Protein 3STU (pdb70)

Foldseek 3Di:
DDAAEEEEAEAAQAFLVLLVLLCVVQVVVPHHYHTGGFACAFVHPHNQVRQQFVCNRLVRVVVVLVPDDLVRAHEYEAAAQRQLSVLLSQQPNVSRYLEYEYELYQHDDPQAAQLNSVVVSVVLQPPPDPKDFDCPVDPPDDTFKIFDDLVCCCPAACVQFPVVSSVVSNVGGHIHTPHDSVSSRVSNDHDCVGSVVHAYEYEDEDPPCVPSVVSSVVSCVRPPGPYYHYDPSHGSSCSGRPVVRVSVVSVVVVVVRD/DDDAAEEEEEEAAQAFLVLLVLLVCVQVVVPHHYDRGGFDCHFVHPHPQLNPQFVCRRLVRVVVVLVPDDPPAAHEYEAAANRQLSVLLVQQVCVVRYLEYEYEVYQHAAQQRAPLNSVVLLCVLQPPPDPKDFDCPVDPVDDTFKIDHDLVCCCPQACVLFDVVSSVVSVVGGHIHTPHDSVSSRVSRDHDCVGSVVHQYEYEDEPAERRDDVVSVVVSCVRPPHPYYHYDYSAYSSCSGNPVVVVNVVSVVVVVVRD

CATH classification: 3.40.50.1820

Secondary structure (DSSP, 8-state):
----EEEEE--TT--GGGGHHHHHHHHHTT-EEEEE--TTSTT-S--GGG--SHHHHHHHHHHHHHTS-TTS-EEEEEETTHHHHHHHHHHH-GGGEEEEEEES-----SSS-HHHHHHHHHHTTTTSTT-EEE-TT-TTSPP-EEE--HHHIIIIISTTS-HHHHHHHHHH---EE---HHHHHHH----TTTGGGSEEEEEE---S-HHHHHHHHHHHHHS--SEEEE-TT--S-HHHHSHHHHHHHHHHHHHH--/-----EEEEE--TT--GGGGHHHHHHHHHTT-EEEEE--TTSTT-S--GGG--SHHHHHHHHHHHHHTPPTT--EEEEEETTHHHHHHHHHHH-GGGEEEEEEES----BTTB-HHHHHHHHHHTTTTSTT-EEE-TT-TTSPP-EEE--HHHIIIIISTTS-HHHHHHHHTT---EE---HHHHHHH----TTTGGGS-EEEEEETT-SSS-HHHHHHHHHHS--SEEEEETT--S-HHHHSHHHHHHHHHHHHHH--

Radius of gyration: 24.12 Å; Cα contacts (8 Å, |Δi|>4): 1095; chains: 2; bounding box: 53×62×63 Å

Structure (mmCIF, N/CA/C/O backbone):
data_3STU
#
_entry.id   3STU
#
_cell.length_a   48.197
_cell.length_b   105.716
_cell.length_c   59.888
_cell.angle_alpha   90.00
_cell.angle_beta   96.51
_cell.angle_gamma   90.00
#
_symmetry.space_group_name_H-M   'P 1 21 1'
#
loop_
_entity.id
_entity.type
_entity.pdbx_description
1 polymer 'Methylketone synthase 1'
2 non-polymer 'DECANOIC ACID'
3 non-polymer 'methyl (3S)-3-hydroxydodecanoate'
4 water water
#
loop_
_atom_site.group_PDB
_atom_site.id
_atom_site.type_symbol
_atom_site.label_atom_id
_atom_site.label_alt_id
_atom_site.label_comp_id
_atom_site.label_asym_id
_atom_site.label_entity_id
_atom_site.label_seq_id
_atom_site.pdbx_PDB_ins_code
_atom_site.Cartn_x
_atom_site.Cartn_y
_atom_site.Cartn_z
_atom_site.occupancy
_atom_site.B_iso_or_equiv
_atom_site.auth_seq_id
_atom_site.auth_comp_id
_atom_site.auth_asym_id
_atom_site.auth_atom_id
_atom_site.pdbx_PDB_model_num
ATOM 1 N N . PHE A 1 10 ? -36.383 -37.248 -17.555 1.00 44.20 8 PHE A N 1
ATOM 2 C CA . PHE A 1 10 ? -35.796 -35.966 -17.067 1.00 44.01 8 PHE A CA 1
ATOM 3 C C . PHE A 1 10 ? -34.441 -36.173 -16.384 1.00 43.66 8 PHE A C 1
ATOM 4 O O . PHE A 1 10 ? -34.356 -36.779 -15.308 1.00 43.98 8 PHE A O 1
ATOM 12 N N . VAL A 1 11 ? -33.391 -35.658 -17.020 1.00 42.85 9 VAL A N 1
ATOM 13 C CA . VAL A 1 11 ? -32.035 -35.664 -16.464 1.00 41.92 9 VAL A CA 1
ATOM 14 C C . VAL A 1 11 ? -31.682 -34.236 -16.034 1.00 41.07 9 VAL A C 1
ATOM 15 O O . VAL A 1 11 ? -31.767 -33.306 -16.843 1.00 40.98 9 VAL A O 1
ATOM 19 N N . LYS A 1 12 ? -31.309 -34.069 -14.764 1.00 39.81 10 LYS A N 1
ATOM 20 C CA . LYS A 1 12 ? -30.955 -32.753 -14.227 1.00 38.65 10 LYS A CA 1
ATOM 21 C C . LYS A 1 12 ? -29.598 -32.290 -14.760 1.00 37.66 10 LYS A C 1
ATOM 22 O O . LYS A 1 12 ? -28.606 -33.023 -14.704 1.00 37.66 10 LYS A O 1
ATOM 28 N N . LYS A 1 13 ? -29.570 -31.069 -15.282 1.00 36.12 11 LYS A N 1
ATOM 29 C CA . LYS A 1 13 ? -28.371 -30.520 -15.906 1.00 34.55 11 LYS A CA 1
ATOM 30 C C . LYS A 1 13 ? -27.953 -29.211 -15.247 1.00 32.80 11 LYS A C 1
ATOM 31 O O . LYS A 1 13 ? -28.753 -28.573 -14.562 1.00 32.45 11 LYS A O 1
ATOM 37 N N . HIS A 1 14 ? -26.694 -28.827 -15.452 1.00 30.78 12 HIS A N 1
ATOM 38 C CA . HIS A 1 14 ? -26.154 -27.594 -14.879 1.00 28.62 12 HIS A CA 1
ATOM 39 C C . HIS A 1 14 ? -25.699 -26.639 -15.979 1.00 27.39 12 HIS A C 1
ATOM 40 O O . HIS A 1 14 ? -24.698 -26.878 -16.652 1.00 26.59 12 HIS A O 1
ATOM 47 N N . PHE A 1 15 ? -26.467 -25.568 -16.165 1.00 25.79 13 PHE A N 1
ATOM 48 C CA . PHE A 1 15 ? -26.131 -24.533 -17.135 1.00 24.27 13 PHE A CA 1
ATOM 49 C C . PHE A 1 15 ? -25.348 -23.438 -16.431 1.00 22.98 13 PHE A C 1
ATOM 50 O O . PHE A 1 15 ? -25.711 -23.011 -15.332 1.00 22.60 13 PHE A O 1
ATOM 58 N N . VAL A 1 16 ? -24.265 -23.002 -17.066 1.00 21.57 14 VAL A N 1
ATOM 59 C CA . VAL A 1 16 ? -23.459 -21.895 -16.559 1.00 20.17 14 VAL A CA 1
ATOM 60 C C . VAL A 1 16 ? -23.475 -20.796 -17.627 1.00 19.32 14 VAL A C 1
ATOM 61 O O . VAL A 1 16 ? -23.052 -21.020 -18.766 1.00 18.54 14 VAL A O 1
ATOM 65 N N . LEU A 1 17 ? -23.983 -19.623 -17.254 1.00 18.17 15 LEU A N 1
ATOM 66 C CA . LEU A 1 17 ? -24.264 -18.569 -18.225 1.00 17.63 15 LEU A CA 1
ATOM 67 C C . LEU A 1 17 ? -23.314 -17.381 -18.061 1.00 17.01 15 LEU A C 1
ATOM 68 O O . LEU A 1 17 ? -23.123 -16.882 -16.957 1.00 17.10 15 LEU A O 1
ATOM 73 N N . VAL A 1 18 ? -22.718 -16.951 -19.171 1.00 16.84 16 VAL A N 1
ATOM 74 C CA . VAL A 1 18 ? -21.673 -15.926 -19.168 1.00 16.48 16 VAL A CA 1
ATOM 75 C C . VAL A 1 18 ? -22.055 -14.801 -20.128 1.00 16.45 16 VAL A C 1
ATOM 76 O O . VAL A 1 18 ? -22.191 -15.010 -21.331 1.00 16.57 16 VAL A O 1
ATOM 80 N N . HIS A 1 19 ? -22.214 -13.611 -19.563 1.00 16.66 17 HIS A N 1
ATOM 81 C CA . HIS A 1 19 ? -22.715 -12.433 -20.264 1.00 16.40 17 HIS A CA 1
ATOM 82 C C . HIS A 1 19 ? -21.657 -11.765 -21.142 1.00 16.58 17 HIS A C 1
ATOM 83 O O . HIS A 1 19 ? -20.476 -12.137 -21.122 1.00 16.44 17 HIS A O 1
ATOM 90 N N . THR A 1 20 ? -22.087 -10.730 -21.863 1.00 16.91 18 THR A N 1
ATOM 91 C CA . THR A 1 20 ? -21.221 -9.955 -22.742 1.00 17.09 18 THR A CA 1
ATOM 92 C C . THR A 1 20 ? -20.778 -8.641 -22.082 1.00 17.61 18 THR A C 1
ATOM 93 O O . THR A 1 20 ? -21.069 -8.395 -20.900 1.00 17.45 18 THR A O 1
ATOM 97 N N . ALA A 1 21 ? -20.086 -7.806 -22.856 1.00 17.68 19 ALA A N 1
ATOM 98 C CA . ALA A 1 21 ? -19.659 -6.470 -22.424 1.00 18.11 19 ALA A CA 1
ATOM 99 C C . ALA A 1 21 ? -20.784 -5.641 -21.812 1.00 17.98 19 ALA A C 1
ATOM 100 O O . ALA A 1 21 ? -21.908 -5.647 -22.308 1.00 18.10 19 ALA A O 1
ATOM 102 N N . PHE A 1 22 ? -20.451 -4.933 -20.734 1.00 17.96 20 PHE A N 1
ATOM 103 C CA . PHE A 1 22 ? -21.343 -4.000 -20.026 1.00 18.20 20 PHE A CA 1
ATOM 104 C C . PHE A 1 22 ? -22.393 -4.685 -19.163 1.00 17.90 20 PHE A C 1
ATOM 105 O O . PHE A 1 22 ? -22.985 -4.051 -18.290 1.00 18.33 20 PHE A O 1
ATOM 113 N N . HIS A 1 23 ? -22.635 -5.967 -19.418 1.00 17.22 21 HIS A N 1
ATOM 114 C CA . HIS A 1 23 ? -23.729 -6.671 -18.772 1.00 17.23 21 HIS A CA 1
ATOM 115 C C . HIS A 1 23 ? -23.270 -7.446 -17.544 1.00 16.95 21 HIS A C 1
ATOM 116 O O . HIS A 1 23 ? -22.148 -7.277 -17.096 1.00 17.30 21 HIS A O 1
ATOM 123 N N . GLY A 1 24 ? -24.152 -8.274 -16.998 1.00 16.62 22 GLY A N 1
ATOM 124 C CA . GLY A 1 24 ? -23.852 -9.042 -15.803 1.00 16.30 22 GLY A CA 1
ATOM 125 C C . GLY A 1 24 ? -24.772 -10.243 -15.733 1.00 16.27 22 GLY A C 1
ATOM 126 O O . GLY A 1 24 ? -25.562 -10.483 -16.651 1.00 16.48 22 GLY A O 1
ATOM 127 N N . ALA A 1 25 ? -24.685 -10.981 -14.637 1.00 15.68 23 ALA A N 1
ATOM 128 C CA . ALA A 1 25 ? -25.568 -12.127 -14.389 1.00 15.91 23 ALA A CA 1
ATOM 129 C C . ALA A 1 25 ? -27.042 -11.752 -14.538 1.00 15.92 23 ALA A C 1
ATOM 130 O O . ALA A 1 25 ? -27.853 -12.564 -14.998 1.00 16.10 23 ALA A O 1
ATOM 132 N N . TRP A 1 26 ? -27.372 -10.514 -14.165 1.00 15.36 24 TRP A N 1
ATOM 133 C CA . TRP A 1 26 ? -28.747 -10.023 -14.196 1.00 15.60 24 TRP A CA 1
ATOM 134 C C . TRP A 1 26 ? -29.423 -10.147 -15.561 1.00 15.73 24 TRP A C 1
ATOM 135 O O . TRP A 1 26 ? -30.640 -10.305 -15.638 1.00 15.91 24 TRP A O 1
ATOM 146 N N . CYS A 1 27 ? -28.646 -10.076 -16.637 1.00 15.88 25 CYS A N 1
ATOM 147 C CA . CYS A 1 27 ? -29.248 -10.040 -17.966 1.00 16.68 25 CYS A CA 1
ATOM 148 C C . CYS A 1 27 ? -29.904 -11.369 -18.344 1.00 16.45 25 CYS A C 1
ATOM 149 O O . CYS A 1 27 ? -30.786 -11.400 -19.194 1.00 16.86 25 CYS A O 1
ATOM 152 N N . TRP A 1 28 ? -29.480 -12.449 -17.686 1.00 16.01 26 TRP A N 1
ATOM 153 C CA . TRP A 1 28 ? -30.020 -13.782 -17.919 1.00 15.87 26 TRP A CA 1
ATOM 154 C C . TRP A 1 28 ? -31.277 -14.097 -17.107 1.00 16.04 26 TRP A C 1
ATOM 155 O O . TRP A 1 28 ? -31.735 -15.234 -17.125 1.00 16.23 26 TRP A O 1
ATOM 166 N N . TYR A 1 29 ? -31.843 -13.114 -16.404 1.00 16.47 27 TYR A N 1
ATOM 167 C CA . TYR A 1 29 ? -32.908 -13.397 -15.410 1.00 16.68 27 TYR A CA 1
ATOM 168 C C . TYR A 1 29 ? -34.118 -14.182 -15.926 1.00 16.81 27 TYR A C 1
ATOM 169 O O . TYR A 1 29 ? -34.690 -14.990 -15.190 1.00 16.71 27 TYR A O 1
ATOM 178 N N . LYS A 1 30 ? -34.506 -13.952 -17.176 1.00 17.16 28 LYS A N 1
ATOM 179 C CA . LYS A 1 30 ? -35.642 -14.678 -17.761 1.00 17.80 28 LYS A CA 1
ATOM 180 C C . LYS A 1 30 ? -35.292 -16.144 -17.965 1.00 18.08 28 LYS A C 1
ATOM 181 O O . LYS A 1 30 ? -36.108 -17.033 -17.702 1.00 18.64 28 LYS A O 1
ATOM 187 N N . ILE A 1 31 ? -34.064 -16.380 -18.410 1.00 17.88 29 ILE A N 1
ATOM 188 C CA . ILE A 1 31 ? -33.546 -17.724 -18.656 1.00 18.20 29 ILE A CA 1
ATOM 189 C C . ILE A 1 31 ? -33.356 -18.487 -17.342 1.00 18.54 29 ILE A C 1
ATOM 190 O O . ILE A 1 31 ? -33.770 -19.653 -17.218 1.00 18.27 29 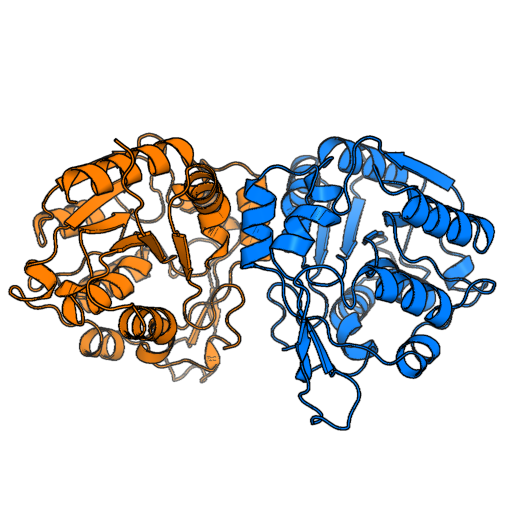ILE A O 1
ATOM 195 N N . VAL A 1 32 ? -32.735 -17.820 -16.371 1.00 18.68 30 VAL A N 1
ATOM 196 C CA . VAL A 1 32 ? -32.506 -18.390 -15.040 1.00 19.10 30 VAL A CA 1
ATOM 197 C C . VAL A 1 32 ? -33.824 -18.860 -14.412 1.00 19.73 30 VAL A C 1
ATOM 198 O O . VAL A 1 32 ? -33.893 -19.961 -13.854 1.00 19.94 30 VAL A O 1
ATOM 202 N N . ALA A 1 33 ? -34.858 -18.028 -14.517 1.00 20.36 31 ALA A N 1
ATOM 203 C CA . ALA A 1 33 ? -36.187 -18.354 -14.002 1.00 21.55 31 ALA A CA 1
ATOM 204 C C . ALA A 1 33 ? -36.780 -19.595 -14.667 1.00 22.00 31 ALA A C 1
ATOM 205 O O . ALA A 1 33 ? -37.338 -20.455 -13.986 1.00 22.01 31 ALA A O 1
ATOM 207 N N . LEU A 1 34 ? -36.648 -19.686 -15.988 1.00 22.83 32 LEU A N 1
ATOM 208 C CA . LEU A 1 34 ? -37.200 -20.815 -16.743 1.00 23.75 32 LEU A CA 1
ATOM 209 C C . LEU A 1 34 ? -36.466 -22.109 -16.422 1.00 24.22 32 LEU A C 1
ATOM 210 O O . LEU A 1 34 ? -37.073 -23.178 -16.355 1.00 24.07 32 LEU A O 1
ATOM 215 N N . MET A 1 35 ? -35.154 -21.997 -16.232 1.00 24.80 33 MET A N 1
ATOM 216 C CA . MET A 1 35 ? -34.318 -23.135 -15.875 1.00 25.84 33 MET A CA 1
ATOM 217 C C . MET A 1 35 ? -34.618 -23.651 -14.470 1.00 26.28 33 MET A C 1
ATOM 218 O O . MET A 1 35 ? -34.807 -24.860 -14.278 1.00 26.62 33 MET A O 1
ATOM 223 N N . ARG A 1 36 ? -34.692 -22.741 -13.503 1.00 26.80 34 ARG A N 1
ATOM 224 C CA . ARG A 1 36 ? -34.989 -23.106 -12.117 1.00 27.89 34 ARG A CA 1
ATOM 225 C C . ARG A 1 36 ? -36.367 -23.736 -11.927 1.00 28.87 34 ARG A C 1
ATOM 226 O O . ARG A 1 36 ? -36.514 -24.676 -11.139 1.00 29.28 34 ARG A O 1
ATOM 234 N N . SER A 1 37 ? -37.374 -23.231 -12.633 1.00 29.65 35 SER A N 1
ATOM 235 C CA . SER A 1 37 ? -38.711 -23.814 -12.508 1.00 30.58 35 SER A CA 1
ATOM 236 C C . SER A 1 37 ? -38.862 -25.140 -13.271 1.00 30.88 35 SER A C 1
ATOM 237 O O . SER A 1 37 ? -39.714 -25.959 -12.920 1.00 31.28 35 SER A O 1
ATOM 240 N N . SER A 1 38 ? -38.031 -25.364 -14.288 1.00 31.06 36 SER A N 1
ATOM 241 C CA . SER A 1 38 ? -38.007 -26.659 -14.981 1.00 31.26 36 SER A CA 1
ATOM 242 C C . SER A 1 38 ? -37.175 -27.721 -14.233 1.00 31.08 36 SER A C 1
ATOM 243 O O . SER A 1 38 ? -37.097 -28.872 -14.668 1.00 31.17 36 SER A O 1
ATOM 246 N N . GLY A 1 39 ? -36.550 -27.324 -13.124 1.00 30.71 37 GLY A N 1
ATOM 247 C CA . GLY A 1 39 ? -35.804 -28.246 -12.264 1.00 30.30 37 GLY A CA 1
ATOM 248 C C . GLY A 1 39 ? -34.308 -28.367 -12.516 1.00 30.04 37 GLY A C 1
ATOM 249 O O . GLY A 1 39 ? -33.645 -29.213 -11.912 1.00 29.95 37 GLY A O 1
ATOM 250 N N . HIS A 1 40 ? -33.764 -27.525 -13.391 1.00 29.50 38 HIS A N 1
ATOM 251 C CA . HIS A 1 40 ? -32.338 -27.599 -13.716 1.00 29.08 38 HIS A CA 1
ATOM 252 C C . HIS A 1 40 ? -31.494 -26.696 -12.833 1.00 28.61 38 HIS A C 1
ATOM 253 O O . HIS A 1 40 ? -31.992 -25.719 -12.278 1.00 28.54 38 HIS A O 1
ATOM 260 N N . ASN A 1 41 ? -30.219 -27.043 -12.689 1.00 27.79 39 ASN A N 1
ATOM 261 C CA . ASN A 1 41 ? -29.287 -26.173 -11.993 1.00 27.26 39 ASN A CA 1
ATOM 262 C C . ASN A 1 41 ? -28.788 -25.118 -12.971 1.00 26.05 39 ASN A C 1
ATOM 263 O O . ASN A 1 41 ? -28.543 -25.414 -14.143 1.00 25.64 39 ASN A O 1
ATOM 268 N N . VAL A 1 42 ? -28.671 -23.890 -12.486 1.00 25.33 40 VAL A N 1
ATOM 269 C CA . VAL A 1 42 ? -28.173 -22.778 -13.291 1.00 24.20 40 VAL A CA 1
ATOM 270 C C . VAL A 1 42 ? -27.311 -21.827 -12.456 1.00 23.96 40 VAL A C 1
ATOM 271 O O . VAL A 1 42 ? -27.674 -21.445 -11.338 1.00 24.11 40 VAL A O 1
ATOM 275 N N . THR A 1 43 ? -26.153 -21.485 -13.011 1.00 23.21 41 THR A N 1
ATOM 276 C CA . THR A 1 43 ? -25.260 -20.490 -12.443 1.00 22.82 41 THR A CA 1
ATOM 277 C C . THR A 1 43 ? -25.084 -19.394 -13.494 1.00 22.05 41 THR A C 1
ATOM 278 O O . THR A 1 43 ? -24.591 -19.657 -14.594 1.00 21.89 41 THR A O 1
ATOM 282 N N . ALA A 1 44 ? -25.522 -18.185 -13.162 1.00 21.45 42 ALA A N 1
ATOM 283 C CA . ALA A 1 44 ? -25.242 -16.997 -13.973 1.00 21.25 42 ALA A CA 1
ATOM 284 C C . ALA A 1 44 ? -24.183 -16.178 -13.244 1.00 21.02 42 ALA A C 1
ATOM 285 O O . ALA A 1 44 ? -24.386 -15.768 -12.098 1.00 20.98 42 ALA A O 1
ATOM 287 N N . LEU A 1 45 ? -23.049 -15.959 -13.902 1.00 20.96 43 LEU A N 1
ATOM 288 C CA . LEU A 1 45 ? -21.880 -15.346 -13.266 1.00 20.71 43 LEU A CA 1
ATOM 289 C C . LEU A 1 45 ? -21.717 -13.876 -13.640 1.00 20.17 43 LEU A C 1
ATOM 290 O O . LEU A 1 45 ? -22.013 -13.491 -14.765 1.00 20.22 43 LEU A O 1
ATOM 295 N N . ASP A 1 46 ? -21.264 -13.065 -12.684 1.00 19.33 44 ASP A N 1
ATOM 296 C CA . ASP A 1 46 ? -20.722 -11.743 -12.987 1.00 18.56 44 ASP A CA 1
ATOM 297 C C . ASP A 1 46 ? -19.230 -11.906 -13.253 1.00 18.00 44 ASP A C 1
ATOM 298 O O . ASP A 1 46 ? -18.495 -12.407 -12.391 1.00 17.25 44 ASP A O 1
ATOM 303 N N . LEU A 1 47 ? -18.780 -11.492 -14.435 1.00 17.43 45 LEU A N 1
ATOM 304 C CA . LEU A 1 47 ? -17.344 -11.369 -14.703 1.00 16.73 45 LEU A CA 1
ATOM 305 C C . LEU A 1 47 ? -16.819 -10.139 -13.961 1.00 16.69 45 LEU A C 1
ATOM 306 O O . LEU A 1 47 ? -17.586 -9.455 -13.288 1.00 16.67 45 LEU A O 1
ATOM 311 N N . GLY A 1 48 ? -15.517 -9.878 -14.055 1.00 16.13 46 GLY A N 1
ATOM 312 C CA . GLY A 1 48 ? -14.902 -8.771 -13.334 1.00 15.92 46 GLY A CA 1
ATOM 313 C C . GLY A 1 48 ? -15.555 -7.425 -13.630 1.00 15.76 46 GLY A C 1
ATOM 314 O O . GLY A 1 48 ? -15.839 -7.107 -14.786 1.00 15.10 46 GLY A O 1
ATOM 315 N N . ALA A 1 49 ? -15.800 -6.654 -12.574 1.00 15.47 47 ALA A N 1
ATOM 316 C CA . ALA A 1 49 ? -16.427 -5.325 -12.656 1.00 16.38 47 ALA A CA 1
ATOM 317 C C . ALA A 1 49 ? -17.732 -5.282 -13.476 1.00 16.35 47 ALA A C 1
ATOM 318 O O . ALA A 1 49 ? -18.029 -4.288 -14.159 1.00 16.92 47 ALA A O 1
ATOM 320 N N . SER A 1 50 ? -18.504 -6.364 -13.382 1.00 16.13 48 SER A N 1
ATOM 321 C CA . SER A 1 50 ? -19.781 -6.511 -14.081 1.00 16.32 48 SER A CA 1
ATOM 322 C C . SER A 1 50 ? -20.871 -6.841 -13.057 1.00 16.03 48 SER A C 1
ATOM 323 O O . SER A 1 50 ? -20.604 -7.506 -12.057 1.00 15.54 48 SER A O 1
ATOM 326 N N . GLY A 1 51 ? -22.096 -6.375 -13.303 1.00 16.20 49 GLY A N 1
ATOM 327 C CA . GLY A 1 51 ? -23.192 -6.597 -12.371 1.00 16.23 49 GLY A CA 1
ATOM 328 C C . GLY A 1 51 ? -22.810 -6.107 -10.981 1.00 16.69 49 GLY A C 1
ATOM 329 O O . GLY A 1 51 ? -22.444 -4.947 -10.807 1.00 16.16 49 GLY A O 1
ATOM 330 N N . ILE A 1 52 ? -22.868 -7.004 -10.000 1.00 16.54 50 ILE A N 1
ATOM 331 C CA . ILE A 1 52 ? -22.522 -6.654 -8.622 1.00 16.89 50 ILE A CA 1
ATOM 332 C C . ILE A 1 52 ? -21.147 -7.190 -8.191 1.00 17.22 50 ILE A C 1
ATOM 333 O O . ILE A 1 52 ? -20.840 -7.255 -7.000 1.00 17.00 50 ILE A O 1
ATOM 338 N N . ASN A 1 53 ? -20.319 -7.576 -9.158 1.00 17.39 51 ASN A N 1
ATOM 339 C CA . ASN A 1 53 ? -18.925 -7.883 -8.840 1.00 17.71 51 ASN A CA 1
ATOM 340 C C . ASN A 1 53 ? -18.291 -6.647 -8.185 1.00 17.97 51 ASN A C 1
ATOM 341 O O . ASN A 1 53 ? -18.482 -5.537 -8.663 1.00 18.00 51 ASN A O 1
ATOM 346 N N . PRO A 1 54 ? -17.573 -6.836 -7.062 1.00 18.66 52 PRO A N 1
ATOM 347 C CA . PRO A 1 54 ? -17.062 -5.700 -6.278 1.00 18.99 52 PRO A CA 1
ATOM 348 C C . PRO A 1 54 ? -15.917 -4.897 -6.917 1.00 19.30 52 PRO A C 1
ATOM 349 O O . PRO A 1 54 ? -15.689 -3.748 -6.522 1.00 19.50 52 PRO A O 1
ATOM 353 N N . LYS A 1 55 ? -15.216 -5.469 -7.895 1.00 19.30 53 LYS A N 1
ATOM 354 C CA . LYS A 1 55 ? -14.158 -4.726 -8.603 1.00 19.66 53 LYS A CA 1
ATOM 355 C C . LYS A 1 55 ? -14.730 -3.592 -9.456 1.00 19.53 53 LYS A C 1
ATOM 356 O O . LYS A 1 55 ? -15.840 -3.701 -9.984 1.00 19.06 53 LYS A O 1
ATOM 362 N N . GLN A 1 56 ? -13.980 -2.498 -9.563 1.00 19.54 54 GLN A N 1
ATOM 363 C CA . GLN A 1 56 ? -14.272 -1.449 -10.536 1.00 20.04 54 GLN A CA 1
ATOM 364 C C . GLN A 1 56 ? -13.367 -1.669 -11.748 1.00 19.91 54 GLN A C 1
ATOM 365 O O . GLN A 1 56 ? -12.319 -2.312 -11.625 1.00 20.01 54 GLN A O 1
ATOM 371 N N . ALA A 1 57 ? -13.764 -1.146 -12.912 1.00 19.85 55 ALA A N 1
ATOM 372 C CA . ALA A 1 57 ? -13.039 -1.397 -14.169 1.00 20.13 55 ALA A CA 1
ATOM 373 C C . ALA A 1 57 ? -11.534 -1.094 -14.095 1.00 20.44 55 ALA A C 1
ATOM 374 O O . ALA A 1 57 ? -10.716 -1.863 -14.605 1.00 20.13 55 ALA A O 1
ATOM 376 N N . LEU A 1 58 ? -11.179 0.014 -13.449 1.00 21.37 56 LEU A N 1
ATOM 377 C CA . LEU A 1 58 ? -9.775 0.400 -13.278 1.00 22.05 56 LEU A CA 1
ATOM 378 C C . LEU A 1 58 ? -8.953 -0.562 -12.429 1.00 22.23 56 LEU A C 1
ATOM 379 O O . LEU A 1 58 ? -7.724 -0.549 -12.491 1.00 22.61 56 LEU A O 1
ATOM 384 N N . GLN A 1 59 ? -9.629 -1.384 -11.631 1.00 21.93 57 GLN A N 1
ATOM 385 C CA . GLN A 1 59 ? -8.956 -2.383 -10.806 1.00 21.86 57 GLN A CA 1
ATOM 386 C C . GLN A 1 59 ? -8.688 -3.690 -11.550 1.00 21.41 57 GLN A C 1
ATOM 387 O O . GLN A 1 59 ? -7.997 -4.568 -11.035 1.00 21.40 57 GLN A O 1
ATOM 393 N N . ILE A 1 60 ? -9.227 -3.829 -12.759 1.00 21.00 58 ILE A N 1
ATOM 394 C CA . ILE A 1 60 ? -9.034 -5.071 -13.523 1.00 21.01 58 ILE A CA 1
ATOM 395 C C . ILE A 1 60 ? -8.470 -4.818 -14.938 1.00 20.99 58 ILE A C 1
ATOM 396 O O . ILE A 1 60 ? -9.076 -5.206 -15.934 1.00 20.91 58 ILE A O 1
ATOM 401 N N . PRO A 1 61 ? -7.296 -4.170 -15.024 1.00 21.29 59 PRO A N 1
ATOM 402 C CA . PRO A 1 61 ? -6.755 -3.790 -16.332 1.00 21.60 59 PRO A CA 1
ATOM 403 C C . PRO A 1 61 ? -6.168 -4.952 -17.147 1.00 21.68 59 PRO A C 1
ATOM 404 O O . PRO A 1 61 ? -5.833 -4.762 -18.314 1.00 21.58 59 PRO A O 1
ATOM 408 N N . ASN A 1 62 ? -6.044 -6.130 -16.539 1.00 21.88 60 ASN A N 1
ATOM 409 C CA . ASN A 1 62 ? -5.618 -7.348 -17.249 1.00 22.22 60 ASN A CA 1
ATOM 410 C C . ASN A 1 62 ? -6.809 -8.251 -17.572 1.00 21.76 60 ASN A C 1
ATOM 411 O O . ASN A 1 62 ? -7.697 -8.443 -16.734 1.00 21.12 60 ASN A O 1
ATOM 416 N N . PHE A 1 63 ? -6.816 -8.822 -18.774 1.00 21.09 61 PHE A N 1
ATOM 417 C CA . PHE A 1 63 ? -7.933 -9.659 -19.205 1.00 20.84 61 PHE A CA 1
ATOM 418 C C . PHE A 1 63 ? -8.161 -10.869 -18.288 1.00 20.68 61 PHE A C 1
ATOM 419 O O . PHE A 1 63 ? -9.301 -11.278 -18.083 1.00 20.35 61 PHE A O 1
ATOM 427 N N . SER A 1 64 ? -7.085 -11.420 -17.720 1.00 20.35 62 SER A N 1
ATOM 428 C CA . SER A 1 64 ? -7.208 -12.488 -16.722 1.00 20.89 62 SER A CA 1
ATOM 429 C C . SER A 1 64 ? -8.025 -12.056 -15.501 1.00 20.51 62 SER A C 1
ATOM 430 O O . SER A 1 64 ? -8.735 -12.875 -14.912 1.00 20.59 62 SER A O 1
ATOM 433 N N . ASP A 1 65 ? -7.924 -10.777 -15.131 1.00 20.15 63 ASP A N 1
ATOM 434 C CA . ASP A 1 65 ? -8.703 -10.221 -14.017 1.00 19.85 63 ASP A CA 1
ATOM 435 C C . ASP A 1 65 ? -10.203 -10.198 -14.355 1.00 19.06 63 ASP A C 1
ATOM 436 O O . ASP A 1 65 ? -11.041 -10.449 -13.494 1.00 18.14 63 ASP A O 1
ATOM 441 N N . TYR A 1 66 ? -10.532 -9.865 -15.604 1.00 18.37 64 TYR A N 1
ATOM 442 C CA . TYR A 1 66 ? -11.920 -9.879 -16.080 1.00 18.14 64 TYR A CA 1
ATOM 443 C C . TYR A 1 66 ? -12.498 -11.301 -16.025 1.00 18.07 64 TYR A C 1
ATOM 444 O O . TYR A 1 66 ? -13.654 -11.491 -15.659 1.00 17.55 64 TYR A O 1
ATOM 453 N N . LEU A 1 67 ? -11.678 -12.285 -16.378 1.00 18.35 65 LEU A N 1
ATOM 454 C CA . LEU A 1 67 ? -12.122 -13.680 -16.477 1.00 19.23 65 LEU A CA 1
ATOM 455 C C . LEU A 1 67 ? -12.152 -14.465 -15.161 1.00 19.85 65 LEU A C 1
ATOM 456 O O . LEU A 1 67 ? -12.730 -15.560 -15.107 1.00 20.09 65 LEU A O 1
ATOM 461 N N . SER A 1 68 ? -11.537 -13.925 -14.112 1.00 20.53 66 SER A N 1
ATOM 462 C CA . SER A 1 68 ? -11.293 -14.714 -12.894 1.00 21.54 66 SER A CA 1
ATOM 463 C C . SER A 1 68 ? -12.544 -15.275 -12.206 1.00 21.44 66 SER A C 1
ATOM 464 O O . SER A 1 68 ? -12.485 -16.383 -11.689 1.00 21.70 66 SER A O 1
ATOM 467 N N . PRO A 1 69 ? -13.678 -14.534 -12.212 1.00 21.68 67 PRO A N 1
ATOM 468 C CA . PRO A 1 69 ? -14.876 -15.150 -11.626 1.00 21.71 67 PRO A CA 1
ATOM 469 C C . PRO A 1 69 ? -15.316 -16.440 -12.318 1.00 21.98 67 PRO A C 1
ATOM 470 O O . PRO A 1 69 ? -15.837 -17.339 -11.652 1.00 21.72 67 PRO A O 1
ATOM 474 N N . LEU A 1 70 ? -15.102 -16.539 -13.628 1.00 22.25 68 LEU A N 1
ATOM 475 C CA . LEU A 1 70 ? -15.407 -17.776 -14.350 1.00 23.29 68 LEU A CA 1
ATOM 476 C C . LEU A 1 70 ? -14.361 -18.858 -14.083 1.00 24.04 68 LEU A C 1
ATOM 477 O O . LEU A 1 70 ? -14.700 -20.033 -13.910 1.00 23.89 68 LEU A O 1
ATOM 482 N N . MET A 1 71 ? -13.094 -18.455 -14.064 1.00 24.93 69 MET A N 1
ATOM 483 C CA . MET A 1 71 ? -11.992 -19.393 -13.857 1.00 26.31 69 MET A CA 1
ATOM 484 C C . MET A 1 71 ? -11.975 -19.950 -12.432 1.00 26.47 69 MET A C 1
ATOM 485 O O . MET A 1 71 ? -11.690 -21.132 -12.233 1.00 26.72 69 MET A O 1
ATOM 490 N N . GLU A 1 72 ? -12.305 -19.114 -11.452 1.00 26.84 70 GLU A N 1
ATOM 491 C CA . GLU A 1 72 ? -12.464 -19.584 -10.071 1.00 27.48 70 GLU A CA 1
ATOM 492 C C . GLU A 1 72 ? -13.630 -20.566 -9.949 1.00 27.24 70 GLU A C 1
ATOM 493 O O . GLU A 1 72 ? -13.492 -21.635 -9.340 1.00 27.34 70 GLU A O 1
ATOM 499 N N . PHE A 1 73 ? -14.772 -20.212 -10.538 1.00 27.01 71 PHE A N 1
ATOM 500 C CA . PHE A 1 73 ? -15.916 -21.115 -10.573 1.00 26.91 71 PHE A CA 1
ATOM 501 C C . PHE A 1 73 ? -15.582 -22.460 -11.222 1.00 27.02 71 PHE A C 1
ATOM 502 O O . PHE A 1 73 ? -15.932 -23.514 -10.687 1.00 26.96 71 PHE A O 1
ATOM 510 N N . MET A 1 74 ? -14.919 -22.423 -12.375 1.00 27.05 72 MET A N 1
ATOM 511 C CA . MET A 1 74 ? -14.499 -23.650 -13.062 1.00 27.28 72 MET A CA 1
ATOM 512 C C . MET A 1 74 ? -13.549 -24.493 -12.200 1.00 27.60 72 MET A C 1
ATOM 513 O O . MET A 1 74 ? -13.640 -25.720 -12.201 1.00 27.84 72 MET A O 1
ATOM 518 N N . ALA A 1 75 ? -12.650 -23.831 -11.473 1.00 27.85 73 ALA A N 1
ATOM 519 C CA . ALA A 1 75 ? -11.693 -24.516 -10.603 1.00 28.53 73 ALA A CA 1
ATOM 520 C C . ALA A 1 75 ? -12.386 -25.224 -9.437 1.00 29.06 73 ALA A C 1
ATOM 521 O O . ALA A 1 75 ? -11.933 -26.279 -8.990 1.00 29.29 73 ALA A O 1
ATOM 523 N N . SER A 1 76 ? -13.487 -24.641 -8.961 1.00 29.55 74 SER A N 1
ATOM 524 C CA . SER A 1 76 ? -14.223 -25.169 -7.810 1.00 30.13 74 SER A CA 1
ATOM 525 C C . SER A 1 76 ? -15.096 -26.385 -8.154 1.00 30.30 74 SER A C 1
ATOM 526 O O . SER A 1 76 ? -15.663 -27.013 -7.259 1.00 30.66 74 SER A O 1
ATOM 529 N N . LEU A 1 77 ? -15.205 -26.700 -9.444 1.00 30.59 75 LEU A N 1
ATOM 530 C CA . LEU A 1 77 ? -16.044 -27.801 -9.921 1.00 30.87 75 LEU A CA 1
ATOM 531 C C . LEU A 1 77 ? -15.333 -29.139 -9.822 1.00 30.75 75 LEU A C 1
ATOM 532 O O . LEU A 1 77 ? -14.295 -29.328 -10.455 1.00 30.74 75 LEU A O 1
ATOM 537 N N . PRO A 1 78 ? -15.888 -30.081 -9.033 1.00 30.82 76 PRO A N 1
ATOM 538 C CA . PRO A 1 78 ? -15.420 -31.461 -9.152 1.00 30.76 76 PRO A CA 1
ATOM 539 C C . PRO A 1 78 ? -15.563 -31.933 -10.599 1.00 30.91 76 PRO A C 1
ATOM 540 O O . PRO A 1 78 ? -16.557 -31.612 -11.256 1.00 31.09 76 PRO A O 1
ATOM 544 N N . ALA A 1 79 ? -14.575 -32.680 -11.088 1.00 30.96 77 ALA A N 1
ATOM 545 C CA . ALA A 1 79 ? -14.484 -33.039 -12.507 1.00 31.23 77 ALA A CA 1
ATOM 546 C C . ALA A 1 79 ? -15.670 -33.860 -13.022 1.00 31.61 77 ALA A C 1
ATOM 547 O O . ALA A 1 79 ? -15.964 -33.862 -14.221 1.00 31.51 77 ALA A O 1
ATOM 549 N N . ASN A 1 80 ? -16.343 -34.553 -12.107 1.00 31.80 78 ASN A N 1
ATOM 550 C CA . ASN A 1 80 ? -17.517 -35.358 -12.433 1.00 32.21 78 ASN A CA 1
ATOM 551 C C . ASN A 1 80 ? -18.799 -34.535 -12.617 1.00 32.50 78 ASN A C 1
ATOM 552 O O . ASN A 1 80 ? -19.779 -35.020 -13.187 1.00 32.44 78 ASN A O 1
ATOM 557 N N . GLU A 1 81 ? -18.788 -33.300 -12.122 1.00 33.01 79 GLU A N 1
ATOM 558 C CA . GLU A 1 81 ? -19.962 -32.426 -12.190 1.00 33.49 79 GLU A CA 1
ATOM 559 C C . GLU A 1 81 ? -19.935 -31.555 -13.450 1.00 33.16 79 GLU A C 1
ATOM 560 O O . GLU A 1 81 ? -19.591 -30.369 -13.396 1.00 33.81 79 GLU A O 1
ATOM 566 N N . LYS A 1 82 ? -20.308 -32.169 -14.576 1.00 32.43 80 LYS A N 1
ATOM 567 C CA . LYS A 1 82 ? -20.250 -31.554 -15.913 1.00 31.62 80 LYS A CA 1
ATOM 568 C C . LYS A 1 82 ? -21.264 -30.424 -16.124 1.00 30.71 80 LYS A C 1
ATOM 569 O O . LYS A 1 82 ? -22.354 -30.434 -15.545 1.00 30.63 80 LYS A O 1
ATOM 575 N N . ILE A 1 83 ? -20.901 -29.459 -16.970 1.00 29.38 81 ILE A N 1
ATOM 576 C CA . ILE A 1 83 ? -21.754 -28.293 -17.223 1.00 27.74 81 ILE A CA 1
ATOM 577 C C . ILE A 1 83 ? -22.018 -28.053 -18.705 1.00 26.90 81 ILE A C 1
ATOM 578 O O . ILE A 1 83 ? -21.246 -28.485 -19.562 1.00 26.48 81 ILE A O 1
ATOM 583 N N . ILE A 1 84 ? -23.129 -27.373 -18.993 1.00 25.58 82 ILE A N 1
ATOM 584 C CA . ILE A 1 84 ? -23.360 -26.775 -20.301 1.00 24.55 82 ILE A CA 1
ATOM 585 C C . ILE A 1 84 ? -22.931 -25.317 -20.143 1.00 23.76 82 ILE A C 1
ATOM 586 O O . ILE A 1 84 ? -23.487 -24.592 -19.323 1.00 23.21 82 ILE A O 1
ATOM 591 N N . LEU A 1 85 ? -21.928 -24.905 -20.912 1.00 23.31 83 LEU A N 1
ATOM 592 C CA . LEU A 1 85 ? -21.339 -23.577 -20.750 1.00 22.64 83 LEU A CA 1
ATOM 593 C C . LEU A 1 85 ? -21.771 -22.652 -21.878 1.00 22.19 83 LEU A C 1
ATOM 594 O O . LEU A 1 85 ? -21.466 -22.905 -23.045 1.00 22.22 83 LEU A O 1
ATOM 599 N N . VAL A 1 86 ? -22.485 -21.585 -21.518 1.00 21.58 84 VAL A N 1
ATOM 600 C CA . VAL A 1 86 ? -23.090 -20.683 -22.502 1.00 20.78 84 VAL A CA 1
ATOM 601 C C . VAL A 1 86 ? -22.446 -19.303 -22.438 1.00 20.58 84 VAL A C 1
ATOM 602 O O . VAL A 1 86 ? -22.409 -18.678 -21.375 1.00 20.73 84 VAL A O 1
ATOM 606 N N . GLY A 1 87 ? -21.943 -18.839 -23.577 1.00 20.22 85 GLY A N 1
ATOM 607 C CA . GLY A 1 87 ? -21.265 -17.549 -23.651 1.00 20.27 85 GLY A CA 1
ATOM 608 C C . GLY A 1 87 ? -21.927 -16.640 -24.666 1.00 20.36 85 GLY A C 1
ATOM 609 O O . GLY A 1 87 ? -22.084 -17.006 -25.834 1.00 20.71 85 GLY A O 1
ATOM 610 N N . HIS A 1 88 ? -22.327 -15.455 -24.220 1.00 20.29 86 HIS A N 1
ATOM 611 C CA . HIS A 1 88 ? -22.974 -14.493 -25.106 1.00 20.59 86 HIS A CA 1
ATOM 612 C C . HIS A 1 88 ? -21.971 -13.444 -25.594 1.00 20.53 86 HIS A C 1
ATOM 613 O O . HIS A 1 88 ? -21.303 -12.799 -24.786 1.00 20.40 86 HIS A O 1
ATOM 620 N N . ALA A 1 89 ? -21.884 -13.286 -26.916 1.00 20.92 87 ALA A N 1
ATOM 621 C CA . ALA A 1 89 ? -21.049 -12.254 -27.579 1.00 21.04 87 ALA A CA 1
ATOM 622 C C . ALA A 1 89 ? -19.585 -12.202 -27.088 1.00 21.04 87 ALA A C 1
ATOM 623 O O . ALA A 1 89 ? -18.825 -13.142 -27.338 1.00 20.90 87 ALA A O 1
ATOM 625 N N . LEU A 1 90 ? -19.190 -11.124 -26.408 1.00 20.68 88 LEU A N 1
ATOM 626 C CA . LEU A 1 90 ? -17.857 -11.056 -25.788 1.00 20.54 88 LEU A CA 1
ATOM 627 C C . LEU A 1 90 ? -17.603 -12.211 -24.802 1.00 20.24 88 LEU A C 1
ATOM 628 O O . LEU A 1 90 ? -16.453 -12.620 -24.599 1.00 20.24 88 LEU A O 1
ATOM 633 N N . GLY A 1 91 ? -18.675 -12.724 -24.196 1.00 19.78 89 GLY A N 1
ATOM 634 C CA . GLY A 1 91 ? -18.599 -13.875 -23.296 1.00 19.85 89 GLY A CA 1
ATOM 635 C C . GLY A 1 91 ? -18.015 -15.119 -23.946 1.00 20.20 89 GLY A C 1
ATOM 636 O O . GLY A 1 91 ? -17.607 -16.059 -23.247 1.00 20.05 89 GLY A O 1
ATOM 637 N N . GLY A 1 92 ? -17.981 -15.129 -25.282 1.00 20.13 90 GLY A N 1
ATOM 638 C CA . GLY A 1 92 ? -17.345 -16.212 -26.050 1.00 20.41 90 GLY A CA 1
ATOM 639 C C . GLY A 1 92 ? -15.858 -16.369 -25.768 1.00 20.67 90 GLY A C 1
ATOM 640 O O . GLY A 1 92 ? -15.332 -17.493 -25.747 1.00 20.69 90 GLY A O 1
ATOM 641 N N . LEU A 1 93 ? -15.178 -15.246 -25.544 1.00 20.75 91 LEU A N 1
ATOM 642 C CA . LEU A 1 93 ? -13.756 -15.271 -25.190 1.00 21.39 91 LEU A CA 1
ATOM 643 C C . LEU A 1 93 ? -13.523 -15.906 -23.822 1.00 21.22 91 LEU A C 1
ATOM 644 O O . LEU A 1 93 ? -12.590 -16.689 -23.657 1.00 21.48 91 LEU A O 1
ATOM 649 N N . ALA A 1 94 ? -14.372 -15.564 -22.855 1.00 21.27 92 ALA A N 1
ATOM 650 C CA . ALA A 1 94 ? -14.329 -16.178 -21.520 1.00 21.44 92 ALA A CA 1
ATOM 651 C C . ALA A 1 94 ? -14.534 -17.689 -21.592 1.00 21.33 92 ALA A C 1
ATOM 652 O O . ALA A 1 94 ? -13.735 -18.457 -21.044 1.00 21.23 92 ALA A O 1
ATOM 654 N N . ILE A 1 95 ? -15.587 -18.123 -22.279 1.00 21.45 93 ILE A N 1
ATOM 655 C CA . ILE A 1 95 ? -15.866 -19.561 -22.352 1.00 21.60 93 ILE A CA 1
ATOM 656 C C . ILE A 1 95 ? -14.787 -20.330 -23.130 1.00 21.92 93 ILE A C 1
ATOM 657 O O . ILE A 1 95 ? -14.502 -21.483 -22.806 1.00 21.85 93 ILE A O 1
ATOM 662 N N . SER A 1 96 ? -14.168 -19.677 -24.113 1.00 22.19 94 SER A N 1
ATOM 663 C CA . SER A 1 96 ? -13.058 -20.274 -24.864 1.00 22.69 94 SER A CA 1
ATOM 664 C C . SER A 1 96 ? -11.856 -20.576 -23.964 1.00 23.33 94 SER A C 1
ATOM 665 O O . SER A 1 96 ? -11.265 -21.662 -24.043 1.00 23.14 94 SER A O 1
ATOM 668 N N . LYS A 1 97 ? -11.513 -19.621 -23.101 1.00 23.79 95 LYS A N 1
ATOM 669 C CA . LYS A 1 97 ? -10.468 -19.817 -22.101 1.00 24.67 95 LYS A CA 1
ATOM 670 C C . LYS A 1 97 ? -10.824 -20.962 -21.142 1.00 24.95 95 LYS A C 1
ATOM 671 O O . LYS A 1 97 ? -9.976 -21.803 -20.841 1.00 25.07 95 LYS A O 1
ATOM 677 N N . ALA A 1 98 ? -12.073 -20.990 -20.678 1.00 25.11 96 ALA A N 1
ATOM 678 C CA . ALA A 1 98 ? -12.565 -22.065 -19.812 1.00 25.81 96 ALA A CA 1
ATOM 679 C C . ALA A 1 98 ? -12.478 -23.433 -20.488 1.00 26.20 96 ALA A C 1
ATOM 680 O O . ALA A 1 98 ? -12.150 -24.426 -19.829 1.00 26.43 96 ALA A O 1
ATOM 682 N N . MET A 1 99 ? -12.756 -23.473 -21.794 1.00 26.82 97 MET A N 1
ATOM 683 C CA . MET A 1 99 ? -12.644 -24.703 -22.599 1.00 27.67 97 MET A CA 1
ATOM 684 C C . MET A 1 99 ? -11.205 -25.208 -22.705 1.00 28.32 97 MET A C 1
ATOM 685 O O . MET A 1 99 ? -10.961 -26.417 -22.690 1.00 28.71 97 MET A O 1
ATOM 690 N N . GLU A 1 100 ? -10.258 -24.283 -22.816 1.00 29.10 98 GLU A N 1
ATOM 691 C CA . GLU A 1 100 ? -8.845 -24.638 -22.914 1.00 29.96 98 GLU A CA 1
ATOM 692 C C . GLU A 1 100 ? -8.295 -25.159 -21.592 1.00 30.40 98 GLU A C 1
ATOM 693 O O . GLU A 1 100 ? -7.507 -26.109 -21.569 1.00 30.71 98 GLU A O 1
ATOM 699 N N . THR A 1 101 ? -8.720 -24.543 -20.496 1.00 30.52 99 THR A N 1
ATOM 700 C CA . THR A 1 101 ? -8.170 -24.847 -19.183 1.00 30.77 99 THR A CA 1
ATOM 701 C C . THR A 1 101 ? -8.840 -26.064 -18.552 1.00 30.78 99 THR A C 1
ATOM 702 O O . THR A 1 101 ? -8.166 -26.904 -17.956 1.00 30.72 99 THR A O 1
ATOM 706 N N . PHE A 1 102 ? -10.159 -26.161 -18.699 1.00 30.71 100 PHE A N 1
ATOM 707 C CA . PHE A 1 102 ? -10.931 -27.215 -18.048 1.00 30.96 100 PHE A CA 1
ATOM 708 C C . PHE A 1 102 ? -11.793 -27.981 -19.057 1.00 30.92 100 PHE A C 1
ATOM 709 O O . PHE A 1 102 ? -13.011 -28.059 -18.883 1.00 30.92 100 PHE A O 1
ATOM 717 N N . PRO A 1 103 ? -11.173 -28.553 -20.116 1.00 30.91 101 PRO A N 1
ATOM 718 C CA . PRO A 1 103 ? -11.996 -29.116 -21.192 1.00 30.86 101 PRO A CA 1
ATOM 719 C C . PRO A 1 103 ? -12.857 -30.283 -20.734 1.00 30.95 101 PRO A C 1
ATOM 720 O O . PRO A 1 103 ? -13.951 -30.489 -21.277 1.00 30.95 101 PRO A O 1
ATOM 724 N N . GLU A 1 104 ? -12.366 -31.005 -19.723 1.00 30.77 102 GLU A N 1
ATOM 725 C CA A GLU A 1 104 ? -13.033 -32.214 -19.241 0.50 30.80 102 GLU A CA 1
ATOM 726 C CA B GLU A 1 104 ? -13.009 -32.210 -19.205 0.50 30.24 102 GLU A CA 1
ATOM 727 C C . GLU A 1 104 ? -14.379 -31.940 -18.580 1.00 30.60 102 GLU A C 1
ATOM 728 O O . GLU A 1 104 ? -15.291 -32.759 -18.679 1.00 30.80 102 GLU A O 1
ATOM 739 N N . LYS A 1 105 ? -14.510 -30.781 -17.937 1.00 30.48 103 LYS A N 1
ATOM 740 C CA . LYS A 1 105 ? -15.707 -30.443 -17.165 1.00 29.95 103 LYS A CA 1
ATOM 741 C C . LYS A 1 105 ? -16.877 -29.942 -18.008 1.00 29.65 103 LYS A C 1
ATOM 742 O O . LYS A 1 105 ? -17.958 -29.707 -17.480 1.00 29.97 103 LYS A O 1
ATOM 748 N N . ILE A 1 106 ? -16.663 -29.784 -19.311 1.00 29.46 104 ILE A N 1
ATOM 749 C CA . ILE A 1 106 ? -17.681 -29.215 -20.193 1.00 28.99 104 ILE A CA 1
ATOM 750 C C . ILE A 1 106 ? -18.263 -30.244 -21.169 1.00 28.75 104 ILE A C 1
ATOM 751 O O . ILE A 1 106 ? -17.565 -30.736 -22.062 1.00 28.95 104 ILE A O 1
ATOM 756 N N . SER A 1 107 ? -19.551 -30.544 -20.997 1.00 28.46 105 SER A N 1
ATOM 757 C CA . SER A 1 107 ? -20.282 -31.434 -21.909 1.00 27.93 105 SER A CA 1
ATOM 758 C C . SER A 1 107 ? -20.365 -30.809 -23.293 1.00 27.34 105 SER A C 1
ATOM 759 O O . SER A 1 107 ? -20.013 -31.437 -24.298 1.00 27.26 105 SER A O 1
ATOM 762 N N . VAL A 1 108 ? -20.833 -29.563 -23.331 1.00 26.38 106 VAL A N 1
ATOM 763 C CA . VAL A 1 108 ? -20.961 -28.805 -24.572 1.00 25.42 106 VAL A CA 1
ATOM 764 C C . VAL A 1 108 ? -20.818 -27.309 -24.278 1.00 24.54 106 VAL A C 1
ATOM 765 O O . VAL A 1 108 ? -21.314 -26.816 -23.267 1.00 24.65 106 VAL A O 1
ATOM 769 N N . ALA A 1 109 ? -20.095 -26.605 -25.136 1.00 23.94 107 ALA A N 1
ATOM 770 C CA . ALA A 1 109 ? -20.016 -25.150 -25.047 1.00 23.36 107 ALA A CA 1
ATOM 771 C C . ALA A 1 109 ? -20.905 -24.512 -26.112 1.00 22.91 107 ALA A C 1
ATOM 772 O O . ALA A 1 109 ? -20.874 -24.905 -27.285 1.00 22.61 107 ALA A O 1
ATOM 774 N N . VAL A 1 110 ? -21.698 -23.528 -25.697 1.00 22.11 108 VAL A N 1
ATOM 775 C CA . VAL A 1 110 ? -22.636 -22.871 -26.600 1.00 21.47 108 VAL A CA 1
ATOM 776 C C . VAL A 1 110 ? -22.253 -21.404 -26.791 1.00 21.51 108 VAL A C 1
ATOM 777 O O . VAL A 1 110 ? -22.178 -20.647 -25.826 1.00 21.10 108 VAL A O 1
ATOM 781 N N . PHE A 1 111 ? -22.016 -21.019 -28.041 1.00 21.47 109 PHE A N 1
ATOM 782 C CA . PHE A 1 111 ? -21.687 -19.644 -28.385 1.00 21.68 109 PHE A CA 1
ATOM 783 C C . PHE A 1 111 ? -22.919 -18.922 -28.931 1.00 22.02 109 PHE A C 1
ATOM 784 O O . PHE A 1 111 ? -23.301 -19.103 -30.091 1.00 22.44 109 PHE A O 1
ATOM 792 N N . LEU A 1 112 ? -23.545 -18.118 -28.081 1.00 22.36 110 LEU A N 1
ATOM 793 C CA . LEU A 1 112 ? -24.726 -17.357 -28.467 1.00 22.96 110 LEU A CA 1
ATOM 794 C C . LEU A 1 112 ? -24.287 -16.055 -29.140 1.00 23.75 110 LEU A C 1
ATOM 795 O O . LEU A 1 112 ? -23.946 -15.084 -28.461 1.00 23.92 110 LEU A O 1
ATOM 800 N N . SER A 1 113 ? -24.294 -16.048 -30.475 1.00 24.47 111 SER A N 1
ATOM 801 C CA . SER A 1 113 ? -23.662 -14.982 -31.273 1.00 25.65 111 SER A CA 1
ATOM 802 C C . SER A 1 113 ? -22.324 -14.586 -30.648 1.00 26.12 111 SER A C 1
ATOM 803 O O . SER A 1 113 ? -21.982 -13.404 -30.547 1.00 26.32 111 SER A O 1
ATOM 806 N N . GLY A 1 114 ? -21.578 -15.598 -30.219 1.00 26.59 112 GLY A N 1
ATOM 807 C CA . GLY A 1 114 ? -20.388 -15.380 -29.415 1.00 26.97 112 GLY A CA 1
ATOM 808 C C . GLY A 1 114 ? -19.172 -15.190 -30.278 1.00 27.08 112 GLY A C 1
ATOM 809 O O . GLY A 1 114 ? -19.126 -15.672 -31.409 1.00 27.33 112 GLY A O 1
ATOM 810 N N . LEU A 1 115 ? -18.185 -14.476 -29.750 1.00 27.25 113 LEU A N 1
ATOM 811 C CA . LEU A 1 115 ? -16.885 -14.432 -30.398 1.00 27.50 113 LEU A CA 1
ATOM 812 C C . LEU A 1 115 ? -16.291 -15.827 -30.241 1.00 27.73 113 LEU A C 1
ATOM 813 O O . LEU A 1 115 ? -16.126 -16.318 -29.125 1.00 27.30 113 LEU A O 1
ATOM 818 N N . MET A 1 116 ? -16.007 -16.471 -31.368 1.00 28.25 114 MET A N 1
ATOM 819 C CA . MET A 1 116 ? -15.581 -17.864 -31.362 1.00 28.72 114 MET A CA 1
ATOM 820 C C . MET A 1 116 ? -14.240 -18.028 -32.091 1.00 29.57 114 MET A C 1
ATOM 821 O O . MET A 1 116 ? -14.182 -18.630 -33.167 1.00 29.37 114 MET A O 1
ATOM 826 N N . PRO A 1 117 ? -13.151 -17.485 -31.505 1.00 30.51 115 PRO A N 1
ATOM 827 C CA . PRO A 1 117 ? -11.847 -17.647 -32.138 1.00 31.63 115 PRO A CA 1
ATOM 828 C C . PRO A 1 117 ? -11.385 -19.106 -32.124 1.00 32.94 115 PRO A C 1
ATOM 829 O O . PRO A 1 117 ? -11.816 -19.892 -31.278 1.00 32.64 115 PRO A O 1
ATOM 833 N N . GLY A 1 118 ? -10.530 -19.455 -33.076 1.00 34.60 116 GLY A N 1
ATOM 834 C CA . GLY A 1 118 ? -9.907 -20.770 -33.114 1.00 36.97 116 GLY A CA 1
ATOM 835 C C . GLY A 1 118 ? -8.493 -20.638 -33.644 1.00 38.78 116 GLY A C 1
ATOM 836 O O . GLY A 1 118 ? -7.963 -19.523 -33.727 1.00 38.79 116 GLY A O 1
ATOM 837 N N . PRO A 1 119 ? -7.865 -21.775 -34.001 1.00 40.20 117 PRO A N 1
ATOM 838 C CA . PRO A 1 119 ? -6.555 -21.752 -34.657 1.00 41.13 117 PRO A CA 1
ATOM 839 C C . PRO A 1 119 ? -6.519 -20.899 -35.937 1.00 42.13 117 PRO A C 1
ATOM 840 O O . PRO A 1 119 ? -5.541 -20.181 -36.164 1.00 42.34 117 PRO A O 1
ATOM 844 N N . ASN A 1 120 ? -7.578 -20.961 -36.745 1.00 42.92 118 ASN A N 1
ATOM 845 C CA . ASN A 1 120 ? -7.617 -20.254 -38.034 1.00 43.71 118 ASN A CA 1
ATOM 846 C C . ASN A 1 120 ? -8.184 -18.822 -38.019 1.00 43.84 118 ASN A C 1
ATOM 847 O O . ASN A 1 120 ? -8.099 -18.111 -39.026 1.00 43.83 118 ASN A O 1
ATOM 852 N N . ILE A 1 121 ? -8.756 -18.407 -36.888 1.00 43.89 119 ILE A N 1
ATOM 853 C CA . ILE A 1 121 ? -9.183 -17.011 -36.684 1.00 43.79 119 ILE A CA 1
ATOM 854 C C . ILE A 1 121 ? -8.834 -16.540 -35.265 1.00 43.87 119 ILE A C 1
ATOM 855 O O . ILE A 1 121 ? -9.406 -17.008 -34.277 1.00 43.76 119 ILE A O 1
ATOM 860 N N . ASP A 1 122 ? -7.884 -15.614 -35.185 1.00 43.92 120 ASP A N 1
ATOM 861 C CA . ASP A 1 122 ? -7.256 -15.234 -33.919 1.00 44.04 120 ASP A CA 1
ATOM 862 C C . ASP A 1 122 ? -8.196 -14.546 -32.921 1.00 43.80 120 ASP A C 1
ATOM 863 O O . ASP A 1 122 ? -9.218 -13.967 -33.306 1.00 43.57 120 ASP A O 1
ATOM 868 N N . ALA A 1 123 ? -7.833 -14.615 -31.640 1.00 43.54 121 ALA A N 1
ATOM 869 C CA . ALA A 1 123 ? -8.578 -13.939 -30.580 1.00 43.37 121 ALA A CA 1
ATOM 870 C C . ALA A 1 123 ? -8.514 -12.420 -30.738 1.00 43.23 121 ALA A C 1
ATOM 871 O O . ALA A 1 123 ? -9.489 -11.716 -30.474 1.00 43.30 121 ALA A O 1
ATOM 873 N N . THR A 1 124 ? -7.365 -11.921 -31.177 1.00 43.02 122 THR A N 1
ATOM 874 C CA . THR A 1 124 ? -7.197 -10.491 -31.414 1.00 42.88 122 THR A CA 1
ATOM 875 C C . THR A 1 124 ? -7.897 -10.038 -32.707 1.00 42.36 122 THR A C 1
ATOM 876 O O . THR A 1 124 ? -8.287 -8.877 -32.834 1.00 42.24 122 THR A O 1
ATOM 880 N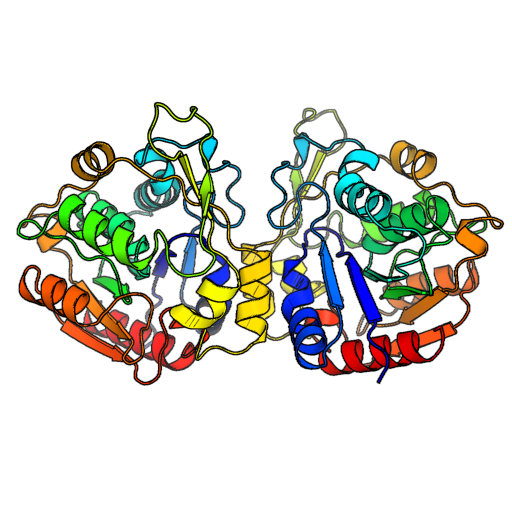 N . THR A 1 125 ? -8.066 -10.966 -33.647 1.00 41.87 123 THR A N 1
ATOM 881 C CA . THR A 1 125 ? -8.779 -10.695 -34.898 1.00 41.50 123 THR A CA 1
ATOM 882 C C . THR A 1 125 ? -10.262 -10.436 -34.635 1.00 41.10 123 THR A C 1
ATOM 883 O O . THR A 1 125 ? -10.805 -9.427 -35.080 1.00 40.98 123 THR A O 1
ATOM 887 N N . VAL A 1 126 ? -10.902 -11.343 -33.899 1.00 40.77 124 VAL A N 1
ATOM 888 C CA . VAL A 1 126 ? -12.325 -11.218 -33.577 1.00 40.62 124 VAL A CA 1
ATOM 889 C C . VAL A 1 126 ? -12.639 -10.006 -32.683 1.00 40.65 124 VAL A C 1
ATOM 890 O O . VAL A 1 126 ? -13.703 -9.402 -32.809 1.00 40.28 124 VAL A O 1
ATOM 894 N N . CYS A 1 127 ? -11.698 -9.652 -31.805 1.00 40.99 125 CYS A N 1
ATOM 895 C CA . CYS A 1 127 ? -11.842 -8.504 -30.895 1.00 41.50 125 CYS A CA 1
ATOM 896 C C . CYS A 1 127 ? -11.872 -7.153 -31.584 1.00 41.34 125 CYS A C 1
ATOM 897 O O . CYS A 1 127 ? -12.752 -6.338 -31.307 1.00 41.37 125 CYS A O 1
ATOM 900 N N . THR A 1 128 ? -10.894 -6.916 -32.457 1.00 41.24 126 THR A N 1
ATOM 901 C CA . THR A 1 128 ? -10.783 -5.657 -33.191 1.00 41.39 126 THR A CA 1
ATOM 902 C C . THR A 1 128 ? -12.045 -5.409 -34.014 1.00 41.17 126 THR A C 1
ATOM 903 O O . THR A 1 128 ? -12.524 -4.276 -34.108 1.00 41.12 126 THR A O 1
ATOM 907 N N . LYS A 1 129 ? -12.581 -6.484 -34.588 1.00 41.02 127 LYS A N 1
ATOM 908 C CA . LYS A 1 129 ? -13.800 -6.423 -35.384 1.00 41.04 127 LYS A CA 1
ATOM 909 C C . LYS A 1 129 ? -15.018 -6.118 -34.519 1.00 40.91 127 LYS A C 1
ATOM 910 O O . LYS A 1 129 ? -15.820 -5.249 -34.863 1.00 40.76 127 LYS A O 1
ATOM 916 N N . ALA A 1 130 ? -15.144 -6.836 -33.401 1.00 40.74 128 ALA A N 1
ATOM 917 C CA . ALA A 1 130 ? -16.217 -6.604 -32.432 1.00 40.70 128 ALA A CA 1
ATOM 918 C C . ALA A 1 130 ? -16.193 -5.175 -31.882 1.00 40.72 128 ALA A C 1
ATOM 919 O O . ALA A 1 130 ? -17.238 -4.535 -31.755 1.00 40.54 128 ALA A O 1
ATOM 921 N N . GLY A 1 131 ? -14.993 -4.686 -31.575 1.00 40.83 129 GLY A N 1
ATOM 922 C CA . GLY A 1 131 ? -14.803 -3.344 -31.024 1.00 41.33 129 GLY A CA 1
ATOM 923 C C . GLY A 1 131 ? -15.199 -2.212 -31.954 1.00 41.52 129 GLY A C 1
ATOM 924 O O . GLY A 1 131 ? -15.694 -1.182 -31.497 1.00 41.60 129 GLY A O 1
ATOM 925 N N . SER A 1 132 ? -14.992 -2.405 -33.257 1.00 41.76 130 SER A N 1
ATOM 926 C CA . SER A 1 132 ? -15.316 -1.388 -34.267 1.00 41.93 130 SER A CA 1
ATOM 927 C C . SER A 1 132 ? -16.809 -1.060 -34.322 1.00 41.87 130 SER A C 1
ATOM 928 O O . SER A 1 132 ? -17.196 0.049 -34.702 1.00 42.20 130 SER A O 1
ATOM 931 N N . ALA A 1 133 ? -17.638 -2.031 -33.942 1.00 41.58 131 ALA A N 1
ATOM 932 C CA . ALA A 1 133 ? -19.090 -1.866 -33.938 1.00 41.06 131 ALA A CA 1
ATOM 933 C C . ALA A 1 133 ? -19.622 -1.225 -32.647 1.00 40.77 131 ALA A C 1
ATOM 934 O O . ALA A 1 133 ? -20.821 -0.941 -32.537 1.00 40.83 131 ALA A O 1
ATOM 936 N N . VAL A 1 134 ? -18.738 -1.006 -31.673 1.00 40.05 132 VAL A N 1
ATOM 937 C CA . VAL A 1 134 ? -19.133 -0.400 -30.398 1.00 39.30 132 VAL A CA 1
ATOM 938 C C . VAL A 1 134 ? -18.438 0.949 -30.172 1.00 38.77 132 VAL A C 1
ATOM 939 O O . VAL A 1 134 ? -19.096 1.942 -29.853 1.00 38.36 132 VAL A O 1
ATOM 943 N N . LEU A 1 135 ? -17.117 0.978 -30.343 1.00 38.18 133 LEU A N 1
ATOM 944 C CA . LEU A 1 135 ? -16.344 2.211 -30.217 1.00 37.92 133 LEU A CA 1
ATOM 945 C C . LEU A 1 135 ? -16.835 3.258 -31.210 1.00 37.62 133 LEU A C 1
ATOM 946 O O . LEU A 1 135 ? -16.976 2.976 -32.401 1.00 37.56 133 LEU A O 1
ATOM 951 N N . GLY A 1 136 ? -17.123 4.453 -30.703 1.00 37.51 134 GLY A N 1
ATOM 952 C CA . GLY A 1 136 ? -17.563 5.572 -31.537 1.00 37.06 134 GLY A CA 1
ATOM 953 C C . GLY A 1 136 ? -19.003 5.519 -32.027 1.00 36.91 134 GLY A C 1
ATOM 954 O O . GLY A 1 136 ? -19.432 6.393 -32.788 1.00 36.93 134 GLY A O 1
ATOM 955 N N . GLN A 1 137 ? -19.757 4.507 -31.600 1.00 36.36 135 GLN A N 1
ATOM 956 C CA . GLN A 1 137 ? -21.162 4.381 -32.001 1.00 35.82 135 GLN A CA 1
ATOM 957 C C . GLN A 1 137 ? -22.088 5.227 -31.126 1.00 35.11 135 GLN A C 1
ATOM 958 O O . GLN A 1 137 ? -22.008 5.188 -29.893 1.00 34.59 135 GLN A O 1
ATOM 964 N N . LEU A 1 138 ? -22.961 5.989 -31.787 1.00 34.18 136 LEU A N 1
ATOM 965 C CA . LEU A 1 138 ? -23.960 6.838 -31.134 1.00 33.33 136 LEU A CA 1
ATOM 966 C C . LEU A 1 138 ? -23.426 7.599 -29.918 1.00 32.48 136 LEU A C 1
ATOM 967 O O . LEU A 1 138 ? -22.505 8.404 -30.041 1.00 32.39 136 LEU A O 1
ATOM 972 N N . ASP A 1 139 ? -24.002 7.332 -28.747 1.00 31.62 137 ASP A N 1
ATOM 973 C CA . ASP A 1 139 ? -23.649 8.052 -27.521 1.00 30.81 137 ASP A CA 1
ATOM 974 C C . ASP A 1 139 ? -22.666 7.296 -26.607 1.00 30.39 137 ASP A C 1
ATOM 975 O O . ASP A 1 139 ? -22.510 7.643 -25.434 1.00 29.95 137 ASP A O 1
ATOM 980 N N . ASN A 1 140 ? -22.017 6.261 -27.138 1.00 30.05 138 ASN A N 1
ATOM 981 C CA . ASN A 1 140 ? -20.971 5.564 -26.389 1.00 29.75 138 ASN A CA 1
ATOM 982 C C . ASN A 1 140 ? -19.818 6.521 -26.156 1.00 30.20 138 ASN A C 1
ATOM 983 O O . ASN A 1 140 ? -19.552 7.381 -26.991 1.00 30.35 138 ASN A O 1
ATOM 988 N N . CYS A 1 141 ? -19.149 6.399 -25.017 1.00 30.61 139 CYS A N 1
ATOM 989 C CA . CYS A 1 141 ? -18.017 7.274 -24.742 1.00 31.53 139 CYS A CA 1
ATOM 990 C C . CYS A 1 141 ? -16.863 6.560 -24.045 1.00 31.01 139 CYS A C 1
ATOM 991 O O . CYS A 1 141 ? -17.052 5.536 -23.379 1.00 30.60 139 CYS A O 1
ATOM 994 N N . VAL A 1 142 ? -15.666 7.114 -24.211 1.00 30.74 140 VAL A N 1
ATOM 995 C CA . VAL A 1 142 ? -14.467 6.543 -23.613 1.00 30.44 140 VAL A CA 1
ATOM 996 C C . VAL A 1 142 ? -13.910 7.432 -22.497 1.00 30.63 140 VAL A C 1
ATOM 997 O O . VAL A 1 142 ? -14.148 8.643 -22.475 1.00 30.43 140 VAL A O 1
ATOM 1001 N N . THR A 1 143 ? -13.193 6.816 -21.560 1.00 30.41 141 THR A N 1
ATOM 1002 C CA . THR A 1 143 ? -12.536 7.559 -20.483 1.00 30.36 141 THR A CA 1
ATOM 1003 C C . THR A 1 143 ? -11.022 7.441 -20.608 1.00 30.44 141 THR A C 1
ATOM 1004 O O . THR A 1 143 ? -10.509 6.497 -21.221 1.00 30.00 141 THR A O 1
ATOM 1008 N N . TYR A 1 144 ? -10.320 8.400 -20.011 1.00 30.85 142 TYR A N 1
ATOM 1009 C CA . TYR A 1 144 ? -8.873 8.498 -20.133 1.00 31.57 142 TYR A CA 1
ATOM 1010 C C . TYR A 1 144 ? -8.167 8.546 -18.774 1.00 32.32 142 TYR A C 1
ATOM 1011 O O . TYR A 1 144 ? -7.477 9.510 -18.456 1.00 32.22 142 TYR A O 1
ATOM 1020 N N . GLU A 1 145 ? -8.329 7.490 -17.982 1.00 33.19 143 GLU A N 1
ATOM 1021 C CA . GLU A 1 145 ? -7.708 7.427 -16.657 1.00 34.34 143 GLU A CA 1
ATOM 1022 C C . GLU A 1 145 ? -6.184 7.220 -16.665 1.00 34.73 143 GLU A C 1
ATOM 1023 O O . GLU A 1 145 ? -5.522 7.502 -15.664 1.00 35.09 143 GLU A O 1
ATOM 1029 N N . ASN A 1 146 ? -5.633 6.724 -17.775 1.00 35.19 144 ASN A N 1
ATOM 1030 C CA . ASN A 1 146 ? -4.171 6.668 -17.963 1.00 35.69 144 ASN A CA 1
ATOM 1031 C C . ASN A 1 146 ? -3.611 8.011 -18.466 1.00 35.91 144 ASN A C 1
ATOM 1032 O O . ASN A 1 146 ? -2.446 8.095 -18.865 1.00 36.32 144 ASN A O 1
ATOM 1037 N N . GLY A 1 147 ? -4.441 9.053 -18.443 1.00 35.93 145 GLY A N 1
ATOM 1038 C CA . GLY A 1 147 ? -4.066 10.377 -18.948 1.00 35.93 145 GLY A CA 1
ATOM 1039 C C . GLY A 1 147 ? -4.465 10.595 -20.404 1.00 35.89 145 GLY A C 1
ATOM 1040 O O . GLY A 1 147 ? -4.768 9.635 -21.118 1.00 35.81 145 GLY A O 1
ATOM 1041 N N . PRO A 1 148 ? -4.458 11.861 -20.861 1.00 35.98 146 PRO A N 1
ATOM 1042 C CA . PRO A 1 148 ? -4.907 12.212 -22.217 1.00 36.05 146 PRO A CA 1
ATOM 1043 C C . PRO A 1 148 ? -4.024 11.683 -23.362 1.00 36.06 146 PRO A C 1
ATOM 1044 O O . PRO A 1 148 ? -4.526 11.476 -24.468 1.00 36.21 146 PRO A O 1
ATOM 1048 N N . THR A 1 149 ? -2.735 11.464 -23.100 1.00 36.02 147 THR A N 1
ATOM 1049 C CA . THR A 1 149 ? -1.793 11.011 -24.138 1.00 36.08 147 THR A CA 1
ATOM 1050 C C . THR A 1 149 ? -1.711 9.490 -24.271 1.00 35.83 147 THR A C 1
ATOM 1051 O O . THR A 1 149 ? -0.996 8.968 -25.133 1.00 36.12 147 THR A O 1
ATOM 1055 N N . ASN A 1 150 ? -2.435 8.781 -23.411 1.00 35.06 148 ASN A N 1
ATOM 1056 C CA . ASN A 1 150 ? -2.526 7.330 -23.510 1.00 34.22 148 ASN A CA 1
ATOM 1057 C C . ASN A 1 150 ? -3.796 6.894 -24.234 1.00 33.28 148 ASN A C 1
ATOM 1058 O O . ASN A 1 150 ? -4.744 7.680 -24.338 1.00 33.43 148 ASN A O 1
ATOM 1063 N N . PRO A 1 151 ? -3.818 5.652 -24.761 1.00 32.25 149 PRO A N 1
ATOM 1064 C CA . PRO A 1 151 ? -5.074 5.121 -25.298 1.00 31.26 149 PRO A CA 1
ATOM 1065 C C . PRO A 1 151 ? -6.205 5.227 -24.266 1.00 29.70 149 PRO A C 1
ATOM 1066 O O . PRO A 1 151 ? -5.929 5.258 -23.060 1.00 29.36 149 PRO A O 1
ATOM 1070 N N . PRO A 1 152 ? -7.468 5.288 -24.731 1.00 28.43 150 PRO A N 1
ATOM 1071 C CA . PRO A 1 152 ? -8.589 5.328 -23.797 1.00 27.35 150 PRO A CA 1
ATOM 1072 C C . PRO A 1 152 ? -8.618 4.095 -22.901 1.00 26.49 150 PRO A C 1
ATOM 1073 O O . PRO A 1 152 ? -8.233 2.998 -23.324 1.00 26.10 150 PRO A O 1
ATOM 1077 N N . THR A 1 153 ? -9.077 4.292 -21.673 1.00 25.40 151 THR A N 1
ATOM 1078 C CA . THR A 1 153 ? -8.977 3.283 -20.635 1.00 24.62 151 THR A CA 1
ATOM 1079 C C . THR A 1 153 ? -10.244 2.427 -20.506 1.00 23.54 151 THR A C 1
ATOM 1080 O O . THR A 1 153 ? -10.155 1.208 -20.372 1.00 23.06 151 THR A O 1
ATOM 1084 N N . THR A 1 154 ? -11.410 3.065 -20.533 1.00 22.55 152 THR A N 1
ATOM 1085 C CA . THR A 1 154 ? -12.677 2.336 -20.438 1.00 22.01 152 THR A CA 1
ATOM 1086 C C . THR A 1 154 ? -13.689 2.836 -21.456 1.00 21.89 152 THR A C 1
ATOM 1087 O O . THR A 1 154 ? -13.607 3.975 -21.938 1.00 21.11 152 THR A O 1
ATOM 1091 N N . LEU A 1 155 ? -14.648 1.968 -21.769 1.00 21.69 153 LEU A N 1
ATOM 1092 C CA . LEU A 1 155 ? -15.721 2.282 -22.687 1.00 21.99 153 LEU A CA 1
ATOM 1093 C C . LEU A 1 155 ? -17.060 2.191 -21.957 1.00 22.27 153 LEU A C 1
ATOM 1094 O O . LEU A 1 155 ? -17.319 1.216 -21.247 1.00 21.47 153 LEU A O 1
ATOM 1099 N N . ILE A 1 156 ? -17.894 3.214 -22.131 1.00 22.44 154 ILE A N 1
ATOM 1100 C CA . ILE A 1 156 ? -19.192 3.289 -21.474 1.00 23.25 154 ILE A CA 1
ATOM 1101 C C . ILE A 1 156 ? -20.325 3.241 -22.503 1.00 23.42 154 ILE A C 1
ATOM 1102 O O . ILE A 1 156 ? -20.414 4.112 -23.369 1.00 23.72 154 ILE A O 1
ATOM 1107 N N . ALA A 1 157 ? -21.176 2.221 -22.399 1.00 23.49 155 ALA A N 1
ATOM 1108 C CA . ALA A 1 157 ? -22.358 2.077 -23.254 1.00 23.67 155 ALA A CA 1
ATOM 1109 C C . ALA A 1 157 ? -23.413 3.148 -22.956 1.00 23.72 155 ALA A C 1
ATOM 1110 O O . ALA A 1 157 ? -23.931 3.217 -21.838 1.00 24.19 155 ALA A O 1
ATOM 1112 N N . GLY A 1 158 ? -23.734 3.966 -23.955 1.00 23.63 156 GLY A N 1
ATOM 1113 C CA . GLY A 1 158 ? -24.766 4.992 -23.809 1.00 23.57 156 GLY A CA 1
ATOM 1114 C C . GLY A 1 158 ? -26.185 4.471 -24.030 1.00 23.60 156 GLY A C 1
ATOM 1115 O O . GLY A 1 158 ? -26.373 3.483 -24.742 1.00 23.51 156 GLY A O 1
ATOM 1116 N N . PRO A 1 159 ? -27.191 5.138 -23.422 1.00 23.67 157 PRO A N 1
ATOM 1117 C CA . PRO A 1 159 ? -28.617 4.761 -23.526 1.00 23.93 157 PRO A CA 1
ATOM 1118 C C . PRO A 1 159 ? -29.192 4.705 -24.950 1.00 23.98 157 PRO A C 1
ATOM 1119 O O . PRO A 1 159 ? -30.037 3.844 -25.237 1.00 23.46 157 PRO A O 1
ATOM 1123 N N . LYS A 1 160 ? -28.773 5.623 -25.822 1.00 24.22 158 LYS A N 1
ATOM 1124 C CA . LYS A 1 160 ? -29.235 5.611 -27.211 1.00 24.81 158 LYS A CA 1
ATOM 1125 C C . LYS A 1 160 ? -28.650 4.419 -27.957 1.00 24.54 158 LYS A C 1
ATOM 1126 O O . LYS A 1 160 ? -29.369 3.724 -28.676 1.00 24.62 158 LYS A O 1
ATOM 1132 N N . PHE A 1 161 ? -27.349 4.179 -27.776 1.00 24.05 159 PHE A N 1
ATOM 1133 C CA . PHE A 1 161 ? -26.706 2.986 -28.339 1.00 23.69 159 PHE A CA 1
ATOM 1134 C C . PHE A 1 161 ? -27.434 1.700 -27.928 1.00 23.13 159 PHE A C 1
ATOM 1135 O O . PHE A 1 161 ? -27.695 0.835 -28.766 1.00 22.91 159 PHE A O 1
ATOM 1143 N N . LEU A 1 162 ? -27.754 1.585 -26.638 1.00 22.82 160 LEU A N 1
ATOM 1144 C CA . LEU A 1 162 ? -28.465 0.422 -26.112 1.00 22.46 160 LEU A CA 1
ATOM 1145 C C . LEU A 1 162 ? -29.837 0.268 -26.760 1.00 22.66 160 LEU A C 1
ATOM 1146 O O . LEU A 1 162 ? -30.218 -0.831 -27.168 1.00 22.71 160 LEU A O 1
ATOM 1151 N N . ALA A 1 163 ? -30.564 1.376 -26.855 1.00 22.73 161 ALA A N 1
ATOM 1152 C CA . ALA A 1 163 ? -31.901 1.391 -27.442 1.00 23.34 161 ALA A CA 1
ATOM 1153 C C . ALA A 1 163 ? -31.880 1.004 -28.921 1.00 23.75 161 ALA A C 1
ATOM 1154 O O . ALA A 1 163 ? -32.700 0.206 -29.366 1.00 23.83 161 ALA A O 1
ATOM 1156 N N . THR A 1 164 ? -30.914 1.545 -29.660 1.00 24.25 162 THR A N 1
ATOM 1157 C CA . THR A 1 164 ? -30.877 1.416 -31.118 1.00 25.04 162 THR A CA 1
ATOM 1158 C C . THR A 1 164 ? -30.195 0.132 -31.593 1.00 25.14 162 THR A C 1
ATOM 1159 O O . THR A 1 164 ? -30.712 -0.548 -32.487 1.00 25.49 162 THR A O 1
ATOM 1163 N N . ASN A 1 165 ? -29.055 -0.204 -30.984 1.00 24.97 163 ASN A N 1
ATOM 1164 C CA . ASN A 1 165 ? -28.183 -1.277 -31.485 1.00 25.05 163 ASN A CA 1
ATOM 1165 C C . ASN A 1 165 ? -28.256 -2.605 -30.709 1.00 24.77 163 ASN A C 1
ATOM 1166 O O . ASN A 1 165 ? -27.890 -3.655 -31.241 1.00 24.64 163 ASN A O 1
ATOM 1171 N N . VAL A 1 166 ? -28.706 -2.559 -29.455 1.00 24.00 164 VAL A N 1
ATOM 1172 C CA . VAL A 1 166 ? -28.692 -3.752 -28.595 1.00 23.29 164 VAL A CA 1
ATOM 1173 C C . VAL A 1 166 ? -30.100 -4.265 -28.243 1.00 22.84 164 VAL A C 1
ATOM 1174 O O . VAL A 1 166 ? -30.411 -5.440 -28.460 1.00 22.51 164 VAL A O 1
ATOM 1178 N N . TYR A 1 167 ? -30.944 -3.375 -27.728 1.00 22.71 165 TYR A N 1
ATOM 1179 C CA . TYR A 1 167 ? -32.257 -3.745 -27.175 1.00 22.81 165 TYR A CA 1
ATOM 1180 C C . TYR A 1 167 ? -33.442 -3.469 -28.101 1.00 23.27 165 TYR A C 1
ATOM 1181 O O . TYR A 1 167 ? -34.595 -3.469 -27.658 1.00 22.69 165 TYR A O 1
ATOM 1190 N N . HIS A 1 168 ? -33.158 -3.275 -29.385 1.00 23.88 166 HIS A N 1
ATOM 1191 C CA . HIS A 1 168 ? -34.161 -2.779 -30.343 1.00 24.65 166 HIS A CA 1
ATOM 1192 C C . HIS A 1 168 ? -35.356 -3.706 -30.629 1.00 24.54 166 HIS A C 1
ATOM 1193 O O . HIS A 1 168 ? -36.351 -3.263 -31.202 1.00 24.74 166 HIS A O 1
ATOM 1200 N N . LEU A 1 169 ? -35.264 -4.975 -30.230 1.00 24.16 167 LEU A N 1
ATOM 1201 C CA . LEU A 1 169 ? -36.404 -5.906 -30.328 1.00 23.90 167 LEU A CA 1
ATOM 1202 C C . LEU A 1 169 ? -36.891 -6.427 -28.963 1.00 23.65 167 LEU A C 1
ATOM 1203 O O . LEU A 1 169 ? -37.676 -7.380 -28.884 1.00 23.43 167 LEU A O 1
ATOM 1208 N N . SER A 1 170 ? -36.432 -5.790 -27.890 1.00 23.27 168 SER A N 1
ATOM 1209 C CA . SER A 1 170 ? -36.766 -6.217 -26.533 1.00 23.01 168 SER A CA 1
ATOM 1210 C C . SER A 1 170 ? -37.863 -5.335 -25.918 1.00 22.66 168 SER A C 1
ATOM 1211 O O . SER A 1 170 ? -38.049 -4.202 -26.353 1.00 22.87 168 SER A O 1
ATOM 1214 N N . PRO A 1 171 ? -38.592 -5.850 -24.904 1.00 22.46 169 PRO A N 1
ATOM 1215 C CA . PRO A 1 171 ? -39.562 -5.003 -24.191 1.00 22.19 169 PRO A CA 1
ATOM 1216 C C . PRO A 1 171 ? -38.900 -3.744 -23.630 1.00 21.77 169 PRO A C 1
ATOM 1217 O O . PRO A 1 171 ? -37.728 -3.779 -23.260 1.00 21.21 169 PRO A O 1
ATOM 1221 N N . ILE A 1 172 ? -39.643 -2.642 -23.582 1.00 21.52 170 ILE A N 1
ATOM 1222 C CA . ILE A 1 172 ? -39.070 -1.356 -23.162 1.00 21.72 170 ILE A CA 1
ATOM 1223 C C . ILE A 1 172 ? -38.559 -1.370 -21.722 1.00 21.34 170 ILE A C 1
ATOM 1224 O O . ILE A 1 172 ? -37.629 -0.633 -21.382 1.00 20.97 170 ILE A O 1
ATOM 1229 N N . GLU A 1 173 ? -39.152 -2.216 -20.880 1.00 21.17 171 GLU A N 1
ATOM 1230 C CA . GLU A 1 173 ? -38.694 -2.316 -19.496 1.00 21.38 171 GLU A CA 1
ATOM 1231 C C . GLU A 1 173 ? -37.285 -2.921 -19.383 1.00 21.04 171 GLU A C 1
ATOM 1232 O O . GLU A 1 173 ? -36.537 -2.571 -18.474 1.00 20.91 171 GLU A O 1
ATOM 1238 N N . ASP A 1 174 ? -36.916 -3.806 -20.310 1.00 20.86 172 ASP A N 1
ATOM 1239 C CA . ASP A 1 174 ? -35.571 -4.404 -20.287 1.00 20.79 172 ASP A CA 1
ATOM 1240 C C . ASP A 1 174 ? -34.499 -3.396 -20.681 1.00 20.18 172 ASP A C 1
ATOM 1241 O O . ASP A 1 174 ? -33.366 -3.447 -20.184 1.00 19.83 172 ASP A O 1
ATOM 1246 N N . LEU A 1 175 ? -34.866 -2.471 -21.568 1.00 19.38 173 LEU A N 1
ATOM 1247 C CA . LEU A 1 175 ? -34.013 -1.331 -21.851 1.00 19.00 173 LEU A CA 1
ATOM 1248 C C . LEU A 1 175 ? -33.815 -0.484 -20.593 1.00 18.13 173 LEU A C 1
ATOM 1249 O O . LEU A 1 175 ? -32.687 -0.108 -20.287 1.00 17.79 173 LEU A O 1
ATOM 1254 N N . ALA A 1 176 ? -34.896 -0.198 -19.862 1.00 17.37 174 ALA A N 1
ATOM 1255 C CA . ALA A 1 176 ? -34.781 0.597 -18.634 1.00 16.84 174 ALA A CA 1
ATOM 1256 C C . ALA A 1 176 ? -33.910 -0.111 -17.603 1.00 16.45 174 ALA A C 1
ATOM 1257 O O . ALA A 1 176 ? -33.083 0.525 -16.952 1.00 16.06 174 ALA A O 1
ATOM 1259 N N . LEU A 1 177 ? -34.096 -1.426 -17.480 1.00 15.53 175 LEU A N 1
ATOM 1260 C CA . LEU A 1 177 ? -33.293 -2.263 -16.583 1.00 15.69 175 LEU A CA 1
ATOM 1261 C C . LEU A 1 177 ? -31.805 -2.160 -16.913 1.00 15.39 175 LEU A C 1
ATOM 1262 O O . LEU A 1 177 ? -30.968 -1.945 -16.024 1.00 14.81 175 LEU A O 1
ATOM 1267 N N . ALA A 1 178 ? -31.490 -2.290 -18.201 1.00 15.48 176 ALA A N 1
ATOM 1268 C CA . ALA A 1 178 ? -30.120 -2.198 -18.683 1.00 15.75 176 ALA A CA 1
ATOM 1269 C C . ALA A 1 178 ? -29.507 -0.836 -18.411 1.00 16.28 176 ALA A C 1
ATOM 1270 O O . ALA A 1 178 ? -28.354 -0.745 -17.988 1.00 15.75 176 ALA A O 1
ATOM 1272 N N . THR A 1 179 ? -30.279 0.221 -18.653 1.00 16.77 177 THR A N 1
ATOM 1273 C CA . THR A 1 179 ? -29.777 1.571 -18.437 1.00 17.51 177 THR A CA 1
ATOM 1274 C C . THR A 1 179 ? -29.387 1.796 -16.979 1.00 17.58 177 THR A C 1
ATOM 1275 O O . THR A 1 179 ? -28.481 2.579 -16.708 1.00 18.31 177 THR A O 1
ATOM 1279 N N . ALA A 1 180 ? -30.038 1.088 -16.051 1.00 17.19 178 ALA A N 1
ATOM 1280 C CA . ALA A 1 180 ? -29.735 1.228 -14.623 1.00 16.94 178 ALA A CA 1
ATOM 1281 C C . ALA A 1 180 ? -28.585 0.332 -14.163 1.00 16.73 178 ALA A C 1
ATOM 1282 O O . ALA A 1 180 ? -28.094 0.496 -13.048 1.00 16.72 178 ALA A O 1
ATOM 1284 N N . LEU A 1 181 ? -28.163 -0.606 -15.019 1.00 15.88 179 LEU A N 1
ATOM 1285 C CA . LEU A 1 181 ? -27.224 -1.669 -14.620 1.00 15.70 179 LEU A CA 1
ATOM 1286 C C . LEU A 1 181 ? -25.930 -1.826 -15.427 1.00 15.86 179 LEU A C 1
ATOM 1287 O O . LEU A 1 181 ? -24.966 -2.429 -14.930 1.00 15.75 179 LEU A O 1
ATOM 1292 N N . VAL A 1 182 ? -25.894 -1.311 -16.661 1.00 15.96 180 VAL A N 1
ATOM 1293 C CA . VAL A 1 182 ? -24.676 -1.444 -17.487 1.00 16.05 180 VAL A CA 1
ATOM 1294 C C . VAL A 1 182 ? -23.507 -0.725 -16.819 1.00 15.72 180 VAL A C 1
ATOM 1295 O O . VAL A 1 182 ? -23.675 0.347 -16.224 1.00 15.40 180 VAL A O 1
ATOM 1299 N N . ARG A 1 183 ? -22.336 -1.346 -16.894 1.00 15.68 181 ARG A N 1
ATOM 1300 C CA . ARG A 1 183 ? -21.125 -0.818 -16.274 1.00 16.50 181 ARG A CA 1
ATOM 1301 C C . ARG A 1 183 ? -20.032 -0.695 -17.337 1.00 16.57 181 ARG A C 1
ATOM 1302 O O . ARG A 1 183 ? -20.128 -1.335 -18.384 1.00 16.31 181 ARG A O 1
ATOM 1310 N N . PRO A 1 184 ? -18.997 0.135 -17.086 1.00 17.43 182 PRO A N 1
ATOM 1311 C CA . PRO A 1 184 ? -17.936 0.321 -18.079 1.00 18.14 182 PRO A CA 1
ATOM 1312 C C . PRO A 1 184 ? -17.163 -0.956 -18.343 1.00 18.51 182 PRO A C 1
ATOM 1313 O O . PRO A 1 184 ? -17.057 -1.798 -17.452 1.00 18.79 182 PRO A O 1
ATOM 1317 N N . LEU A 1 185 ? -16.638 -1.088 -19.560 1.00 18.93 183 LEU A N 1
ATOM 1318 C CA . LEU A 1 185 ? -15.727 -2.165 -19.917 1.00 19.57 183 LEU A CA 1
ATOM 1319 C C . LEU A 1 185 ? -14.317 -1.594 -20.062 1.00 19.82 183 LEU A C 1
ATOM 1320 O O . LEU A 1 185 ? -14.120 -0.577 -20.738 1.00 19.79 183 LEU A O 1
ATOM 1325 N N . TYR A 1 186 ? -13.345 -2.222 -19.403 1.00 20.02 184 TYR A N 1
ATOM 1326 C CA . TYR A 1 186 ? -11.948 -1.826 -19.584 1.00 20.19 184 TYR A CA 1
ATOM 1327 C C . TYR A 1 186 ? -11.571 -2.140 -21.021 1.00 20.48 184 TYR A C 1
ATOM 1328 O O . TYR A 1 186 ? -11.942 -3.187 -21.547 1.00 20.41 184 TYR A O 1
ATOM 1337 N N . LEU A 1 187 ? -10.854 -1.226 -21.666 1.00 21.11 185 LEU A N 1
ATOM 1338 C CA . LEU A 1 187 ? -10.435 -1.457 -23.045 1.00 21.93 185 LEU A CA 1
ATOM 1339 C C . LEU A 1 187 ? -9.153 -2.273 -23.076 1.00 22.20 185 LEU A C 1
ATOM 1340 O O . LEU A 1 187 ? -8.052 -1.723 -23.156 1.00 21.88 185 LEU A O 1
ATOM 1345 N N . TYR A 1 188 ? -9.315 -3.594 -22.986 1.00 22.97 186 TYR A N 1
ATOM 1346 C CA . TYR A 1 188 ? -8.185 -4.525 -22.950 1.00 24.05 186 TYR A CA 1
ATOM 1347 C C . TYR A 1 188 ? -7.350 -4.453 -24.219 1.00 25.37 186 TYR A C 1
ATOM 1348 O O . TYR A 1 188 ? -7.885 -4.301 -25.317 1.00 25.62 186 TYR A O 1
ATOM 1357 N N . LEU A 1 189 ? -6.037 -4.532 -24.040 1.00 27.15 187 LEU A N 1
ATOM 1358 C CA . LEU A 1 189 ? -5.092 -4.467 -25.144 1.00 29.11 187 LEU A CA 1
ATOM 1359 C C . LEU A 1 189 ? -5.114 -5.753 -25.956 1.00 30.32 187 LEU A C 1
ATOM 1360 O O . LEU A 1 189 ? -5.245 -6.852 -25.406 1.00 30.23 187 LEU A O 1
ATOM 1365 N N . ALA A 1 190 ? -4.985 -5.594 -27.270 1.00 31.76 188 ALA A N 1
ATOM 1366 C CA . ALA A 1 190 ? -4.962 -6.706 -28.209 1.00 33.12 188 ALA A CA 1
ATOM 1367 C C . ALA A 1 190 ? -3.890 -7.738 -27.853 1.00 33.81 188 ALA A C 1
ATOM 1368 O O . ALA A 1 190 ? -4.115 -8.940 -27.978 1.00 34.46 188 ALA A O 1
ATOM 1370 N N . GLU A 1 191 ? -2.737 -7.255 -27.400 1.00 34.86 189 GLU A N 1
ATOM 1371 C CA . GLU A 1 191 ? -1.621 -8.100 -26.974 1.00 35.58 189 GLU A CA 1
ATOM 1372 C C . GLU A 1 191 ? -1.971 -8.911 -25.726 1.00 35.32 189 GLU A C 1
ATOM 1373 O O . GLU A 1 191 ? -1.645 -10.098 -25.639 1.00 35.31 189 GLU A O 1
ATOM 1379 N N . ASP A 1 192 ? -2.616 -8.257 -24.762 1.00 34.86 190 ASP A N 1
ATOM 1380 C CA . ASP A 1 192 ? -3.071 -8.910 -23.537 1.00 34.62 190 ASP A CA 1
ATOM 1381 C C . ASP A 1 192 ? -4.014 -10.068 -23.882 1.00 34.26 190 ASP A C 1
ATOM 1382 O O . ASP A 1 192 ? -3.777 -11.208 -23.473 1.00 34.21 190 ASP A O 1
ATOM 1387 N N . ILE A 1 193 ? -5.057 -9.776 -24.661 1.00 34.14 191 ILE A N 1
ATOM 1388 C CA . ILE A 1 193 ? -6.040 -10.789 -25.070 1.00 34.20 191 ILE A CA 1
ATOM 1389 C C . ILE A 1 193 ? -5.419 -11.961 -25.848 1.00 34.39 191 ILE A C 1
ATOM 1390 O O . ILE A 1 193 ? -5.721 -13.119 -25.556 1.00 34.24 191 ILE A O 1
ATOM 1395 N N . SER A 1 194 ? -4.550 -11.661 -26.813 1.00 34.83 192 SER A N 1
ATOM 1396 C CA . SER A 1 194 ? -3.896 -12.711 -27.605 1.00 35.44 192 SER A CA 1
ATOM 1397 C C . SER A 1 194 ? -3.053 -13.653 -26.733 1.00 35.46 192 SER A C 1
ATOM 1398 O O . SER A 1 194 ? -3.090 -14.866 -26.922 1.00 35.38 192 SER A O 1
ATOM 1401 N N . LYS A 1 195 ? -2.324 -13.098 -25.767 1.00 35.44 193 LYS A N 1
ATOM 1402 C CA . LYS A 1 195 ? -1.565 -13.921 -24.820 1.00 35.77 193 LYS A CA 1
ATOM 1403 C C . LYS A 1 195 ? -2.445 -14.762 -23.892 1.00 35.58 193 LYS A C 1
ATOM 1404 O O . LYS A 1 195 ? -2.095 -15.895 -23.563 1.00 35.60 193 LYS A O 1
ATOM 1410 N N . GLU A 1 196 ? -3.587 -14.209 -23.489 1.00 35.30 194 GLU A N 1
ATOM 1411 C CA . GLU A 1 196 ? -4.475 -14.861 -22.527 1.00 35.12 194 GLU A CA 1
ATOM 1412 C C . GLU A 1 196 ? -5.348 -15.964 -23.135 1.00 35.05 194 GLU A C 1
ATOM 1413 O O . GLU A 1 196 ? -5.501 -17.034 -22.540 1.00 35.17 194 GLU A O 1
ATOM 1419 N N . VAL A 1 197 ? -5.914 -15.705 -24.311 1.00 34.68 195 VAL A N 1
ATOM 1420 C CA . VAL A 1 197 ? -6.794 -16.669 -24.980 1.00 34.61 195 VAL A CA 1
ATOM 1421 C C . VAL A 1 197 ? -6.039 -17.432 -26.072 1.00 34.58 195 VAL A C 1
ATOM 1422 O O . VAL A 1 197 ? -6.172 -17.137 -27.262 1.00 34.37 195 VAL A O 1
ATOM 1426 N N . VAL A 1 198 ? -5.229 -18.397 -25.647 1.00 34.65 196 VAL A N 1
ATOM 1427 C CA . VAL A 1 198 ? -4.497 -19.261 -26.564 1.00 34.91 196 VAL A CA 1
ATOM 1428 C C . VAL A 1 198 ? -5.206 -20.613 -26.566 1.00 35.12 196 VAL A C 1
ATOM 1429 O O . VAL A 1 198 ? -5.438 -21.197 -25.509 1.00 35.04 196 VAL A O 1
ATOM 1433 N N . LEU A 1 199 ? -5.563 -21.090 -27.753 1.00 35.47 197 LEU A N 1
ATOM 1434 C CA . LEU A 1 199 ? -6.380 -22.294 -27.885 1.00 36.09 197 LEU A CA 1
ATOM 1435 C C . LEU A 1 199 ? -5.659 -23.384 -28.670 1.00 36.73 197 LEU A C 1
ATOM 1436 O O . LEU A 1 199 ? -5.031 -23.106 -29.694 1.00 36.98 197 LEU A O 1
ATOM 1441 N N . SER A 1 200 ? -5.755 -24.620 -28.185 1.00 37.29 198 SER A N 1
ATOM 1442 C CA . SER A 1 200 ? -5.186 -25.770 -28.885 1.00 38.08 198 SER A CA 1
ATOM 1443 C C . SER A 1 200 ? -6.271 -26.774 -29.264 1.00 38.49 198 SER A C 1
ATOM 1444 O O . SER A 1 200 ? -7.282 -26.907 -28.567 1.00 38.68 198 SER A O 1
ATOM 1447 N N . SER A 1 201 ? -6.048 -27.475 -30.372 1.00 38.81 199 SER A N 1
ATOM 1448 C CA . SER A 1 201 ? -6.996 -28.468 -30.874 1.00 39.19 199 SER A CA 1
ATOM 1449 C C . SER A 1 201 ? -7.139 -29.667 -29.940 1.00 39.21 199 SER A C 1
ATOM 1450 O O . SER A 1 201 ? -8.164 -30.353 -29.963 1.00 39.47 199 SER A O 1
ATOM 1453 N N . LYS A 1 202 ? -6.120 -29.909 -29.115 1.00 39.19 200 LYS A N 1
ATOM 1454 C CA . LYS A 1 202 ? -6.160 -30.998 -28.138 1.00 39.01 200 LYS A CA 1
ATOM 1455 C C . LYS A 1 202 ? -7.058 -30.712 -26.933 1.00 38.43 200 LYS A C 1
ATOM 1456 O O . LYS A 1 202 ? -7.719 -31.615 -26.422 1.00 38.22 200 LYS A O 1
ATOM 1462 N N . ARG A 1 203 ? -7.085 -29.460 -26.480 1.00 37.55 201 ARG A N 1
ATOM 1463 C CA . ARG A 1 203 ? -7.888 -29.106 -25.305 1.00 36.70 201 ARG A CA 1
ATOM 1464 C C . ARG A 1 203 ? -9.205 -28.427 -25.704 1.00 36.01 201 ARG A C 1
ATOM 1465 O O . ARG A 1 203 ? -10.272 -29.045 -25.623 1.00 35.80 201 ARG A O 1
ATOM 1473 N N . TYR A 1 204 ? -9.121 -27.170 -26.141 1.00 35.40 202 TYR A N 1
ATOM 1474 C CA . TYR A 1 204 ? -10.278 -26.431 -26.658 1.00 34.74 202 TYR A CA 1
ATOM 1475 C C . TYR A 1 204 ? -11.020 -27.230 -27.731 1.00 34.51 202 TYR A C 1
ATOM 1476 O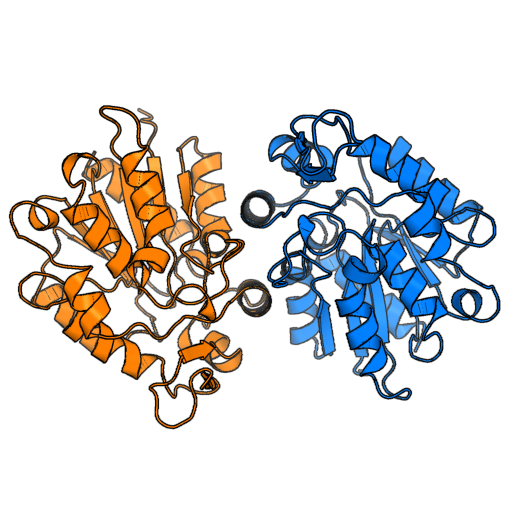 O . TYR A 1 204 ? -12.238 -27.387 -27.662 1.00 34.44 202 TYR A O 1
ATOM 1485 N N . GLY A 1 205 ? -10.270 -27.732 -28.712 1.00 34.47 203 GLY A N 1
ATOM 1486 C CA . GLY A 1 205 ? -10.837 -28.445 -29.859 1.00 34.22 203 GLY A CA 1
ATOM 1487 C C . GLY A 1 205 ? -11.543 -29.755 -29.546 1.00 34.02 203 GLY A C 1
ATOM 1488 O O . GLY A 1 205 ? -12.308 -30.256 -30.373 1.00 34.26 203 GLY A O 1
ATOM 1489 N N . SER A 1 206 ? -11.296 -30.306 -28.358 1.00 33.71 204 SER A N 1
ATOM 1490 C CA . SER A 1 206 ? -11.922 -31.563 -27.938 1.00 33.38 204 SER A CA 1
ATOM 1491 C C . SER A 1 206 ? -13.319 -31.362 -27.344 1.00 33.11 204 SER A C 1
ATOM 1492 O O . SER A 1 206 ? -14.083 -32.325 -27.193 1.00 32.74 204 SER A O 1
ATOM 1495 N N . VAL A 1 207 ? -13.643 -30.114 -26.997 1.00 32.32 205 VAL A N 1
ATOM 1496 C CA . VAL A 1 207 ? -14.942 -29.789 -26.402 1.00 31.64 205 VAL A CA 1
ATOM 1497 C C . VAL A 1 207 ? -16.000 -29.640 -27.490 1.00 31.33 205 VAL A C 1
ATOM 1498 O O . VAL A 1 207 ? -15.781 -28.940 -28.483 1.00 31.29 205 VAL A O 1
ATOM 1502 N N . LYS A 1 208 ? -17.135 -30.312 -27.299 1.00 31.20 206 LYS A N 1
ATOM 1503 C CA . LYS A 1 208 ? -18.271 -30.203 -28.209 1.00 31.29 206 LYS A CA 1
ATOM 1504 C C . LYS A 1 208 ? -18.777 -28.763 -28.201 1.00 30.91 206 LYS A C 1
ATOM 1505 O O . LYS A 1 208 ? -18.855 -28.130 -27.142 1.00 30.95 206 LYS A O 1
ATOM 1511 N N . ARG A 1 209 ? -19.123 -28.262 -29.382 1.00 30.54 207 ARG A N 1
ATOM 1512 C CA . ARG A 1 209 ? -19.335 -26.836 -29.585 1.00 30.16 207 ARG A CA 1
ATOM 1513 C C . ARG A 1 209 ? -20.534 -26.550 -30.491 1.00 29.69 207 ARG A C 1
ATOM 1514 O O . ARG A 1 209 ? -20.621 -27.073 -31.609 1.00 29.46 207 ARG A O 1
ATOM 1522 N N . VAL A 1 210 ? -21.452 -25.719 -29.994 1.00 28.95 208 VAL A N 1
ATOM 1523 C CA . VAL A 1 210 ? -22.633 -25.291 -30.745 1.00 28.35 208 VAL A CA 1
ATOM 1524 C C . VAL A 1 210 ? -22.669 -23.766 -30.869 1.00 28.25 208 VAL A C 1
ATOM 1525 O O . VAL A 1 210 ? -22.524 -23.055 -29.870 1.00 27.74 208 VAL A O 1
ATOM 1529 N N . PHE A 1 211 ? -22.856 -23.279 -32.097 1.00 27.90 209 PHE A N 1
ATOM 1530 C CA . PHE A 1 211 ? -23.059 -21.855 -32.354 1.00 27.92 209 PHE A CA 1
ATOM 1531 C C . PHE A 1 211 ? -24.535 -21.566 -32.585 1.00 28.15 209 PHE A C 1
ATOM 1532 O O . PHE A 1 211 ? -25.203 -22.266 -33.354 1.00 28.22 209 PHE A O 1
ATOM 1540 N N . ILE A 1 212 ? -25.049 -20.547 -31.906 1.00 28.34 210 ILE A N 1
ATOM 1541 C CA . ILE A 1 212 ? -26.416 -20.093 -32.143 1.00 28.55 210 ILE A CA 1
ATOM 1542 C C . ILE A 1 212 ? -26.369 -18.733 -32.816 1.00 29.15 210 ILE A C 1
ATOM 1543 O O . ILE A 1 212 ? -25.881 -17.765 -32.234 1.00 28.84 210 ILE A O 1
ATOM 1548 N N . VAL A 1 213 ? -26.868 -18.673 -34.046 1.00 29.75 211 VAL A N 1
ATOM 1549 C CA . VAL A 1 213 ? -26.958 -17.424 -34.787 1.00 30.65 211 VAL A CA 1
ATOM 1550 C C . VAL A 1 213 ? -28.266 -16.740 -34.417 1.00 31.60 211 VAL A C 1
ATOM 1551 O O . VAL A 1 213 ? -29.352 -17.281 -34.634 1.00 31.26 211 VAL A O 1
ATOM 1555 N N . ALA A 1 214 ? -28.149 -15.556 -33.829 1.00 32.94 212 ALA A N 1
ATOM 1556 C CA . ALA A 1 214 ? -29.313 -14.770 -33.453 1.00 34.61 212 ALA A CA 1
ATOM 1557 C C . ALA A 1 214 ? -29.000 -13.303 -33.679 1.00 35.82 212 ALA A C 1
ATOM 1558 O O . ALA A 1 214 ? -28.317 -12.671 -32.868 1.00 36.35 212 ALA A O 1
ATOM 1560 N N . THR A 1 215 ? -29.470 -12.780 -34.807 1.00 37.02 213 THR A N 1
ATOM 1561 C CA . THR A 1 215 ? -29.312 -11.367 -35.151 1.00 38.61 213 THR A CA 1
ATOM 1562 C C . THR A 1 215 ? -30.327 -10.990 -36.223 1.00 39.40 213 THR A C 1
ATOM 1563 O O . THR A 1 215 ? -30.659 -11.809 -37.080 1.00 39.81 213 THR A O 1
ATOM 1567 N N . GLU A 1 216 ? -30.835 -9.765 -36.153 1.00 40.55 214 GLU A N 1
ATOM 1568 C CA . GLU A 1 216 ? -31.752 -9.258 -37.168 1.00 41.76 214 GLU A CA 1
ATOM 1569 C C . GLU A 1 216 ? -31.423 -7.814 -37.507 1.00 42.53 214 GLU A C 1
ATOM 1570 O O . GLU A 1 216 ? -30.902 -7.073 -36.661 1.00 42.95 214 GLU A O 1
ATOM 1576 N N . ASN A 1 217 ? -31.728 -7.426 -38.746 1.00 43.32 215 ASN A N 1
ATOM 1577 C CA . ASN A 1 217 ? -31.563 -6.044 -39.221 1.00 44.10 215 ASN A CA 1
ATOM 1578 C C . ASN A 1 217 ? -30.104 -5.561 -39.183 1.00 44.27 215 ASN A C 1
ATOM 1579 O O . ASN A 1 217 ? -29.830 -4.361 -39.073 1.00 44.45 215 ASN A O 1
ATOM 1584 N N . ASP A 1 218 ? -29.178 -6.517 -39.269 1.00 44.47 216 ASP A N 1
ATOM 1585 C CA . ASP A 1 218 ? -27.745 -6.237 -39.324 1.00 44.54 216 ASP A CA 1
ATOM 1586 C C . ASP A 1 218 ? -27.045 -7.353 -40.106 1.00 44.23 216 ASP A C 1
ATOM 1587 O O . ASP A 1 218 ? -26.552 -8.326 -39.525 1.00 44.32 216 ASP A O 1
ATOM 1592 N N . ALA A 1 219 ? -27.015 -7.206 -41.429 1.00 43.85 217 ALA A N 1
ATOM 1593 C CA . ALA A 1 219 ? -26.424 -8.217 -42.308 1.00 43.33 217 ALA A CA 1
ATOM 1594 C C . ALA A 1 219 ? -24.892 -8.281 -42.224 1.00 42.88 217 ALA A C 1
ATOM 1595 O O . ALA A 1 219 ? -24.306 -9.332 -42.473 1.00 42.85 217 ALA A O 1
ATOM 1597 N N . LEU A 1 220 ? -24.255 -7.166 -41.866 1.00 42.22 218 LEU A N 1
ATOM 1598 C CA . LEU A 1 220 ? -22.804 -7.136 -41.656 1.00 41.66 218 LEU A CA 1
ATOM 1599 C C . LEU A 1 220 ? -22.377 -7.929 -40.420 1.00 41.19 218 LEU A C 1
ATOM 1600 O O . LEU A 1 220 ? -21.382 -8.656 -40.460 1.00 41.24 218 LEU A O 1
ATOM 1605 N N . LYS A 1 221 ? -23.127 -7.781 -39.328 1.00 40.43 219 LYS A N 1
ATOM 1606 C CA . LYS A 1 221 ? -22.914 -8.583 -38.119 1.00 39.70 219 LYS A CA 1
ATOM 1607 C C . LYS A 1 221 ? -23.123 -10.066 -38.406 1.00 38.95 219 LYS A C 1
ATOM 1608 O O . LYS A 1 221 ? -22.360 -10.906 -37.929 1.00 38.65 219 LYS A O 1
ATOM 1614 N N . LYS A 1 222 ? -24.154 -10.380 -39.187 1.00 38.14 220 LYS A N 1
ATOM 1615 C CA . LYS A 1 222 ? -24.414 -11.759 -39.600 1.00 37.67 220 LYS A CA 1
ATOM 1616 C C . LYS A 1 222 ? -23.252 -12.324 -40.421 1.00 37.04 220 LYS A C 1
ATOM 1617 O O . LYS A 1 222 ? -22.912 -13.502 -40.295 1.00 36.77 220 LYS A O 1
ATOM 1623 N N . GLU A 1 223 ? -22.641 -11.474 -41.244 1.00 36.40 221 GLU A N 1
ATOM 1624 C CA . GLU A 1 223 ? -21.464 -11.860 -42.026 1.00 36.08 221 GLU A CA 1
ATOM 1625 C C . GLU A 1 223 ? -20.250 -12.149 -41.142 1.00 35.15 221 GLU A C 1
ATOM 1626 O O . GLU A 1 223 ? -19.477 -13.067 -41.424 1.00 35.00 221 GLU A O 1
ATOM 1632 N N . PHE A 1 224 ? -20.084 -11.351 -40.090 1.00 34.14 222 PHE A N 1
ATOM 1633 C CA . PHE A 1 224 ? -19.032 -11.566 -39.093 1.00 33.33 222 PHE A CA 1
ATOM 1634 C C . PHE A 1 224 ? -19.217 -12.915 -38.399 1.00 32.70 222 PHE A C 1
ATOM 1635 O O . PHE A 1 224 ? -18.266 -13.684 -38.267 1.00 32.30 222 PHE A O 1
ATOM 1643 N N . LEU A 1 225 ? -20.448 -13.205 -37.987 1.00 32.41 223 LEU A N 1
ATOM 1644 C CA . LEU A 1 225 ? -20.781 -14.492 -37.386 1.00 31.99 223 LEU A CA 1
ATOM 1645 C C . LEU A 1 225 ? -20.539 -15.642 -38.363 1.00 32.25 223 LEU A C 1
ATOM 1646 O O . LEU A 1 225 ? -19.987 -16.676 -37.986 1.00 31.90 223 LEU A O 1
ATOM 1651 N N . LYS A 1 226 ? -20.953 -15.454 -39.615 1.00 32.27 224 LYS A N 1
ATOM 1652 C CA . LYS A 1 226 ? -20.735 -16.452 -40.664 1.00 32.37 224 LYS A CA 1
ATOM 1653 C C . LYS A 1 226 ? -19.246 -16.714 -40.894 1.00 32.11 224 LYS A C 1
ATOM 1654 O O . LYS A 1 226 ? -18.831 -17.866 -41.021 1.00 32.06 224 LYS A O 1
ATOM 1660 N N . LEU A 1 227 ? -18.459 -15.639 -40.939 1.00 31.82 225 LEU A N 1
ATOM 1661 C CA . LEU A 1 227 ? -17.005 -15.728 -41.072 1.00 31.78 225 LEU A CA 1
ATOM 1662 C C . LEU A 1 227 ? -16.364 -16.574 -39.966 1.00 31.59 225 LEU A C 1
ATOM 1663 O O . LEU A 1 227 ? -15.539 -17.437 -40.255 1.00 31.29 225 LEU A O 1
ATOM 1668 N N . MET A 1 228 ? -16.742 -16.326 -38.710 1.00 31.32 226 MET A N 1
ATOM 1669 C CA . MET A 1 228 ? -16.206 -17.103 -37.585 1.00 31.38 226 MET A CA 1
ATOM 1670 C C . MET A 1 228 ? -16.604 -18.574 -37.655 1.00 31.67 226 MET A C 1
ATOM 1671 O O . MET A 1 228 ? -15.821 -19.451 -37.276 1.00 31.61 226 MET A O 1
ATOM 1676 N N . ILE A 1 229 ? -17.822 -18.833 -38.130 1.00 32.21 227 ILE A N 1
ATOM 1677 C CA . ILE A 1 229 ? -18.316 -20.201 -38.342 1.00 33.00 227 ILE A CA 1
ATOM 1678 C C . ILE A 1 229 ? -17.535 -20.918 -39.451 1.00 33.66 227 ILE A C 1
ATOM 1679 O O . ILE A 1 229 ? -17.237 -22.111 -39.339 1.00 33.73 227 ILE A O 1
ATOM 1684 N N . GLU A 1 230 ? -17.197 -20.182 -40.507 1.00 34.52 228 GLU A N 1
ATOM 1685 C CA . GLU A 1 230 ? -16.415 -20.732 -41.618 1.00 35.57 228 GLU A CA 1
ATOM 1686 C C . GLU A 1 230 ? -14.972 -21.056 -41.190 1.00 35.80 228 GLU A C 1
ATOM 1687 O O . GLU A 1 230 ? -14.478 -22.148 -41.467 1.00 35.78 228 GLU A O 1
ATOM 1693 N N . LYS A 1 231 ? -14.322 -20.116 -40.501 1.00 36.06 229 LYS A N 1
ATOM 1694 C CA . LYS A 1 231 ? -12.921 -20.261 -40.079 1.00 36.40 229 LYS A CA 1
ATOM 1695 C C . LYS A 1 231 ? -12.716 -21.221 -38.905 1.00 36.25 229 LYS A C 1
ATOM 1696 O O . LYS A 1 231 ? -11.641 -21.798 -38.750 1.00 36.35 229 LYS A O 1
ATOM 1702 N N . ASN A 1 232 ? -13.738 -21.376 -38.071 1.00 36.15 230 ASN A N 1
ATOM 1703 C CA . ASN A 1 232 ? -13.649 -22.234 -36.889 1.00 35.88 230 ASN A CA 1
ATOM 1704 C C . ASN A 1 232 ? -14.917 -23.078 -36.764 1.00 36.07 230 ASN A C 1
ATOM 1705 O O . ASN A 1 232 ? -15.707 -22.875 -35.839 1.00 36.08 230 ASN A O 1
ATOM 1710 N N . PRO A 1 233 ? -15.115 -24.034 -37.698 1.00 36.38 231 PRO A N 1
ATOM 1711 C CA . PRO A 1 233 ? -16.379 -24.773 -37.759 1.00 36.46 231 PRO A CA 1
ATOM 1712 C C . PRO A 1 233 ? -16.727 -25.442 -36.435 1.00 36.53 231 PRO A C 1
ATOM 1713 O O . PRO A 1 233 ? -15.909 -26.178 -35.891 1.00 36.78 231 PRO A O 1
ATOM 1717 N N . PRO A 1 234 ? -17.928 -25.158 -35.899 1.00 36.62 232 PRO A N 1
ATOM 1718 C CA . PRO A 1 234 ? -18.382 -25.856 -34.702 1.00 36.66 232 PRO A CA 1
ATOM 1719 C C . PRO A 1 234 ? -18.985 -27.208 -35.077 1.00 36.87 232 PRO A C 1
ATOM 1720 O O . PRO A 1 234 ? -19.042 -27.551 -36.261 1.00 36.84 232 PRO A O 1
ATOM 1724 N N . ASP A 1 235 ? -19.435 -27.957 -34.076 1.00 37.08 233 ASP A N 1
ATOM 1725 C CA . ASP A 1 235 ? -20.106 -29.232 -34.307 1.00 37.60 233 ASP A CA 1
ATOM 1726 C C . ASP A 1 235 ? -21.507 -29.057 -34.892 1.00 37.60 233 ASP A C 1
ATOM 1727 O O . ASP A 1 235 ? -21.989 -29.930 -35.612 1.00 37.74 233 ASP A O 1
ATOM 1732 N N . GLU A 1 236 ? -22.149 -27.928 -34.584 1.00 37.22 234 GLU A N 1
ATOM 1733 C CA . GLU A 1 236 ? -23.519 -27.650 -35.017 1.00 37.10 234 GLU A CA 1
ATOM 1734 C C . GLU A 1 236 ? -23.815 -26.150 -34.975 1.00 36.64 234 GLU A C 1
ATOM 1735 O O . GLU A 1 236 ? -23.334 -25.440 -34.089 1.00 36.21 234 GLU A O 1
ATOM 1741 N N . VAL A 1 237 ? -24.607 -25.685 -35.941 1.00 36.31 235 VAL A N 1
ATOM 1742 C CA . VAL A 1 237 ? -25.081 -24.302 -35.990 1.00 35.89 235 VAL A CA 1
ATOM 1743 C C . VAL A 1 237 ? -26.607 -24.291 -35.878 1.00 35.91 235 VAL A C 1
ATOM 1744 O O . VAL A 1 237 ? -27.297 -24.989 -36.621 1.00 35.52 235 VAL A O 1
ATOM 1748 N N . LYS A 1 238 ? -27.122 -23.510 -34.934 1.00 35.64 236 LYS A N 1
ATOM 1749 C CA . LYS A 1 238 ? -28.562 -23.352 -34.753 1.00 35.73 236 LYS A CA 1
ATOM 1750 C C . LYS A 1 238 ? -28.957 -21.890 -34.891 1.00 35.62 236 LYS A C 1
ATOM 1751 O O . LYS A 1 238 ? -28.122 -21.005 -34.728 1.00 35.52 236 LYS A O 1
ATOM 1757 N N . GLU A 1 239 ? -30.222 -21.636 -35.212 1.00 35.70 237 GLU A N 1
ATOM 1758 C CA . GLU A 1 239 ? -30.692 -20.270 -35.439 1.00 35.95 237 GLU A CA 1
ATOM 1759 C C . GLU A 1 239 ? -31.893 -19.931 -34.567 1.00 35.56 237 GLU A C 1
ATOM 1760 O O . GLU A 1 239 ? -32.735 -20.788 -34.287 1.00 35.34 237 GLU A O 1
ATOM 1766 N N . ILE A 1 240 ? -31.955 -18.677 -34.127 1.00 35.09 238 ILE A N 1
ATOM 1767 C CA . ILE A 1 240 ? -33.147 -18.143 -33.476 1.00 34.59 238 ILE A CA 1
ATOM 1768 C C . ILE A 1 240 ? -33.564 -16.877 -34.219 1.00 34.56 238 ILE A C 1
ATOM 1769 O O . ILE A 1 240 ? -32.779 -15.934 -34.341 1.00 34.20 238 ILE A O 1
ATOM 1774 N N . GLU A 1 241 ? -34.796 -16.880 -34.725 1.00 34.55 239 GLU A N 1
ATOM 1775 C CA . GLU A 1 241 ? -35.339 -15.761 -35.494 1.00 34.61 239 GLU A CA 1
ATOM 1776 C C . GLU A 1 241 ? -35.896 -14.658 -34.604 1.00 33.73 239 GLU A C 1
ATOM 1777 O O . GLU A 1 241 ? -36.377 -14.925 -33.501 1.00 33.93 239 GLU A O 1
ATOM 1783 N N . GLY A 1 242 ? -35.835 -13.426 -35.103 1.00 32.91 240 GLY A N 1
ATOM 1784 C CA . GLY A 1 242 ? -36.454 -12.268 -34.448 1.00 31.92 240 GLY A CA 1
ATOM 1785 C C . GLY A 1 242 ? -35.707 -11.740 -33.235 1.00 31.02 240 GLY A C 1
ATOM 1786 O O . GLY A 1 242 ? -36.278 -11.027 -32.407 1.00 30.86 240 GLY A O 1
ATOM 1787 N N . SER A 1 243 ? -34.428 -12.083 -33.133 1.00 30.10 241 SER A N 1
ATOM 1788 C CA . SER A 1 243 ? -33.621 -11.686 -31.987 1.00 29.18 241 SER A CA 1
ATOM 1789 C C . SER A 1 243 ? -32.809 -10.425 -32.261 1.00 28.57 241 SER A C 1
ATOM 1790 O O . SER A 1 243 ? -32.243 -10.262 -33.348 1.00 28.85 241 SER A O 1
ATOM 1793 N N . ASP A 1 244 ? -32.753 -9.539 -31.270 1.00 27.46 242 ASP A N 1
ATOM 1794 C CA . ASP A 1 244 ? -31.796 -8.443 -31.286 1.00 26.55 242 ASP A CA 1
ATOM 1795 C C . ASP A 1 244 ? -30.477 -8.946 -30.673 1.00 26.13 242 ASP A C 1
ATOM 1796 O O . ASP A 1 244 ? -30.275 -10.162 -30.563 1.00 26.17 242 ASP A O 1
ATOM 1801 N N . HIS A 1 245 ? -29.593 -8.038 -30.267 1.00 25.36 243 HIS A N 1
ATOM 1802 C CA . HIS A 1 245 ? -28.304 -8.436 -29.685 1.00 25.16 243 HIS A CA 1
ATOM 1803 C C . HIS A 1 245 ? -28.429 -9.199 -28.353 1.00 24.47 243 HIS A C 1
ATOM 1804 O O . HIS A 1 245 ? -27.567 -10.015 -28.020 1.00 24.81 243 HIS A O 1
ATOM 1811 N N . VAL A 1 246 ? -29.501 -8.946 -27.608 1.00 23.18 244 VAL A N 1
ATOM 1812 C CA . VAL A 1 246 ? -29.713 -9.605 -26.323 1.00 22.16 244 VAL A CA 1
ATOM 1813 C C . VAL A 1 246 ? -30.842 -10.640 -26.417 1.00 21.86 244 VAL A C 1
ATOM 1814 O O . VAL A 1 246 ? -31.963 -10.400 -25.973 1.00 21.49 244 VAL A O 1
ATOM 1818 N N . THR A 1 247 ? -30.524 -11.797 -26.999 1.00 21.36 245 THR A N 1
ATOM 1819 C CA . THR A 1 247 ? -31.498 -12.869 -27.229 1.00 21.38 245 THR A CA 1
ATOM 1820 C C . THR A 1 247 ? -32.213 -13.310 -25.944 1.00 20.89 245 THR A C 1
ATOM 1821 O O . THR A 1 247 ? -33.387 -13.672 -25.982 1.00 20.85 245 THR A O 1
ATOM 1825 N N . MET A 1 248 ? -31.501 -13.280 -24.816 1.00 20.33 246 MET A N 1
ATOM 1826 C CA . MET A 1 248 ? -32.085 -13.621 -23.513 1.00 20.21 246 MET A CA 1
ATOM 1827 C C . MET A 1 248 ? -33.188 -12.651 -23.074 1.00 20.37 246 MET A C 1
ATOM 1828 O O . MET A 1 248 ? -33.984 -12.971 -22.191 1.00 19.67 246 MET A O 1
ATOM 1833 N N . MET A 1 249 ? -33.219 -11.468 -23.687 1.00 20.87 247 MET A N 1
ATOM 1834 C CA . MET A 1 249 ? -34.248 -10.461 -23.405 1.00 21.96 247 MET A CA 1
ATOM 1835 C C . MET A 1 249 ? -35.393 -10.499 -24.427 1.00 22.14 247 MET A C 1
ATOM 1836 O O . MET A 1 249 ? -36.580 -10.425 -24.061 1.00 22.66 247 MET A O 1
ATOM 1841 N N . SER A 1 250 ? -35.033 -10.602 -25.706 1.00 22.24 248 SER A N 1
ATOM 1842 C CA . SER A 1 250 ? -36.010 -10.528 -26.798 1.00 22.49 248 SER A CA 1
ATOM 1843 C C . SER A 1 250 ? -36.674 -11.860 -27.159 1.00 22.55 248 SER A C 1
ATOM 1844 O O . SER A 1 250 ? -37.832 -11.874 -27.555 1.00 22.37 248 SER A O 1
ATOM 1847 N N . LYS A 1 251 ? -35.937 -12.965 -27.045 1.00 22.76 249 LYS A N 1
ATOM 1848 C CA . LYS A 1 251 ? -36.469 -14.299 -27.364 1.00 23.29 249 LYS A CA 1
ATOM 1849 C C . LYS A 1 251 ? -36.167 -15.319 -26.253 1.00 23.27 249 LYS A C 1
ATOM 1850 O O . LYS A 1 251 ? -35.523 -16.343 -26.515 1.00 23.15 249 LYS A O 1
ATOM 1856 N N . PRO A 1 252 ? -36.626 -15.047 -25.008 1.00 23.08 250 PRO A N 1
ATOM 1857 C CA . PRO A 1 252 ? -36.249 -15.897 -23.870 1.00 23.29 250 PRO A CA 1
ATOM 1858 C C . PRO A 1 252 ? -36.745 -17.351 -23.967 1.00 23.43 250 PRO A C 1
ATOM 1859 O O . PRO A 1 252 ? -35.967 -18.276 -23.732 1.00 23.16 250 PRO A O 1
ATOM 1863 N N . GLN A 1 253 ? -38.014 -17.541 -24.321 1.00 23.84 251 GLN A N 1
ATOM 1864 C CA . GLN A 1 253 ? -38.600 -18.884 -24.423 1.00 24.70 251 GLN A CA 1
ATOM 1865 C C . GLN A 1 253 ? -37.900 -19.735 -25.482 1.00 24.62 251 GLN A C 1
ATOM 1866 O O . GLN A 1 253 ? -37.610 -20.916 -25.260 1.00 24.60 251 GLN A O 1
ATOM 1872 N N . GLN A 1 254 ? -37.622 -19.111 -26.621 1.00 24.70 252 GLN A N 1
ATOM 1873 C CA . GLN A 1 254 ? -36.964 -19.762 -27.740 1.00 24.82 252 GLN A CA 1
ATOM 1874 C C . GLN A 1 254 ? -35.522 -20.137 -27.387 1.00 24.69 252 GLN A C 1
ATOM 1875 O O . GLN A 1 254 ? -35.080 -21.255 -27.673 1.00 24.41 252 GLN A O 1
ATOM 1881 N N . LEU A 1 255 ? -34.799 -19.209 -26.755 1.00 24.28 253 LEU A N 1
ATOM 1882 C CA . LEU A 1 255 ? -33.442 -19.485 -26.276 1.00 24.28 253 LEU A CA 1
ATOM 1883 C C . LEU A 1 255 ? -33.399 -20.625 -25.253 1.00 24.57 253 LEU A C 1
ATOM 1884 O O . LEU A 1 255 ? -32.536 -21.507 -25.328 1.00 24.30 253 LEU A O 1
ATOM 1889 N N . PHE A 1 256 ? -34.330 -20.595 -24.305 1.00 25.16 254 PHE A N 1
ATOM 1890 C CA . PHE A 1 256 ? -34.463 -21.654 -23.309 1.00 25.81 254 PHE A CA 1
ATOM 1891 C C . PHE A 1 256 ? -34.679 -23.022 -23.963 1.00 26.45 254 PHE A C 1
ATOM 1892 O O . PHE A 1 256 ? -33.966 -23.981 -23.655 1.00 26.10 254 PHE A O 1
ATOM 1900 N N . THR A 1 257 ? -35.649 -23.094 -24.876 1.00 27.20 255 THR A N 1
ATOM 1901 C CA . THR A 1 257 ? -35.965 -24.331 -25.591 1.00 28.19 255 THR A CA 1
ATOM 1902 C C . THR A 1 257 ? -34.743 -24.853 -26.338 1.00 28.24 255 THR A C 1
ATOM 1903 O O . THR A 1 257 ? -34.441 -26.048 -26.289 1.00 28.69 255 THR A O 1
ATOM 1907 N N . THR A 1 258 ? -34.038 -23.944 -27.002 1.00 28.48 256 THR A N 1
ATOM 1908 C CA . THR A 1 258 ? -32.839 -24.282 -27.760 1.00 28.63 256 THR A CA 1
ATOM 1909 C C . THR A 1 258 ? -31.710 -24.822 -26.875 1.00 28.57 256 THR A C 1
ATOM 1910 O O . THR A 1 258 ? -31.056 -25.801 -27.236 1.00 28.63 256 THR A O 1
ATOM 1914 N N . LEU A 1 259 ? -31.487 -24.192 -25.726 1.00 28.77 257 LEU A N 1
ATOM 1915 C CA . LEU A 1 259 ? -30.442 -24.647 -24.800 1.00 28.99 257 LEU A CA 1
ATOM 1916 C C . LEU A 1 259 ? -30.742 -26.030 -24.219 1.00 29.76 257 LEU A C 1
ATOM 1917 O O . LEU A 1 259 ? -29.838 -26.859 -24.080 1.00 29.71 257 LEU A O 1
ATOM 1922 N N . LEU A 1 260 ? -32.009 -26.274 -23.897 1.00 30.54 258 LEU A N 1
ATOM 1923 C CA . LEU A 1 260 ? -32.457 -27.580 -23.412 1.00 31.56 258 LEU A CA 1
ATOM 1924 C C . LEU A 1 260 ? -32.268 -28.678 -24.453 1.00 31.83 258 LEU A C 1
ATOM 1925 O O . LEU A 1 260 ? -31.859 -29.790 -24.121 1.00 31.84 258 LEU A O 1
ATOM 1930 N N . SER A 1 261 ? -32.569 -28.348 -25.706 1.00 32.22 259 SER A N 1
ATOM 1931 C CA . SER A 1 261 ? -32.389 -29.256 -26.835 1.00 33.01 259 SER A CA 1
ATOM 1932 C C . SER A 1 261 ? -30.912 -29.594 -27.038 1.00 33.36 259 SER A C 1
ATOM 1933 O O . SER A 1 261 ? -30.555 -30.765 -27.212 1.00 33.18 259 SER A O 1
ATOM 1936 N N . ILE A 1 262 ? -30.060 -28.568 -26.998 1.00 33.74 260 ILE A N 1
ATOM 1937 C CA . ILE A 1 262 ? -28.604 -28.746 -27.042 1.00 34.32 260 ILE A CA 1
ATOM 1938 C C . ILE A 1 262 ? -28.105 -29.638 -25.899 1.00 35.01 260 ILE A C 1
ATOM 1939 O O . ILE A 1 262 ? -27.339 -30.575 -26.124 1.00 34.91 260 ILE A O 1
ATOM 1944 N N . ALA A 1 263 ? -28.551 -29.339 -24.684 1.00 36.00 261 ALA A N 1
ATOM 1945 C CA . ALA A 1 263 ? -28.146 -30.082 -23.499 1.00 37.48 261 ALA A CA 1
ATOM 1946 C C . ALA A 1 263 ? -28.524 -31.557 -23.605 1.00 38.61 261 ALA A C 1
ATOM 1947 O O . ALA A 1 263 ? -27.716 -32.434 -23.292 1.00 38.73 261 ALA A O 1
ATOM 1949 N N . ASN A 1 264 ? -29.749 -31.816 -24.058 1.00 40.06 262 ASN A N 1
ATOM 1950 C CA . ASN A 1 264 ? -30.246 -33.179 -24.237 1.00 41.61 262 ASN A CA 1
ATOM 1951 C C . ASN A 1 264 ? -29.515 -33.975 -25.324 1.00 42.28 262 ASN A C 1
ATOM 1952 O O . ASN A 1 264 ? -29.430 -35.200 -25.241 1.00 42.55 262 ASN A O 1
ATOM 1957 N N . LYS A 1 265 ? -28.980 -33.279 -26.325 1.00 43.22 263 LYS A N 1
ATOM 1958 C CA . LYS A 1 265 ? -28.252 -33.917 -27.426 1.00 44.25 263 LYS A CA 1
ATOM 1959 C C . LYS A 1 265 ? -26.812 -34.320 -27.065 1.00 44.95 263 LYS A C 1
ATOM 1960 O O . LYS A 1 265 ? -26.325 -35.357 -27.523 1.00 45.17 263 LYS A O 1
ATOM 1966 N N . TYR A 1 266 ? -26.137 -33.500 -26.260 1.00 45.71 264 TYR A N 1
ATOM 1967 C CA . TYR A 1 266 ? -24.737 -33.743 -25.890 1.00 46.42 264 TYR A CA 1
ATOM 1968 C C . TYR A 1 266 ? -24.591 -34.050 -24.398 1.00 47.29 264 TYR A C 1
ATOM 1969 O O . TYR A 1 266 ? -23.932 -33.306 -23.669 1.00 47.76 264 TYR A O 1
ATOM 1978 N N . LYS A 1 267 ? -25.195 -35.150 -23.952 1.00 48.23 265 LYS A N 1
ATOM 1979 C CA . LYS A 1 267 ? -25.214 -35.520 -22.526 1.00 49.06 265 LYS A CA 1
ATOM 1980 C C . LYS A 1 267 ? -23.835 -35.873 -21.956 1.00 49.37 265 LYS A C 1
ATOM 1981 O O . LYS A 1 267 ? -22.852 -36.028 -22.685 1.00 49.71 265 LYS A O 1
ATOM 1988 N N . PRO B 1 9 ? -54.385 17.796 -21.044 1.00 43.23 7 PRO B N 1
ATOM 1989 C CA . PRO B 1 9 ? -53.443 18.894 -20.829 1.00 43.02 7 PRO B CA 1
ATOM 1990 C C . PRO B 1 9 ? -52.157 18.410 -20.144 1.00 42.70 7 PRO B C 1
ATOM 1991 O O . PRO B 1 9 ? -52.005 18.563 -18.925 1.00 42.92 7 PRO B O 1
ATOM 1995 N N . PHE B 1 10 ? -51.248 17.833 -20.932 1.00 42.09 8 PHE B N 1
ATOM 1996 C CA . PHE B 1 10 ? -50.037 17.190 -20.403 1.00 41.42 8 PHE B CA 1
ATOM 1997 C C . PHE B 1 10 ? -49.109 18.168 -19.686 1.00 40.60 8 PHE B C 1
ATOM 1998 O O . PHE B 1 10 ? -48.720 19.191 -20.245 1.00 40.68 8 PHE B O 1
ATOM 2006 N N . VAL B 1 11 ? -48.766 17.841 -18.442 1.00 39.53 9 VAL B N 1
ATOM 2007 C CA . VAL B 1 11 ? -47.765 18.597 -17.692 1.00 38.35 9 VAL B CA 1
ATOM 2008 C C . VAL B 1 11 ? -46.634 17.644 -17.319 1.00 37.44 9 VAL B C 1
ATOM 2009 O O . VAL B 1 11 ? -46.847 16.685 -16.571 1.00 37.22 9 VAL B O 1
ATOM 2013 N N . LYS B 1 12 ? -45.445 17.909 -17.860 1.00 36.09 10 LYS B N 1
ATOM 2014 C CA . LYS B 1 12 ? -44.259 17.087 -17.608 1.00 34.64 10 LYS B CA 1
ATOM 2015 C C . LYS B 1 12 ? -43.832 17.137 -16.141 1.00 33.31 10 LYS B C 1
ATOM 2016 O O . LYS B 1 12 ? -43.678 18.214 -15.553 1.00 33.14 10 LYS B O 1
ATOM 2022 N N . LYS B 1 13 ? -43.643 15.961 -15.557 1.00 31.49 11 LYS B N 1
ATOM 2023 C CA . LYS B 1 13 ? -43.339 15.858 -14.135 1.00 29.76 11 LYS B CA 1
ATOM 2024 C C . LYS B 1 13 ? -42.003 15.162 -13.913 1.00 28.19 11 LYS B C 1
ATOM 2025 O O . LYS B 1 13 ? -41.497 14.487 -14.807 1.00 27.64 11 LYS B O 1
ATOM 2031 N N . HIS B 1 14 ? -41.421 15.352 -12.733 1.00 26.44 12 HIS B N 1
ATOM 2032 C CA . HIS B 1 14 ? -40.159 14.700 -12.396 1.00 24.93 12 HIS B CA 1
ATOM 2033 C C . HIS B 1 14 ? -40.305 13.777 -11.189 1.00 23.84 12 HIS B C 1
ATOM 2034 O O . HIS B 1 14 ? -40.403 14.236 -10.047 1.00 23.30 12 HIS B O 1
ATOM 2041 N N . PHE B 1 15 ? -40.309 12.472 -11.457 1.00 22.79 13 PHE B N 1
ATOM 2042 C CA . PHE B 1 15 ? -40.386 11.460 -10.411 1.00 21.71 13 PHE B CA 1
ATOM 2043 C C . PHE B 1 15 ? -38.984 11.023 -9.986 1.00 21.08 13 PHE B C 1
ATOM 2044 O O . PHE B 1 15 ? -38.125 10.756 -10.829 1.00 21.01 13 PHE B O 1
ATOM 2052 N N . VAL B 1 16 ? -38.765 10.965 -8.676 1.00 20.24 14 VAL B N 1
ATOM 2053 C CA . VAL B 1 16 ? -37.496 10.524 -8.105 1.00 19.58 14 VAL B CA 1
ATOM 2054 C C . VAL B 1 16 ? -37.752 9.319 -7.214 1.00 19.33 14 VAL B C 1
ATOM 2055 O O . VAL B 1 16 ? -38.485 9.406 -6.220 1.00 18.55 14 VAL B O 1
ATOM 2059 N N . LEU B 1 17 ? -37.143 8.192 -7.590 1.00 18.91 15 LEU B N 1
ATOM 2060 C CA . LEU B 1 17 ? -37.455 6.899 -6.989 1.00 18.71 15 LEU B CA 1
ATOM 2061 C C . LEU B 1 17 ? -36.307 6.349 -6.145 1.00 18.66 15 LEU B C 1
ATOM 2062 O O . LEU B 1 17 ? -35.189 6.193 -6.635 1.00 19.01 15 LEU B O 1
ATOM 2067 N N . VAL B 1 18 ? -36.607 6.041 -4.886 1.00 18.36 16 VAL B N 1
ATOM 2068 C CA . VAL B 1 18 ? -35.603 5.613 -3.913 1.00 18.63 16 VAL B CA 1
ATOM 2069 C C . VAL B 1 18 ? -35.934 4.218 -3.393 1.00 18.47 16 VAL B C 1
ATOM 2070 O O . VAL B 1 18 ? -37.000 4.000 -2.808 1.00 18.64 16 VAL B O 1
ATOM 2074 N N . HIS B 1 19 ? -35.008 3.284 -3.600 1.00 18.18 17 HIS B N 1
ATOM 2075 C CA . HIS B 1 19 ? -35.218 1.868 -3.277 1.00 18.21 17 HIS B CA 1
ATOM 2076 C C . HIS B 1 19 ? -35.091 1.583 -1.780 1.00 18.71 17 HIS B C 1
ATOM 2077 O O . HIS B 1 19 ? -34.729 2.461 -0.998 1.00 18.95 17 HIS B O 1
ATOM 2084 N N . THR B 1 20 ? -35.355 0.333 -1.411 1.00 19.18 18 THR B N 1
ATOM 2085 C CA . THR B 1 20 ? -35.218 -0.141 -0.039 1.00 19.68 18 THR B CA 1
ATOM 2086 C C . THR B 1 20 ? -33.896 -0.887 0.156 1.00 19.77 18 THR B C 1
ATOM 2087 O O . THR B 1 20 ? -33.050 -0.928 -0.748 1.00 19.22 18 THR B O 1
ATOM 2091 N N . ALA B 1 21 ? -33.737 -1.468 1.343 1.00 19.93 19 ALA B N 1
ATOM 2092 C CA . ALA B 1 21 ? -32.582 -2.281 1.700 1.00 20.13 19 ALA B CA 1
ATOM 2093 C C . ALA B 1 21 ? -32.320 -3.394 0.695 1.00 20.22 19 ALA B C 1
ATOM 2094 O O . ALA B 1 21 ? -33.259 -4.038 0.196 1.00 19.94 19 ALA B O 1
ATOM 2096 N N . PHE B 1 22 ? -31.032 -3.601 0.412 1.00 20.39 20 PHE B N 1
ATOM 2097 C CA . PHE B 1 22 ? -30.522 -4.676 -0.458 1.00 20.27 20 PHE B CA 1
ATOM 2098 C C . PHE B 1 22 ? -30.714 -4.396 -1.945 1.00 20.20 20 PHE B C 1
ATOM 2099 O O . PHE B 1 22 ? -30.090 -5.046 -2.785 1.00 20.50 20 PHE B O 1
ATOM 2107 N N . HIS B 1 23 ? -31.578 -3.437 -2.268 1.00 19.90 21 HIS B N 1
ATOM 2108 C CA . HIS B 1 23 ? -31.986 -3.204 -3.647 1.00 19.98 21 HIS B CA 1
ATOM 2109 C C . HIS B 1 23 ? -31.198 -2.067 -4.303 1.00 19.99 21 HIS B C 1
ATOM 2110 O O . HIS B 1 23 ? -30.196 -1.616 -3.765 1.00 20.40 21 HIS B O 1
ATOM 2117 N N . GLY B 1 24 ? -31.636 -1.627 -5.476 1.00 19.61 22 GLY B N 1
ATOM 2118 C CA . GLY B 1 24 ? -30.982 -0.521 -6.176 1.00 19.17 22 GLY B CA 1
ATOM 2119 C C . GLY B 1 24 ? -31.958 0.133 -7.123 1.00 18.90 22 GLY B C 1
ATOM 2120 O O . GLY B 1 24 ? -33.146 -0.187 -7.095 1.00 19.22 22 GLY B O 1
ATOM 2121 N N . ALA B 1 25 ? -31.462 1.054 -7.948 1.00 18.18 23 ALA B N 1
ATOM 2122 C CA . ALA B 1 25 ? -32.271 1.704 -8.973 1.00 18.01 23 ALA B CA 1
ATOM 2123 C C . ALA B 1 25 ? -32.971 0.682 -9.872 1.00 17.51 23 ALA B C 1
ATOM 2124 O O . ALA B 1 25 ? -34.077 0.924 -10.351 1.00 16.99 23 ALA B O 1
ATOM 2126 N N . TRP B 1 26 ? -32.317 -0.462 -10.075 1.00 17.26 24 TRP B N 1
ATOM 2127 C CA . TRP B 1 26 ? -32.812 -1.506 -10.966 1.00 16.98 24 TRP B CA 1
ATOM 2128 C C . TRP B 1 26 ? -34.213 -2.012 -10.623 1.00 16.86 24 TRP B C 1
ATOM 2129 O O . TRP B 1 26 ? -34.955 -2.411 -11.523 1.00 16.52 24 TRP B O 1
ATOM 2140 N N . CYS B 1 27 ? -34.581 -1.996 -9.340 1.00 17.12 25 CYS B N 1
ATOM 2141 C CA . CYS B 1 27 ? -35.868 -2.583 -8.922 1.00 17.68 25 CYS B CA 1
ATOM 2142 C C . CYS B 1 27 ? -37.064 -1.815 -9.478 1.00 17.33 25 CYS B C 1
ATOM 2143 O O . CYS B 1 27 ? -38.167 -2.365 -9.577 1.00 17.47 25 CYS B O 1
ATOM 2146 N N . TRP B 1 28 ? -36.830 -0.561 -9.868 1.00 16.77 26 TRP B N 1
ATOM 2147 C CA . TRP B 1 28 ? -37.874 0.302 -10.401 1.00 16.39 26 TRP B CA 1
ATOM 2148 C C . TRP B 1 28 ? -38.044 0.200 -11.917 1.00 16.09 26 TRP B C 1
ATOM 2149 O O . TRP B 1 28 ? -38.799 0.984 -12.493 1.00 16.84 26 TRP B O 1
ATOM 2160 N N . TYR B 1 29 ? -37.370 -0.752 -12.559 1.00 16.13 27 TYR B N 1
ATOM 2161 C CA . TYR B 1 29 ? -37.306 -0.792 -14.041 1.00 15.98 27 TYR B CA 1
ATOM 2162 C C . TYR B 1 29 ? -38.646 -0.770 -14.785 1.00 15.80 27 TYR B C 1
ATOM 2163 O O . TYR B 1 29 ? -38.756 -0.139 -15.839 1.00 15.41 27 TYR B O 1
ATOM 2172 N N . LYS B 1 30 ? -39.651 -1.456 -14.243 1.00 15.48 28 LYS B N 1
ATOM 2173 C CA . LYS B 1 30 ? -40.972 -1.459 -14.877 1.00 16.23 28 LYS B CA 1
ATOM 2174 C C . LYS B 1 30 ? -41.626 -0.082 -14.776 1.00 16.24 28 LYS B C 1
ATOM 2175 O O . LYS B 1 30 ? -42.266 0.361 -15.719 1.00 16.41 28 LYS B O 1
ATOM 2181 N N . ILE B 1 31 ? -41.450 0.585 -13.637 1.00 16.29 29 ILE B N 1
ATOM 2182 C CA . ILE B 1 31 ? -42.020 1.919 -13.411 1.00 16.61 29 ILE B CA 1
ATOM 2183 C C . ILE B 1 31 ? -41.290 2.965 -14.257 1.00 16.57 29 ILE B C 1
ATOM 2184 O O . ILE B 1 31 ? -41.913 3.849 -14.852 1.00 16.79 29 ILE B O 1
ATOM 2189 N N . VAL B 1 32 ? -39.968 2.853 -14.300 1.00 16.66 30 VAL B N 1
ATOM 2190 C CA . VAL B 1 32 ? -39.131 3.737 -15.104 1.00 17.06 30 VAL B CA 1
ATOM 2191 C C . VAL B 1 32 ? -39.530 3.718 -16.583 1.00 17.62 30 VAL B C 1
ATOM 2192 O O . VAL B 1 32 ? -39.630 4.776 -17.219 1.00 17.88 30 VAL B O 1
ATOM 2196 N N . ALA B 1 33 ? -39.767 2.523 -17.121 1.00 18.23 31 ALA B N 1
ATOM 2197 C CA . ALA B 1 33 ? -40.166 2.379 -18.522 1.00 18.70 31 ALA B CA 1
ATOM 2198 C C . ALA B 1 33 ? -41.525 3.035 -18.776 1.00 19.40 31 ALA B C 1
ATOM 2199 O O . ALA B 1 33 ? -41.697 3.737 -19.768 1.00 19.72 31 ALA B O 1
ATOM 2201 N N . LEU B 1 34 ? -42.481 2.809 -17.876 1.00 20.11 32 LEU B N 1
ATOM 2202 C CA . LEU B 1 34 ? -43.812 3.407 -18.001 1.00 21.11 32 LEU B CA 1
ATOM 2203 C C . LEU B 1 34 ? -43.752 4.947 -17.957 1.00 21.74 32 LEU B C 1
ATOM 2204 O O . LEU B 1 34 ? -44.430 5.629 -18.728 1.00 21.56 32 LEU B O 1
ATOM 2209 N N . MET B 1 35 ? -42.924 5.482 -17.069 1.00 22.28 33 MET B N 1
ATOM 2210 C CA . MET B 1 35 ? -42.750 6.932 -16.959 1.00 23.61 33 MET B CA 1
ATOM 2211 C C . MET B 1 35 ? -42.060 7.552 -18.173 1.00 23.75 33 MET B C 1
ATOM 2212 O O . MET B 1 35 ? -42.507 8.584 -18.679 1.00 24.49 33 MET B O 1
ATOM 2217 N N . ARG B 1 36 ? -40.983 6.926 -18.640 1.00 24.37 34 ARG B N 1
ATOM 2218 C CA . ARG B 1 36 ? -40.232 7.438 -19.794 1.00 25.08 34 ARG B CA 1
ATOM 2219 C C . ARG B 1 36 ? -41.035 7.346 -21.083 1.00 25.67 34 ARG B C 1
ATOM 2220 O O . ARG B 1 36 ? -40.911 8.204 -21.953 1.00 26.01 34 ARG B O 1
ATOM 2228 N N . SER B 1 37 ? -41.854 6.302 -21.193 1.00 26.33 35 SER B N 1
ATOM 2229 C CA . SER B 1 37 ? -42.706 6.095 -22.361 1.00 27.28 35 SER B CA 1
ATOM 2230 C C . SER B 1 37 ? -43.790 7.167 -22.477 1.00 27.29 35 SER B C 1
ATOM 2231 O O . SER B 1 37 ? -44.169 7.548 -23.583 1.00 27.53 35 SER B O 1
ATOM 2234 N N . SER B 1 38 ? -44.287 7.652 -21.342 1.00 27.52 36 SER B N 1
ATOM 2235 C CA . SER B 1 38 ? -45.306 8.705 -21.362 1.00 27.84 36 SER B CA 1
ATOM 2236 C C . SER B 1 38 ? -44.751 10.130 -21.339 1.00 27.57 36 SER B C 1
ATOM 2237 O O . SER B 1 38 ? -45.515 11.088 -21.302 1.00 27.92 36 SER B O 1
ATOM 2240 N N . GLY B 1 39 ? -43.429 10.269 -21.371 1.00 27.15 37 GLY B N 1
ATOM 2241 C CA . GLY B 1 39 ? -42.797 11.583 -21.488 1.00 26.84 37 GLY B CA 1
ATOM 2242 C C . GLY B 1 39 ? -42.474 12.305 -20.190 1.00 26.81 37 GLY B C 1
ATOM 2243 O O . GLY B 1 39 ? -42.134 13.496 -20.207 1.00 26.87 37 GLY B O 1
ATOM 2244 N N . HIS B 1 40 ? -42.571 11.605 -19.061 1.00 25.86 38 HIS B N 1
ATOM 2245 C CA . HIS B 1 40 ? -42.203 12.207 -17.781 1.00 25.29 38 HIS B CA 1
ATOM 2246 C C . HIS B 1 40 ? -40.717 12.020 -17.498 1.00 24.77 38 HIS B C 1
ATOM 2247 O O . HIS B 1 40 ? -40.098 11.079 -18.006 1.00 24.29 38 HIS B O 1
ATOM 2254 N N . ASN B 1 41 ? -40.151 12.933 -16.707 1.00 24.06 39 ASN B N 1
ATOM 2255 C CA A ASN B 1 41 ? -38.792 12.761 -16.219 0.50 23.75 39 ASN B CA 1
ATOM 2256 C CA B ASN B 1 41 ? -38.790 12.793 -16.191 0.50 23.96 39 ASN B CA 1
ATOM 2257 C C . ASN B 1 41 ? -38.789 11.832 -15.012 1.00 23.55 39 ASN B C 1
ATOM 2258 O O . ASN B 1 41 ? -39.653 11.919 -14.137 1.00 23.30 39 ASN B O 1
ATOM 2267 N N . VAL B 1 42 ? -37.821 10.929 -14.983 1.00 23.29 40 VAL B N 1
ATOM 2268 C CA . VAL B 1 42 ? -37.687 9.983 -13.886 1.00 22.68 40 VAL B CA 1
ATOM 2269 C C . VAL B 1 42 ? -36.208 9.728 -13.603 1.00 22.78 40 VAL B C 1
ATOM 2270 O O . VAL B 1 42 ? -35.419 9.491 -14.519 1.00 22.76 40 VAL B O 1
ATOM 2274 N N . THR B 1 43 ? -35.842 9.843 -12.331 1.00 22.33 41 THR B N 1
ATOM 2275 C CA . THR B 1 43 ? -34.518 9.486 -11.853 1.00 22.21 41 THR B CA 1
ATOM 2276 C C . THR B 1 43 ? -34.692 8.359 -10.848 1.00 21.59 41 THR B C 1
ATOM 2277 O O . THR B 1 43 ? -35.415 8.511 -9.860 1.00 21.49 41 THR B O 1
ATOM 2281 N N . ALA B 1 44 ? -34.074 7.216 -11.120 1.00 20.92 42 ALA B N 1
ATOM 2282 C CA . ALA B 1 44 ? -34.025 6.130 -10.148 1.00 20.64 42 ALA B CA 1
ATOM 2283 C C . ALA B 1 44 ? -32.599 6.068 -9.621 1.00 20.68 42 ALA B C 1
ATOM 2284 O O . ALA B 1 44 ? -31.675 5.803 -10.385 1.00 20.13 42 ALA B O 1
ATOM 2286 N N . LEU B 1 45 ? -32.431 6.325 -8.326 1.00 20.75 43 LEU B N 1
ATOM 2287 C CA . LEU B 1 45 ? -31.106 6.438 -7.714 1.00 21.51 43 LEU B CA 1
ATOM 2288 C C . LEU B 1 45 ? -30.631 5.142 -7.077 1.00 21.29 43 LEU B C 1
ATOM 2289 O O . LEU B 1 45 ? -31.445 4.368 -6.566 1.00 21.60 43 LEU B O 1
ATOM 2294 N N . ASP B 1 46 ? -29.316 4.910 -7.129 1.00 20.83 44 ASP B N 1
ATOM 2295 C CA . ASP B 1 46 ? -28.655 3.940 -6.260 1.00 20.33 44 ASP B CA 1
ATOM 2296 C C . ASP B 1 46 ? -28.172 4.689 -5.017 1.00 19.98 44 ASP B C 1
ATOM 2297 O O . ASP B 1 46 ? -27.436 5.682 -5.129 1.00 19.78 44 ASP B O 1
ATOM 2302 N N . LEU B 1 47 ? -28.574 4.221 -3.838 1.00 19.23 45 LEU B N 1
ATOM 2303 C CA . LEU B 1 47 ? -27.983 4.703 -2.593 1.00 18.80 45 LEU B CA 1
ATOM 2304 C C . LEU B 1 47 ? -26.618 4.051 -2.405 1.00 18.50 45 LEU B C 1
ATOM 2305 O O . LEU B 1 47 ? -26.202 3.224 -3.224 1.00 18.53 45 LEU B O 1
ATOM 2310 N N . GLY B 1 48 ? -25.908 4.440 -1.347 1.00 18.37 46 GLY B N 1
ATOM 2311 C CA . GLY B 1 48 ? -24.561 3.940 -1.101 1.00 17.89 46 GLY B CA 1
ATOM 2312 C C . GLY B 1 48 ? -24.506 2.422 -1.078 1.00 18.03 46 GLY B C 1
ATOM 2313 O O . GLY B 1 48 ? -25.335 1.780 -0.432 1.00 18.26 46 GLY B O 1
ATOM 2314 N N . ALA B 1 49 ? -23.533 1.860 -1.796 1.00 17.76 47 ALA B N 1
ATOM 2315 C CA . ALA B 1 49 ? -23.320 0.404 -1.905 1.00 18.02 47 ALA B CA 1
ATOM 2316 C C . ALA B 1 49 ? -24.554 -0.397 -2.314 1.00 18.05 47 ALA B C 1
ATOM 2317 O O . ALA B 1 49 ? -24.731 -1.540 -1.889 1.00 18.93 47 ALA B O 1
ATOM 2319 N N . SER B 1 50 ? -25.387 0.211 -3.150 1.00 18.35 48 SER B N 1
ATOM 2320 C CA . SER B 1 50 ? -26.609 -0.399 -3.654 1.00 18.21 48 SER B CA 1
ATOM 2321 C C . SER B 1 50 ? -26.527 -0.412 -5.169 1.00 17.98 48 SER B C 1
ATOM 2322 O O . SER B 1 50 ? -25.923 0.483 -5.765 1.00 17.90 48 SER B O 1
ATOM 2325 N N . GLY B 1 51 ? -27.114 -1.429 -5.798 1.00 18.23 49 GLY B N 1
ATOM 2326 C CA . GLY B 1 51 ? -27.075 -1.542 -7.265 1.00 18.40 49 GLY B CA 1
ATOM 2327 C C . GLY B 1 51 ? -25.652 -1.481 -7.790 1.00 18.41 49 GLY B C 1
ATOM 2328 O O . GLY B 1 51 ? -24.799 -2.268 -7.367 1.00 18.15 49 GLY B O 1
ATOM 2329 N N . ILE B 1 52 ? -25.381 -0.525 -8.680 1.00 18.67 50 ILE B N 1
ATOM 2330 C CA . ILE B 1 52 ? -24.032 -0.365 -9.232 1.00 18.49 50 ILE B CA 1
ATOM 2331 C C . ILE B 1 52 ? -23.234 0.812 -8.641 1.00 18.73 50 ILE B C 1
ATOM 2332 O O . ILE B 1 52 ? -22.227 1.246 -9.215 1.00 17.99 50 ILE B O 1
ATOM 2337 N N . ASN B 1 53 ? -23.681 1.317 -7.490 1.00 18.39 51 ASN B N 1
ATOM 2338 C CA . ASN B 1 53 ? -22.886 2.274 -6.726 1.00 18.52 51 ASN B CA 1
ATOM 2339 C C . ASN B 1 53 ? -21.542 1.625 -6.387 1.00 18.52 51 ASN B C 1
ATOM 2340 O O . ASN B 1 53 ? -21.509 0.451 -5.992 1.00 18.26 51 ASN B O 1
ATOM 2345 N N . PRO B 1 54 ? -20.434 2.372 -6.572 1.00 19.10 52 PRO B N 1
ATOM 2346 C CA . PRO B 1 54 ? -19.076 1.815 -6.463 1.00 19.68 52 PRO B CA 1
ATOM 2347 C C . PRO B 1 54 ? -18.610 1.462 -5.045 1.00 20.29 52 PRO B C 1
ATOM 2348 O O . PRO B 1 54 ? -17.686 0.652 -4.888 1.00 20.57 52 PRO B O 1
ATOM 2352 N N . LYS B 1 55 ? -19.239 2.046 -4.026 1.00 20.70 53 LYS B N 1
ATOM 2353 C CA . LYS B 1 55 ? -18.877 1.751 -2.645 1.00 21.54 53 LYS B CA 1
ATOM 2354 C C . LYS B 1 55 ? -19.281 0.331 -2.257 1.00 22.03 53 LYS B C 1
ATOM 2355 O O . LYS B 1 55 ? -20.270 -0.203 -2.763 1.00 21.59 53 LYS B O 1
ATOM 2361 N N . GLN B 1 56 ? -18.495 -0.273 -1.374 1.00 22.30 54 GLN B N 1
ATOM 2362 C CA . GLN B 1 56 ? -18.859 -1.538 -0.748 1.00 23.19 54 GLN B CA 1
ATOM 2363 C C . GLN B 1 56 ? -19.416 -1.218 0.639 1.00 23.22 54 GLN B C 1
ATOM 2364 O O . GLN B 1 56 ? -19.032 -0.213 1.242 1.00 23.00 54 GLN B O 1
ATOM 2370 N N . ALA B 1 57 ? -20.330 -2.053 1.131 1.00 23.67 55 ALA B N 1
ATOM 2371 C CA . ALA B 1 57 ? -21.036 -1.783 2.387 1.00 24.16 55 ALA B CA 1
ATOM 2372 C C . ALA B 1 57 ? -20.076 -1.511 3.545 1.00 24.38 55 ALA B C 1
ATOM 2373 O O . ALA B 1 57 ? -20.285 -0.577 4.323 1.00 24.37 55 ALA B O 1
ATOM 2375 N N . LEU B 1 58 ? -19.011 -2.304 3.632 1.00 24.88 56 LEU B N 1
ATOM 2376 C CA . LEU B 1 58 ? -18.003 -2.141 4.683 1.00 25.75 56 LEU B CA 1
ATOM 2377 C C . LEU B 1 58 ? -17.291 -0.796 4.626 1.00 25.91 56 LEU B C 1
ATOM 2378 O O . LEU B 1 58 ? -16.830 -0.289 5.646 1.00 26.01 56 LEU B O 1
ATOM 2383 N N . GLN B 1 59 ? -17.223 -0.211 3.436 1.00 26.20 57 GLN B N 1
ATOM 2384 C CA . GLN B 1 59 ? -16.564 1.073 3.263 1.00 26.66 57 GLN B CA 1
ATOM 2385 C C . GLN B 1 59 ? -17.455 2.231 3.701 1.00 26.44 57 GLN B C 1
ATOM 2386 O O . GLN B 1 59 ? -16.998 3.368 3.782 1.00 26.38 57 GLN B O 1
ATOM 2392 N N . ILE B 1 60 ? -18.725 1.955 3.994 1.00 26.44 58 ILE B N 1
ATOM 2393 C CA . ILE B 1 60 ? -19.649 3.034 4.362 1.00 26.46 58 ILE B CA 1
ATOM 2394 C C . ILE B 1 60 ? -20.408 2.822 5.694 1.00 26.50 58 ILE B C 1
ATOM 2395 O O . ILE B 1 60 ? -21.642 2.744 5.704 1.00 26.18 58 ILE B O 1
ATOM 2400 N N . PRO B 1 61 ? -19.667 2.746 6.824 1.00 26.39 59 PRO B N 1
ATOM 2401 C CA . PRO B 1 61 ? -20.289 2.515 8.136 1.00 26.37 59 PRO B CA 1
ATOM 2402 C C . PRO B 1 61 ? -21.139 3.681 8.645 1.00 26.31 59 PRO B C 1
ATOM 2403 O O . PRO B 1 61 ? -21.905 3.508 9.593 1.00 26.64 59 PRO B O 1
ATOM 2407 N N . ASN B 1 62 ? -20.995 4.856 8.038 1.00 26.28 60 ASN B N 1
ATOM 2408 C CA . ASN B 1 62 ? -21.788 6.019 8.437 1.00 26.33 60 ASN B CA 1
ATOM 2409 C C . ASN B 1 62 ? -23.030 6.163 7.565 1.00 26.35 60 ASN B C 1
ATOM 2410 O O . ASN B 1 62 ? -22.936 6.155 6.331 1.00 26.04 60 ASN B O 1
ATOM 2415 N N . PHE B 1 63 ? -24.183 6.313 8.217 1.00 26.12 61 PHE B N 1
ATOM 2416 C CA . PHE B 1 63 ? -25.477 6.422 7.536 1.00 26.15 61 PHE B CA 1
ATOM 2417 C C . PHE B 1 63 ? -25.531 7.580 6.539 1.00 26.13 61 PHE B C 1
ATOM 2418 O O . PHE B 1 63 ? -26.220 7.500 5.519 1.00 26.07 61 PHE B O 1
ATOM 2426 N N . SER B 1 64 ? -24.795 8.647 6.844 1.00 25.95 62 SER B N 1
ATOM 2427 C CA . SER B 1 64 ? -24.634 9.790 5.954 1.00 25.93 62 SER B CA 1
ATOM 2428 C C . SER B 1 64 ? -24.154 9.373 4.566 1.00 25.50 62 SER B C 1
ATOM 2429 O O . SER B 1 64 ? -24.624 9.899 3.556 1.00 25.39 62 SER B O 1
ATOM 2432 N N . ASP B 1 65 ? -23.220 8.428 4.523 1.00 25.12 63 ASP B N 1
ATOM 2433 C CA . ASP B 1 65 ? -22.679 7.944 3.251 1.00 25.25 63 ASP B CA 1
ATOM 2434 C C . ASP B 1 65 ? -23.639 7.027 2.492 1.00 24.65 63 ASP B C 1
ATOM 2435 O O . ASP B 1 65 ? -23.567 6.921 1.266 1.00 24.90 63 ASP B O 1
ATOM 2440 N N . TYR B 1 66 ? -24.528 6.366 3.221 1.00 24.01 64 TYR B N 1
ATOM 2441 C CA . TYR B 1 66 ? -25.598 5.598 2.594 1.00 23.88 64 TYR B CA 1
ATOM 2442 C C . TYR B 1 66 ? -26.540 6.540 1.866 1.00 23.88 64 TYR B C 1
ATOM 2443 O O . TYR B 1 66 ? -26.957 6.259 0.748 1.00 23.72 64 TYR B O 1
ATOM 2452 N N . LEU B 1 67 ? -26.840 7.674 2.499 1.00 23.98 65 LEU B N 1
ATOM 2453 C CA . LEU B 1 67 ? -27.826 8.614 1.981 1.00 24.40 65 LEU B CA 1
ATOM 2454 C C . LEU B 1 67 ? -27.285 9.623 0.974 1.00 24.59 65 LEU B C 1
ATOM 2455 O O . LEU B 1 67 ? -28.066 10.256 0.259 1.00 24.60 65 LEU B O 1
ATOM 2460 N N . SER B 1 68 ? -25.962 9.764 0.901 1.00 24.73 66 SER B N 1
ATOM 2461 C CA . SER B 1 68 ? -25.358 10.856 0.127 1.00 25.05 66 SER B CA 1
ATOM 2462 C C . SER B 1 68 ? -25.766 10.960 -1.356 1.00 24.65 66 SER B C 1
ATOM 2463 O O . SER B 1 68 ? -25.942 12.075 -1.850 1.00 24.48 66 SER B O 1
ATOM 2466 N N . PRO B 1 69 ? -25.948 9.817 -2.063 1.00 24.53 67 PRO B N 1
ATOM 2467 C CA . PRO B 1 69 ? -26.385 9.952 -3.459 1.00 24.34 67 PRO B CA 1
ATOM 2468 C C . PRO B 1 69 ? -27.732 10.682 -3.629 1.00 24.21 67 PRO B C 1
ATOM 2469 O O . PRO B 1 69 ? -27.901 11.426 -4.597 1.00 24.20 67 PRO B O 1
ATOM 2473 N N . LEU B 1 70 ? -28.669 10.489 -2.702 1.00 23.98 68 LEU B N 1
ATOM 2474 C CA . LEU B 1 70 ? -29.924 11.256 -2.744 1.00 24.39 68 LEU B CA 1
ATOM 2475 C C . LEU B 1 70 ? -29.703 12.719 -2.365 1.00 24.85 68 LEU B C 1
ATOM 2476 O O . LEU B 1 70 ? -30.225 13.618 -3.023 1.00 25.00 68 LEU B O 1
ATOM 2481 N N . MET B 1 71 ? -28.9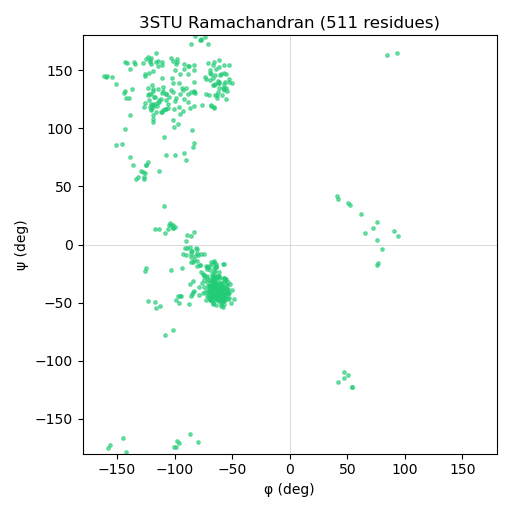28 12.953 -1.309 1.00 25.63 69 MET B N 1
ATOM 2482 C CA . MET B 1 71 ? -28.723 14.311 -0.809 1.00 26.56 69 MET B CA 1
ATOM 2483 C C . MET B 1 71 ? -27.980 15.175 -1.838 1.00 26.85 69 MET B C 1
ATOM 2484 O O . MET B 1 71 ? -28.340 16.337 -2.051 1.00 26.84 69 MET B O 1
ATOM 2489 N N . GLU B 1 72 ? -26.985 14.586 -2.501 1.00 27.50 70 GLU B N 1
ATOM 2490 C CA . GLU B 1 72 ? -26.266 15.242 -3.600 1.00 28.17 70 GLU B CA 1
ATOM 2491 C C . GLU B 1 72 ? -27.159 15.513 -4.805 1.00 28.10 70 GLU B C 1
ATOM 2492 O O . GLU B 1 72 ? -27.042 16.558 -5.448 1.00 27.61 70 GLU B O 1
ATOM 2498 N N . PHE B 1 73 ? -28.044 14.566 -5.119 1.00 28.02 71 PHE B N 1
ATOM 2499 C CA . PHE B 1 73 ? -29.010 14.769 -6.190 1.00 28.27 71 PHE B CA 1
ATOM 2500 C C . PHE B 1 73 ? -29.957 15.927 -5.873 1.00 28.55 71 PHE B C 1
ATOM 2501 O O . PHE B 1 73 ? -30.187 16.799 -6.723 1.00 28.27 71 PHE B O 1
ATOM 2509 N N . MET B 1 74 ? -30.506 15.926 -4.658 1.00 29.34 72 MET B N 1
ATOM 2510 C CA . MET B 1 74 ? -31.407 16.994 -4.207 1.00 30.35 72 MET B CA 1
ATOM 2511 C C . MET B 1 74 ? -30.743 18.374 -4.279 1.00 31.33 72 MET B C 1
ATOM 2512 O O . MET B 1 74 ? -31.376 19.353 -4.677 1.00 31.75 72 MET B O 1
ATOM 2517 N N . ALA B 1 75 ? -29.470 18.439 -3.899 1.00 32.45 73 ALA B N 1
ATOM 2518 C CA . ALA B 1 75 ? -28.718 19.694 -3.897 1.00 33.78 73 ALA B CA 1
ATOM 2519 C C . ALA B 1 75 ? -28.460 20.220 -5.307 1.00 34.75 73 ALA B C 1
ATOM 2520 O O . ALA B 1 75 ? -28.403 21.435 -5.514 1.00 35.00 73 ALA B O 1
ATOM 2522 N N . SER B 1 76 ? -28.322 19.311 -6.272 1.00 35.76 74 SER B N 1
ATOM 2523 C CA . SER B 1 76 ? -28.001 19.691 -7.651 1.00 36.89 74 SER B CA 1
ATOM 2524 C C . SER B 1 76 ? -29.233 20.024 -8.504 1.00 37.42 74 SER B C 1
ATOM 2525 O O . SER B 1 76 ? -29.096 20.387 -9.676 1.00 37.50 74 SER B O 1
ATOM 2528 N N . LEU B 1 77 ? -30.425 19.886 -7.925 1.00 38.17 75 LEU B N 1
ATOM 2529 C CA . LEU B 1 77 ? -31.673 20.177 -8.635 1.00 39.23 75 LEU B CA 1
ATOM 2530 C C . LEU B 1 77 ? -31.755 21.639 -9.084 1.00 40.06 75 LEU B C 1
ATOM 2531 O O . LEU B 1 77 ? -31.441 22.537 -8.303 1.00 40.33 75 LEU B O 1
ATOM 2536 N N . PRO B 1 78 ? -32.173 21.877 -10.346 1.00 40.98 76 PRO B N 1
ATOM 2537 C CA . PRO B 1 78 ? -32.289 23.232 -10.904 1.00 41.61 76 PRO B CA 1
ATOM 2538 C C . PRO B 1 78 ? -33.282 24.120 -10.156 1.00 42.09 76 PRO B C 1
ATOM 2539 O O . PRO B 1 78 ? -34.173 23.617 -9.454 1.00 42.26 76 PRO B O 1
ATOM 2543 N N . ALA B 1 79 ? -33.118 25.432 -10.314 1.00 42.51 77 ALA B N 1
ATOM 2544 C CA . ALA B 1 79 ? -33.965 26.418 -9.647 1.00 42.72 77 ALA B CA 1
ATOM 2545 C C . ALA B 1 79 ? -35.440 26.220 -9.987 1.00 42.68 77 ALA B C 1
ATOM 2546 O O . ALA B 1 79 ? -35.793 25.994 -11.152 1.00 43.01 77 ALA B O 1
ATOM 2548 N N . ASN B 1 80 ? -36.279 26.283 -8.954 1.00 42.41 78 ASN B N 1
ATOM 2549 C CA . ASN B 1 80 ? -37.743 26.215 -9.073 1.00 42.25 78 ASN B CA 1
ATOM 2550 C C . ASN B 1 80 ? -38.319 24.885 -9.592 1.00 41.65 78 ASN B C 1
ATOM 2551 O O . ASN B 1 80 ? -39.512 24.802 -9.893 1.00 41.76 78 ASN B O 1
ATOM 2556 N N . GLU B 1 81 ? -37.481 23.855 -9.695 1.00 40.71 79 GLU B N 1
ATOM 2557 C CA . GLU B 1 81 ? -37.958 22.520 -10.058 1.00 39.73 79 GLU B CA 1
ATOM 2558 C C . GLU B 1 81 ? -38.488 21.787 -8.829 1.00 38.26 79 GLU B C 1
ATOM 2559 O O . GLU B 1 81 ? -37.841 21.758 -7.776 1.00 38.45 79 GLU B O 1
ATOM 2565 N N . LYS B 1 82 ? -39.676 21.212 -8.976 1.00 36.37 80 LYS B N 1
ATOM 2566 C CA . LYS B 1 82 ? -40.321 20.431 -7.927 1.00 34.61 80 LYS B CA 1
ATOM 2567 C C . LYS B 1 82 ? -40.352 18.959 -8.347 1.00 32.89 80 LYS B C 1
ATOM 2568 O O . LYS B 1 82 ? -40.522 18.650 -9.535 1.00 32.72 80 LYS B O 1
ATOM 2574 N N . ILE B 1 83 ? -40.178 18.060 -7.382 1.00 30.22 81 ILE B N 1
ATOM 2575 C CA . ILE B 1 83 ? -40.180 16.625 -7.673 1.00 28.31 81 ILE B CA 1
ATOM 2576 C C . ILE B 1 83 ? -41.272 15.876 -6.914 1.00 27.09 81 ILE B C 1
ATOM 2577 O O . ILE B 1 83 ? -41.745 16.331 -5.865 1.00 26.90 81 ILE B O 1
ATOM 2582 N N . ILE B 1 84 ? -41.677 14.734 -7.462 1.00 25.54 82 ILE B N 1
ATOM 2583 C CA . ILE B 1 84 ? -42.449 13.756 -6.713 1.00 24.21 82 ILE B CA 1
ATOM 2584 C C . ILE B 1 84 ? -41.434 12.751 -6.182 1.00 23.42 82 ILE B C 1
ATOM 2585 O O . ILE B 1 84 ? -40.804 12.022 -6.950 1.00 22.86 82 ILE B O 1
ATOM 2590 N N . LEU B 1 85 ? -41.259 12.738 -4.868 1.00 22.57 83 LEU B N 1
ATOM 2591 C CA . LEU B 1 85 ? -40.233 11.913 -4.252 1.00 22.20 83 LEU B CA 1
ATOM 2592 C C . LEU B 1 85 ? -40.849 10.646 -3.690 1.00 21.82 83 LEU B C 1
ATOM 2593 O O . LEU B 1 85 ? -41.676 10.699 -2.780 1.00 21.75 83 LEU B O 1
ATOM 2598 N N . VAL B 1 86 ? -40.435 9.508 -4.243 1.00 21.31 84 VAL B N 1
ATOM 2599 C CA . VAL B 1 86 ? -41.007 8.211 -3.887 1.00 20.81 84 VAL B CA 1
ATOM 2600 C C . VAL B 1 86 ? -39.984 7.323 -3.185 1.00 20.62 84 VAL B C 1
ATOM 2601 O O . VAL B 1 86 ? -38.913 7.049 -3.728 1.00 20.80 84 VAL B O 1
ATOM 2605 N N . GLY B 1 87 ? -40.326 6.885 -1.976 1.00 20.17 85 GLY B N 1
ATOM 2606 C CA . GLY B 1 87 ? -39.468 6.019 -1.182 1.00 20.61 85 GLY B CA 1
ATOM 2607 C C . GLY B 1 87 ? -40.145 4.699 -0.861 1.00 20.66 85 GLY B C 1
ATOM 2608 O O . GLY B 1 87 ? -41.282 4.677 -0.388 1.00 20.82 85 GLY B O 1
ATOM 2609 N N . HIS B 1 88 ? -39.441 3.603 -1.124 1.00 20.71 86 HIS B N 1
ATOM 2610 C CA . HIS B 1 88 ? -39.921 2.259 -0.800 1.00 21.26 86 HIS B CA 1
ATOM 2611 C C . HIS B 1 88 ? -39.285 1.739 0.500 1.00 21.69 86 HIS B C 1
ATOM 2612 O O . HIS B 1 88 ? -38.060 1.673 0.608 1.00 21.62 86 HIS B O 1
ATOM 2619 N N . ALA B 1 89 ? -40.120 1.372 1.475 1.00 22.25 87 ALA B N 1
ATOM 2620 C CA . ALA B 1 89 ? -39.663 0.788 2.766 1.00 22.90 87 ALA B CA 1
ATOM 2621 C C . ALA B 1 89 ? -38.493 1.517 3.485 1.00 23.27 87 ALA B C 1
ATOM 2622 O O . ALA B 1 89 ? -38.690 2.627 3.981 1.00 23.74 87 ALA B O 1
ATOM 2624 N N . LEU B 1 90 ? -37.291 0.925 3.537 1.00 23.45 88 LEU B N 1
ATOM 2625 C CA . LEU B 1 90 ? -36.124 1.639 4.110 1.00 23.20 88 LEU B CA 1
ATOM 2626 C C . LEU B 1 90 ? -35.845 2.968 3.394 1.00 22.85 88 LEU B C 1
ATOM 2627 O O . LEU B 1 90 ? -35.334 3.911 4.001 1.00 23.24 88 LEU B O 1
ATOM 2632 N N . GLY B 1 91 ? -36.201 3.049 2.116 1.00 22.51 89 GLY B N 1
ATOM 2633 C CA . GLY B 1 91 ? -36.095 4.289 1.354 1.00 22.28 89 GLY B CA 1
ATOM 2634 C C . GLY B 1 91 ? -36.866 5.441 1.980 1.00 22.48 89 GLY B C 1
ATOM 2635 O O . GLY B 1 91 ? -36.629 6.604 1.646 1.00 22.10 89 GLY B O 1
ATOM 2636 N N . GLY B 1 92 ? -37.784 5.111 2.893 1.00 22.38 90 GLY B N 1
ATOM 2637 C CA . GLY B 1 92 ? -38.578 6.108 3.618 1.00 22.46 90 GLY B CA 1
ATOM 2638 C C . GLY B 1 92 ? -37.731 7.020 4.494 1.00 22.40 90 GLY B C 1
ATOM 2639 O O . GLY B 1 92 ? -38.004 8.214 4.604 1.00 22.02 90 GLY B O 1
ATOM 2640 N N . LEU B 1 93 ? -36.703 6.452 5.119 1.00 22.50 91 LEU B N 1
ATOM 2641 C CA . LEU B 1 93 ? -35.785 7.229 5.944 1.00 22.50 91 LEU B CA 1
ATOM 2642 C C . LEU B 1 93 ? -35.058 8.277 5.119 1.00 22.31 91 LEU B C 1
ATOM 2643 O O . LEU B 1 93 ? -34.941 9.434 5.529 1.00 22.72 91 LEU B O 1
ATOM 2648 N N . ALA B 1 94 ? -34.588 7.858 3.946 1.00 21.95 92 ALA B N 1
ATOM 2649 C CA . ALA B 1 94 ? -33.843 8.715 3.031 1.00 21.49 92 ALA B CA 1
ATOM 2650 C C . ALA B 1 94 ? -34.684 9.882 2.552 1.00 21.05 92 ALA B C 1
ATOM 2651 O O . ALA B 1 94 ? -34.225 11.024 2.547 1.00 21.02 92 ALA B O 1
ATOM 2653 N N . ILE B 1 95 ? -35.919 9.603 2.149 1.00 20.84 93 ILE B N 1
ATOM 2654 C CA . ILE B 1 95 ? -36.774 10.668 1.640 1.00 20.43 93 ILE B CA 1
ATOM 2655 C C . ILE B 1 95 ? -37.210 11.621 2.766 1.00 20.54 93 ILE B C 1
ATOM 2656 O O . ILE B 1 95 ? -37.394 12.813 2.519 1.00 20.58 93 ILE B O 1
ATOM 2661 N N . SER B 1 96 ? -37.337 11.097 3.988 1.00 20.50 94 SER B N 1
ATOM 2662 C CA . SER B 1 96 ? -37.670 11.918 5.164 1.00 21.24 94 SER B CA 1
ATOM 2663 C C . SER B 1 96 ? -36.586 12.971 5.423 1.00 21.34 94 SER B C 1
ATOM 2664 O O . SER B 1 96 ? -36.894 14.149 5.642 1.00 21.24 94 SER B O 1
ATOM 2667 N N . LYS B 1 97 ? -35.322 12.553 5.390 1.00 21.71 95 LYS B N 1
ATOM 2668 C CA . LYS B 1 97 ? -34.207 13.498 5.516 1.00 22.60 95 LYS B CA 1
ATOM 2669 C C . LYS B 1 97 ? -34.206 14.504 4.360 1.00 22.86 95 LYS B C 1
ATOM 2670 O O . LYS B 1 97 ? -33.954 15.702 4.567 1.00 23.19 95 LYS B O 1
ATOM 2676 N N . ALA B 1 98 ? -34.506 14.027 3.150 1.00 23.06 96 ALA B N 1
ATOM 2677 C CA . ALA B 1 98 ? -34.613 14.912 1.989 1.00 23.16 96 ALA B CA 1
ATOM 2678 C C . ALA B 1 98 ? -35.729 15.944 2.161 1.00 23.34 96 ALA B C 1
ATOM 2679 O O . ALA B 1 98 ? -35.574 17.090 1.750 1.00 23.39 96 ALA B O 1
ATOM 2681 N N . MET B 1 99 ? -36.835 15.537 2.784 1.00 23.53 97 MET B N 1
ATOM 2682 C CA . MET B 1 99 ? -37.953 16.442 3.081 1.00 24.12 97 MET B CA 1
ATOM 2683 C C . MET B 1 99 ? -37.582 17.519 4.114 1.00 24.67 97 MET B C 1
ATOM 2684 O O . MET B 1 99 ? -38.014 18.666 4.001 1.00 24.89 97 MET B O 1
ATOM 2689 N N . GLU B 1 100 ? -36.785 17.144 5.113 1.00 25.02 98 GLU B N 1
ATOM 2690 C CA . GLU B 1 100 ? -36.352 18.077 6.160 1.00 25.57 98 GLU B CA 1
ATOM 2691 C C . GLU B 1 100 ? -35.343 19.108 5.637 1.00 25.79 98 GLU B C 1
ATOM 2692 O O . GLU B 1 100 ? -35.361 20.273 6.050 1.00 25.30 98 GLU B O 1
ATOM 2698 N N . THR B 1 101 ? -34.483 18.678 4.715 1.00 26.21 99 THR B N 1
ATOM 2699 C CA . THR B 1 101 ? -33.410 19.522 4.213 1.00 26.99 99 THR B CA 1
ATOM 2700 C C . THR B 1 101 ? -33.866 20.427 3.065 1.00 27.49 99 THR B C 1
ATOM 2701 O O . THR B 1 101 ? -33.517 21.609 3.029 1.00 27.88 99 THR B O 1
ATOM 2705 N N . PHE B 1 102 ? -34.649 19.873 2.140 1.00 27.90 100 PHE B N 1
ATOM 2706 C CA . PHE B 1 102 ? -35.114 20.613 0.971 1.00 28.34 100 PHE B CA 1
ATOM 2707 C C . PHE B 1 102 ? -36.631 20.483 0.813 1.00 28.35 100 PHE B C 1
ATOM 2708 O O . PHE B 1 102 ? -37.095 19.935 -0.188 1.00 28.27 100 PHE B O 1
ATOM 2716 N N . PRO B 1 103 ? -37.415 20.989 1.787 1.00 28.24 101 PRO B N 1
ATOM 2717 C CA . PRO B 1 103 ? -38.871 20.858 1.653 1.00 28.06 101 PRO B CA 1
ATOM 2718 C C . PRO B 1 103 ? -39.411 21.573 0.408 1.00 28.18 101 PRO B C 1
ATOM 2719 O O . PRO B 1 103 ? -40.359 21.092 -0.224 1.00 27.94 101 PRO B O 1
ATOM 2723 N N . GLU B 1 104 ? -38.777 22.691 0.056 1.00 28.11 102 GLU B N 1
ATOM 2724 C CA . GLU B 1 104 ? -39.208 23.550 -1.047 1.00 28.21 102 GLU B CA 1
ATOM 2725 C C . GLU B 1 104 ? -39.113 22.885 -2.431 1.00 28.09 102 GLU B C 1
ATOM 2726 O O . GLU B 1 104 ? -39.818 23.280 -3.359 1.00 28.36 102 GLU B O 1
ATOM 2732 N N . LYS B 1 105 ? -38.260 21.871 -2.550 1.00 27.65 103 LYS B N 1
ATOM 2733 C CA . LYS B 1 105 ? -38.010 21.197 -3.828 1.00 27.40 103 LYS B CA 1
ATOM 2734 C C . LYS B 1 105 ? -38.940 19.995 -4.071 1.00 27.06 103 LYS B C 1
ATOM 2735 O O . LYS B 1 105 ? -38.885 19.355 -5.128 1.00 26.98 103 LYS B O 1
ATOM 2741 N N . ILE B 1 106 ? -39.789 19.691 -3.094 1.00 26.54 104 ILE B N 1
ATOM 2742 C CA . ILE B 1 106 ? -40.637 18.503 -3.155 1.00 25.96 104 ILE B CA 1
ATOM 2743 C C . ILE B 1 106 ? -42.122 18.871 -3.194 1.00 25.85 104 ILE B C 1
ATOM 2744 O O . ILE B 1 106 ? -42.667 19.417 -2.227 1.00 25.79 104 ILE B O 1
ATOM 2749 N N . SER B 1 107 ? -42.764 18.562 -4.319 1.00 25.20 105 SER B N 1
ATOM 2750 C CA . SER B 1 107 ? -44.205 18.765 -4.486 1.00 25.15 105 SER B CA 1
ATOM 2751 C C . SER B 1 107 ? -45.012 17.843 -3.570 1.00 24.55 105 SER B C 1
ATOM 2752 O O . SER B 1 107 ? -45.929 18.278 -2.861 1.00 24.15 105 SER B O 1
ATOM 2755 N N . VAL B 1 108 ? -44.664 16.563 -3.594 1.00 23.72 106 VAL B N 1
ATOM 2756 C CA . VAL B 1 108 ? -45.301 15.572 -2.743 1.00 23.34 106 VAL B CA 1
ATOM 2757 C C . VAL B 1 108 ? -44.335 14.406 -2.519 1.00 22.82 106 VAL B C 1
ATOM 2758 O O . VAL B 1 108 ? -43.553 14.057 -3.411 1.00 22.50 106 VAL B O 1
ATOM 2762 N N . ALA B 1 109 ? -44.374 13.836 -1.316 1.00 22.20 107 ALA B N 1
ATOM 2763 C CA . ALA B 1 109 ? -43.558 12.674 -0.984 1.00 21.81 107 ALA B CA 1
ATOM 2764 C C . ALA B 1 109 ? -44.442 11.446 -0.837 1.00 21.57 107 ALA B C 1
ATOM 2765 O O . ALA B 1 109 ? -45.506 11.505 -0.208 1.00 21.82 107 ALA B O 1
ATOM 2767 N N . VAL B 1 110 ? -44.004 10.337 -1.422 1.00 21.10 108 VAL B N 1
ATOM 2768 C CA . VAL B 1 110 ? -44.795 9.110 -1.425 1.00 21.13 108 VAL B CA 1
ATOM 2769 C C . VAL B 1 110 ? -44.045 8.001 -0.699 1.00 21.01 108 VAL B C 1
ATOM 2770 O O . VAL B 1 110 ? -42.933 7.639 -1.083 1.00 20.87 108 VAL B O 1
ATOM 2774 N N . PHE B 1 111 ? -44.663 7.482 0.357 1.00 21.27 109 PHE B N 1
ATOM 2775 C CA . PHE B 1 111 ? -44.109 6.401 1.138 1.00 21.92 109 PHE B CA 1
ATOM 2776 C C . PHE B 1 111 ? -44.790 5.104 0.734 1.00 22.57 109 PHE B C 1
ATOM 2777 O O . PHE B 1 111 ? -45.962 4.870 1.061 1.00 22.95 109 PHE B O 1
ATOM 2785 N N . LEU B 1 112 ? -44.043 4.271 0.018 1.00 22.86 110 LEU B N 1
ATOM 2786 C CA . LEU B 1 112 ? -44.546 3.004 -0.492 1.00 23.31 110 LEU B CA 1
ATOM 2787 C C . LEU B 1 112 ? -44.127 1.895 0.466 1.00 23.76 110 LEU B C 1
ATOM 2788 O O . LEU B 1 112 ? -42.962 1.493 0.489 1.00 23.83 110 LEU B O 1
ATOM 2793 N N . SER B 1 113 ? -45.077 1.419 1.274 1.00 24.41 111 SER B N 1
ATOM 2794 C CA . SER B 1 113 ? -44.762 0.573 2.429 1.00 25.29 111 SER B CA 1
ATOM 2795 C C . SER B 1 113 ? -43.532 1.126 3.154 1.00 25.72 111 SER B C 1
ATOM 2796 O O . SER B 1 113 ? -42.667 0.373 3.599 1.00 26.07 111 SER B O 1
ATOM 2799 N N . GLY B 1 114 ? -43.460 2.450 3.249 1.00 26.31 112 GLY B N 1
ATOM 2800 C CA . GLY B 1 114 ? -42.236 3.121 3.664 1.00 27.20 112 GLY B CA 1
ATOM 2801 C C . GLY B 1 114 ? -42.128 3.297 5.158 1.00 27.68 112 GLY B C 1
ATOM 2802 O O . GLY B 1 114 ? -43.138 3.469 5.845 1.00 27.94 112 GLY B O 1
ATOM 2803 N N . LEU B 1 115 ? -40.901 3.231 5.669 1.00 28.01 113 LEU B N 1
ATOM 2804 C CA . LEU B 1 115 ? -40.652 3.628 7.047 1.00 28.34 113 LEU B CA 1
ATOM 2805 C C . LEU B 1 115 ? -40.929 5.124 7.122 1.00 28.44 113 LEU B C 1
ATOM 2806 O O . LEU B 1 115 ? -40.297 5.926 6.428 1.00 28.41 113 LEU B O 1
ATOM 2811 N N . MET B 1 116 ? -41.909 5.491 7.938 1.00 28.75 114 MET B N 1
ATOM 2812 C CA . MET B 1 116 ? -42.383 6.864 7.963 1.00 29.05 114 MET B CA 1
ATOM 2813 C C . MET B 1 116 ? -42.282 7.471 9.365 1.00 29.86 114 MET B C 1
ATOM 2814 O O . MET B 1 116 ? -43.304 7.703 10.014 1.00 29.38 114 MET B O 1
ATOM 2819 N N . PRO B 1 117 ? -41.045 7.738 9.834 1.00 30.82 115 PRO B N 1
ATOM 2820 C CA . PRO B 1 117 ? -40.919 8.350 11.155 1.00 31.78 115 PRO B CA 1
ATOM 2821 C C . PRO B 1 117 ? -41.377 9.807 11.141 1.00 32.85 115 PRO B C 1
ATOM 2822 O O . PRO B 1 117 ? -41.397 10.444 10.088 1.00 32.69 115 PRO B O 1
ATOM 2826 N N . GLY B 1 118 ? -41.768 10.303 12.309 1.00 34.55 116 GLY B N 1
ATOM 2827 C CA . GLY B 1 118 ? -42.149 11.699 12.493 1.00 36.39 116 GLY B CA 1
ATOM 2828 C C . GLY B 1 118 ? -41.661 12.173 13.846 1.00 37.99 116 GLY B C 1
ATOM 2829 O O . GLY B 1 118 ? -41.020 11.409 14.575 1.00 38.11 116 GLY B O 1
ATOM 2830 N N . PRO B 1 119 ? -41.955 13.436 14.201 1.00 39.30 117 PRO B N 1
ATOM 2831 C CA . PRO B 1 119 ? -41.559 13.945 15.522 1.00 40.42 117 PRO B CA 1
ATOM 2832 C C . PRO B 1 119 ? -42.096 13.115 16.700 1.00 41.36 117 PRO B C 1
ATOM 2833 O O . PRO B 1 119 ? -41.436 13.026 17.738 1.00 41.80 117 PRO B O 1
ATOM 2837 N N . ASN B 1 120 ? -43.262 12.493 16.531 1.00 42.29 118 ASN B N 1
ATOM 2838 C CA . ASN B 1 120 ? -43.872 11.686 17.595 1.00 43.20 118 ASN B CA 1
ATOM 2839 C C . ASN B 1 120 ? -43.540 10.191 17.567 1.00 43.48 118 ASN B C 1
ATOM 2840 O O . ASN B 1 120 ? -43.888 9.453 18.493 1.00 43.64 118 ASN B O 1
ATOM 2845 N N . ILE B 1 121 ? -42.878 9.751 16.500 1.00 43.66 119 ILE B N 1
ATOM 2846 C CA . ILE B 1 121 ? -42.414 8.370 16.365 1.00 43.64 119 ILE B CA 1
ATOM 2847 C C . ILE B 1 121 ? -41.093 8.396 15.591 1.00 43.78 119 ILE B C 1
ATOM 2848 O O . ILE B 1 121 ? -41.072 8.277 14.366 1.00 43.54 119 ILE B O 1
ATOM 2853 N N . ASP B 1 122 ? -39.995 8.572 16.321 1.00 44.03 120 ASP B N 1
ATOM 2854 C CA . ASP B 1 122 ? -38.710 8.925 15.706 1.00 44.34 120 ASP B CA 1
ATOM 2855 C C . ASP B 1 122 ? -38.049 7.800 14.893 1.00 44.51 120 ASP B C 1
ATOM 2856 O O . ASP B 1 122 ? -38.511 6.654 14.898 1.00 44.34 120 ASP B O 1
ATOM 2861 N N . ALA B 1 123 ? -36.967 8.155 14.200 1.00 44.80 121 ALA B N 1
ATOM 2862 C CA . ALA B 1 123 ? -36.279 7.253 13.275 1.00 45.17 121 ALA B CA 1
ATOM 2863 C C . ALA B 1 123 ? -35.784 5.962 13.923 1.00 45.37 121 ALA B C 1
ATOM 2864 O O . ALA B 1 123 ? -35.821 4.901 13.302 1.00 45.33 121 ALA B O 1
ATOM 2866 N N . THR B 1 124 ? -35.332 6.055 15.170 1.00 45.89 122 THR B N 1
ATOM 2867 C CA . THR B 1 124 ? -34.769 4.897 15.863 1.00 46.46 122 THR B CA 1
ATOM 2868 C C . THR B 1 124 ? -35.835 3.910 16.352 1.00 46.55 122 THR B C 1
ATOM 2869 O O . THR B 1 124 ? -35.590 2.701 16.385 1.00 46.75 122 THR B O 1
ATOM 2873 N N . THR B 1 125 ? -37.006 4.428 16.728 1.00 46.59 123 THR B N 1
ATOM 2874 C CA . THR B 1 125 ? -38.148 3.590 17.097 1.00 46.65 123 THR B CA 1
ATOM 2875 C C . THR B 1 125 ? -38.554 2.739 15.893 1.00 46.61 123 THR B C 1
ATOM 2876 O O . THR B 1 125 ? -38.730 1.525 16.008 1.00 46.55 123 THR B O 1
ATOM 2880 N N . VAL B 1 126 ? -38.678 3.398 14.742 1.00 46.66 124 VAL B N 1
ATOM 2881 C CA . VAL B 1 126 ? -39.077 2.767 13.485 1.00 46.77 124 VAL B CA 1
ATOM 2882 C C . VAL B 1 126 ? -38.049 1.727 13.008 1.00 46.92 124 VAL B C 1
ATOM 2883 O O . VAL B 1 126 ? -38.419 0.642 12.553 1.00 46.80 124 VAL B O 1
ATOM 2887 N N . CYS B 1 127 ? -36.766 2.061 13.135 1.00 47.15 125 CYS B N 1
ATOM 2888 C CA . CYS B 1 127 ? -35.678 1.178 12.709 1.00 47.62 125 CYS B CA 1
ATOM 2889 C C . CYS B 1 127 ? -35.585 -0.121 13.499 1.00 47.70 125 CYS B C 1
ATOM 2890 O O . CYS B 1 127 ? -35.407 -1.193 12.917 1.00 47.80 125 CYS B O 1
ATOM 2893 N N . THR B 1 128 ? -35.697 -0.010 14.822 1.00 47.82 126 THR B N 1
ATOM 2894 C CA . THR B 1 128 ? -35.649 -1.162 15.723 1.00 47.87 126 THR B CA 1
ATOM 2895 C C . THR B 1 128 ? -36.774 -2.149 15.410 1.00 47.77 126 THR B C 1
ATOM 2896 O O . THR B 1 128 ? -36.554 -3.361 15.388 1.00 47.84 126 THR B O 1
ATOM 2900 N N . LYS B 1 129 ? -37.968 -1.621 15.155 1.00 47.61 127 LYS B N 1
ATOM 2901 C CA . LYS B 1 129 ? -39.113 -2.440 14.766 1.00 47.71 127 LYS B CA 1
ATOM 2902 C C . LYS B 1 129 ? -38.924 -3.094 13.392 1.00 47.51 127 LYS B C 1
ATOM 2903 O O . LYS B 1 129 ? -39.280 -4.259 13.206 1.00 47.47 127 LYS B O 1
ATOM 2909 N N . ALA B 1 130 ? -38.352 -2.347 12.447 1.00 47.30 128 ALA B N 1
ATOM 2910 C CA . ALA B 1 130 ? -38.051 -2.866 11.106 1.00 47.15 128 ALA B CA 1
ATOM 2911 C C . ALA B 1 130 ? -36.988 -3.967 11.156 1.00 47.06 128 ALA B C 1
ATOM 2912 O O . ALA B 1 130 ? -37.090 -4.974 10.449 1.00 47.00 128 ALA B O 1
ATOM 2914 N N . GLY B 1 131 ? -35.983 -3.770 12.008 1.00 46.86 129 GLY B N 1
ATOM 2915 C CA . GLY B 1 131 ? -34.916 -4.746 12.206 1.00 46.80 129 GLY B CA 1
ATOM 2916 C C . GLY B 1 131 ? -35.407 -6.128 12.601 1.00 46.74 129 GLY B C 1
ATOM 2917 O O . GLY B 1 131 ? -34.891 -7.133 12.112 1.00 46.67 129 GLY B O 1
ATOM 2918 N N . SER B 1 132 ? -36.416 -6.175 13.473 1.00 46.64 130 SER B N 1
ATOM 2919 C CA . SER B 1 132 ? -36.978 -7.439 13.971 1.00 46.44 130 SER B CA 1
ATOM 2920 C C . SER B 1 132 ? -37.699 -8.246 12.895 1.00 46.14 130 SER B C 1
ATOM 2921 O O . SER B 1 132 ? -37.805 -9.470 12.994 1.00 46.28 130 SER B O 1
ATOM 2924 N N . ALA B 1 133 ? -38.188 -7.556 11.869 1.00 45.64 131 ALA B N 1
ATOM 2925 C CA . ALA B 1 133 ? -38.878 -8.206 10.759 1.00 45.05 131 ALA B CA 1
ATOM 2926 C C . ALA B 1 133 ? -37.920 -8.717 9.678 1.00 44.53 131 ALA B C 1
ATOM 2927 O O . ALA B 1 133 ? -38.351 -9.377 8.728 1.00 44.70 131 ALA B O 1
ATOM 2929 N N . VAL B 1 134 ? -36.630 -8.411 9.815 1.00 43.72 132 VAL B N 1
ATOM 2930 C CA . VAL B 1 134 ? -35.636 -8.804 8.809 1.00 42.92 132 VAL B CA 1
ATOM 2931 C C . VAL B 1 134 ? -34.493 -9.641 9.394 1.00 42.36 132 VAL B C 1
ATOM 2932 O O . VAL B 1 134 ? -34.146 -10.684 8.839 1.00 42.30 132 VAL B O 1
ATOM 2936 N N . LEU B 1 135 ? -33.913 -9.179 10.503 1.00 41.64 133 LEU B N 1
ATOM 2937 C CA . LEU B 1 135 ? -32.878 -9.937 11.209 1.00 41.05 133 LEU B CA 1
ATOM 2938 C C . LEU B 1 135 ? -33.431 -11.266 11.726 1.00 40.71 133 LEU B C 1
ATOM 2939 O O . LEU B 1 135 ? -34.508 -11.315 12.327 1.00 40.46 133 LEU B O 1
ATOM 2944 N N . GLY B 1 136 ? -32.703 -12.345 11.451 1.00 40.29 134 GLY B N 1
ATOM 2945 C CA . GLY B 1 136 ? -33.078 -13.676 11.918 1.00 39.72 134 GLY B CA 1
ATOM 2946 C C . GLY B 1 136 ? -34.152 -14.367 11.099 1.00 39.26 134 GLY B C 1
ATOM 2947 O O . GLY B 1 136 ? -34.481 -15.526 11.359 1.00 39.20 134 GLY B O 1
ATOM 2948 N N . GLN B 1 137 ? -34.695 -13.663 10.106 1.00 38.65 135 GLN B N 1
ATOM 2949 C CA . GLN B 1 137 ? -35.769 -14.203 9.278 1.00 37.95 135 GLN B CA 1
ATOM 2950 C C . GLN B 1 137 ? -35.234 -15.203 8.269 1.00 37.26 135 GLN B C 1
ATOM 2951 O O . GLN B 1 137 ? -34.388 -14.870 7.439 1.00 37.16 135 GLN B O 1
ATOM 2957 N N . LEU B 1 138 ? -35.728 -16.433 8.364 1.00 36.27 136 LEU B N 1
ATOM 2958 C CA . LEU B 1 138 ? -35.374 -17.511 7.440 1.00 35.46 136 LEU B CA 1
ATOM 2959 C C . LEU B 1 138 ? -33.863 -17.620 7.186 1.00 34.80 136 LEU B C 1
ATOM 2960 O O . LEU B 1 138 ? -33.104 -17.918 8.110 1.00 34.64 136 LEU B O 1
ATOM 2965 N N . ASP B 1 139 ? -33.431 -17.367 5.952 1.00 33.57 137 ASP B N 1
ATOM 2966 C CA . ASP B 1 139 ? -32.032 -17.578 5.580 1.00 32.87 137 ASP B CA 1
ATOM 2967 C C . ASP B 1 139 ? -31.184 -16.294 5.524 1.00 32.29 137 ASP B C 1
ATOM 2968 O O . ASP B 1 139 ? -30.075 -16.303 4.980 1.00 31.86 137 ASP B O 1
ATOM 2973 N N . ASN B 1 140 ? -31.707 -15.203 6.088 1.00 31.68 138 ASN B N 1
ATOM 2974 C CA . ASN B 1 140 ? -30.933 -13.971 6.253 1.00 31.45 138 ASN B CA 1
ATOM 2975 C C . ASN B 1 140 ? -29.800 -14.191 7.237 1.00 32.02 138 ASN B C 1
ATOM 2976 O O . ASN B 1 140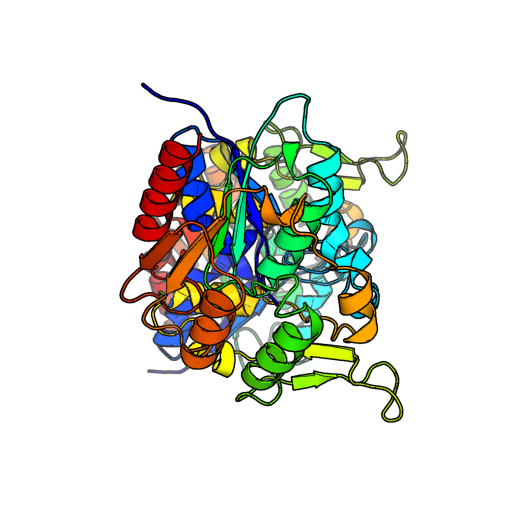 ? -29.954 -14.925 8.215 1.00 31.99 138 ASN B O 1
ATOM 2981 N N . CYS B 1 141 ? -28.656 -13.568 6.980 1.00 32.57 139 CYS B N 1
ATOM 2982 C CA . CYS B 1 141 ? -27.524 -13.724 7.888 1.00 33.30 139 CYS B CA 1
ATOM 2983 C C . CYS B 1 141 ? -26.685 -12.463 8.063 1.00 32.55 139 CYS B C 1
ATOM 2984 O O . CYS B 1 141 ? -26.695 -11.563 7.217 1.00 32.12 139 CYS B O 1
ATOM 2987 N N . VAL B 1 142 ? -25.976 -12.407 9.187 1.00 32.14 140 VAL B N 1
ATOM 2988 C CA . VAL B 1 142 ? -25.127 -11.271 9.510 1.00 31.87 140 VAL B CA 1
ATOM 2989 C C . VAL B 1 142 ? -23.651 -11.657 9.449 1.00 31.82 140 VAL B C 1
ATOM 2990 O O . VAL B 1 142 ? -23.304 -12.838 9.549 1.00 31.68 140 VAL B O 1
ATOM 2994 N N . THR B 1 143 ? -22.801 -10.653 9.258 1.00 31.69 141 THR B N 1
ATOM 2995 C CA . THR B 1 143 ? -21.354 -10.838 9.248 1.00 32.09 141 THR B CA 1
ATOM 2996 C C . THR B 1 143 ? -20.736 -10.074 10.414 1.00 32.62 141 THR B C 1
ATOM 2997 O O . THR B 1 143 ? -21.330 -9.121 10.923 1.00 32.28 141 THR B O 1
ATOM 3001 N N . TYR B 1 144 ? -19.541 -10.495 10.824 1.00 33.49 142 TYR B N 1
ATOM 3002 C CA . TYR B 1 144 ? -18.829 -9.865 11.932 1.00 34.34 142 TYR B CA 1
ATOM 3003 C C . TYR B 1 144 ? -17.425 -9.425 11.510 1.00 35.19 142 TYR B C 1
ATOM 3004 O O . TYR B 1 144 ? -16.424 -9.977 11.967 1.00 35.34 142 TYR B O 1
ATOM 3013 N N . GLU B 1 145 ? -17.364 -8.416 10.645 1.00 36.08 143 GLU B N 1
ATOM 3014 C CA . GLU B 1 145 ? -16.093 -7.946 10.085 1.00 37.22 143 GLU B CA 1
ATOM 3015 C C . GLU B 1 145 ? -15.217 -7.181 11.085 1.00 37.45 143 GLU B C 1
ATOM 3016 O O . GLU B 1 145 ? -14.011 -7.033 10.871 1.00 37.64 143 GLU B O 1
ATOM 3022 N N . ASN B 1 146 ? -15.826 -6.701 12.168 1.00 37.72 144 ASN B N 1
ATOM 3023 C CA . ASN B 1 146 ? -15.097 -6.026 13.243 1.00 37.91 144 ASN B CA 1
ATOM 3024 C C . ASN B 1 146 ? -14.854 -6.931 14.458 1.00 38.20 144 ASN B C 1
ATOM 3025 O O . ASN B 1 146 ? -14.501 -6.453 15.540 1.00 38.56 144 ASN B O 1
ATOM 3030 N N . GLY B 1 147 ? -15.044 -8.236 14.278 1.00 38.24 145 GLY B N 1
ATOM 3031 C CA . GLY B 1 147 ? -14.833 -9.196 15.356 1.00 38.34 145 GLY B CA 1
ATOM 3032 C C . GLY B 1 147 ? -16.032 -9.365 16.278 1.00 38.46 145 GLY B C 1
ATOM 3033 O O . GLY B 1 147 ? -16.924 -8.508 16.312 1.00 38.28 145 GLY B O 1
ATOM 3034 N N . PRO B 1 148 ? -16.044 -10.463 17.059 1.00 38.44 146 PRO B N 1
ATOM 3035 C CA . PRO B 1 148 ? -17.196 -10.862 17.875 1.00 38.34 146 PRO B CA 1
ATOM 3036 C C . PRO B 1 148 ? -17.507 -9.911 19.038 1.00 38.31 146 PRO B C 1
ATOM 3037 O O . PRO B 1 148 ? -18.617 -9.955 19.584 1.00 38.25 146 PRO B O 1
ATOM 3041 N N . THR B 1 149 ? -16.545 -9.060 19.402 1.00 38.04 147 THR B N 1
ATOM 3042 C CA . THR B 1 149 ? -16.748 -8.072 20.470 1.00 37.89 147 THR B CA 1
ATOM 3043 C C . THR B 1 149 ? -17.555 -6.854 20.008 1.00 37.17 147 THR B C 1
ATOM 3044 O O . THR B 1 149 ? -18.086 -6.101 20.827 1.00 37.31 147 THR B O 1
ATOM 3048 N N . ASN B 1 150 ? -17.638 -6.670 18.694 1.00 36.14 148 ASN B N 1
ATOM 3049 C CA . ASN B 1 150 ? -18.368 -5.554 18.108 1.00 35.35 148 ASN B CA 1
ATOM 3050 C C . ASN B 1 150 ? -19.724 -5.989 17.540 1.00 34.41 148 ASN B C 1
ATOM 3051 O O . ASN B 1 150 ? -19.942 -7.178 17.304 1.00 34.22 148 ASN B O 1
ATOM 3056 N N . PRO B 1 151 ? -20.648 -5.031 17.337 1.00 33.66 149 PRO B N 1
ATOM 3057 C CA . PRO B 1 151 ? -21.924 -5.354 16.695 1.00 32.99 149 PRO B CA 1
ATOM 3058 C C . PRO B 1 151 ? -21.716 -5.976 15.308 1.00 32.19 149 PRO B C 1
ATOM 3059 O O . PRO B 1 151 ? -20.679 -5.734 14.678 1.00 32.23 149 PRO B O 1
ATOM 3063 N N . PRO B 1 152 ? -22.687 -6.784 14.832 1.00 31.42 150 PRO B N 1
ATOM 3064 C CA . PRO B 1 152 ? -22.567 -7.300 13.465 1.00 30.49 150 PRO B CA 1
ATOM 3065 C C . PRO B 1 152 ? -22.445 -6.142 12.471 1.00 29.44 150 PRO B C 1
ATOM 3066 O O . PRO B 1 152 ? -23.000 -5.058 12.706 1.00 29.43 150 PRO B O 1
ATOM 3070 N N . THR B 1 153 ? -21.711 -6.363 11.384 1.00 28.26 151 THR B N 1
ATOM 3071 C CA . THR B 1 153 ? -21.391 -5.289 10.447 1.00 27.24 151 THR B CA 1
ATOM 3072 C C . THR B 1 153 ? -22.352 -5.171 9.264 1.00 26.52 151 THR B C 1
ATOM 3073 O O . THR B 1 153 ? -22.739 -4.066 8.900 1.00 26.46 151 THR B O 1
ATOM 3077 N N . THR B 1 154 ? -22.717 -6.298 8.660 1.00 25.63 152 THR B N 1
ATOM 3078 C CA . THR B 1 154 ? -23.623 -6.276 7.511 1.00 25.08 152 THR B CA 1
ATOM 3079 C C . THR B 1 154 ? -24.719 -7.329 7.602 1.00 24.63 152 THR B C 1
ATOM 3080 O O . THR B 1 154 ? -24.566 -8.348 8.275 1.00 24.59 152 THR B O 1
ATOM 3084 N N . LEU B 1 155 ? -25.824 -7.053 6.917 1.00 24.15 153 LEU B N 1
ATOM 3085 C CA . LEU B 1 155 ? -26.935 -7.974 6.788 1.00 24.02 153 LEU B CA 1
ATOM 3086 C C . LEU B 1 155 ? -27.048 -8.386 5.324 1.00 23.86 153 LEU B C 1
ATOM 3087 O O . LEU B 1 155 ? -26.985 -7.542 4.428 1.00 23.14 153 LEU B O 1
ATOM 3092 N N . ILE B 1 156 ? -27.207 -9.688 5.100 1.00 23.83 154 ILE B N 1
ATOM 3093 C CA . ILE B 1 156 ? -27.312 -10.261 3.763 1.00 24.52 154 ILE B CA 1
ATOM 3094 C C . ILE B 1 156 ? -28.668 -10.959 3.595 1.00 24.56 154 ILE B C 1
ATOM 3095 O O . ILE B 1 156 ? -28.975 -11.919 4.310 1.00 24.57 154 ILE B O 1
ATOM 3100 N N . ALA B 1 157 ? -29.468 -10.466 2.651 1.00 24.68 155 ALA B N 1
ATOM 3101 C CA . ALA B 1 157 ? -30.782 -11.037 2.355 1.00 25.16 155 ALA B CA 1
ATOM 3102 C C . ALA B 1 157 ? -30.629 -12.397 1.685 1.00 25.38 155 ALA B C 1
ATOM 3103 O O . ALA B 1 157 ? -29.888 -12.534 0.715 1.00 25.99 155 ALA B O 1
ATOM 3105 N N . GLY B 1 158 ? -31.321 -13.401 2.211 1.00 25.52 156 GLY B N 1
ATOM 3106 C CA . GLY B 1 158 ? -31.242 -14.754 1.666 1.00 25.67 156 GLY B CA 1
ATOM 3107 C C . GLY B 1 158 ? -32.317 -15.016 0.624 1.00 26.03 156 GLY B C 1
ATOM 3108 O O . GLY B 1 158 ? -33.391 -14.416 0.689 1.00 25.36 156 GLY B O 1
ATOM 3109 N N . PRO B 1 159 ? -32.036 -15.916 -0.343 1.00 26.74 157 PRO B N 1
ATOM 3110 C CA . PRO B 1 159 ? -32.975 -16.247 -1.428 1.00 27.14 157 PRO B CA 1
ATOM 3111 C C . PRO B 1 159 ? -34.338 -16.764 -0.950 1.00 27.34 157 PRO B C 1
ATOM 3112 O O . PRO B 1 159 ? -35.363 -16.447 -1.570 1.00 27.42 157 PRO B O 1
ATOM 3116 N N . LYS B 1 160 ? -34.359 -17.540 0.134 1.00 27.51 158 LYS B N 1
ATOM 3117 C CA . LYS B 1 160 ? -35.633 -18.017 0.701 1.00 27.76 158 LYS B CA 1
ATOM 3118 C C . LYS B 1 160 ? -36.442 -16.885 1.324 1.00 27.05 158 LYS B C 1
ATOM 3119 O O . LYS B 1 160 ? -37.653 -16.799 1.116 1.00 27.13 158 LYS B O 1
ATOM 3125 N N . PHE B 1 161 ? -35.773 -16.018 2.081 1.00 26.21 159 PHE B N 1
ATOM 3126 C CA . PHE B 1 161 ? -36.413 -14.821 2.621 1.00 25.57 159 PHE B CA 1
ATOM 3127 C C . PHE B 1 161 ? -37.006 -13.932 1.513 1.00 25.10 159 PHE B C 1
ATOM 3128 O O . PHE B 1 161 ? -38.113 -13.403 1.654 1.00 24.56 159 PHE B O 1
ATOM 3136 N N . LEU B 1 162 ? -36.251 -13.755 0.428 1.00 24.51 160 LEU B N 1
ATOM 3137 C CA . LEU B 1 162 ? -36.717 -12.983 -0.722 1.00 24.04 160 LEU B CA 1
ATOM 3138 C C . LEU B 1 162 ? -37.968 -13.604 -1.346 1.00 23.91 160 LEU B C 1
ATOM 3139 O O . LEU B 1 162 ? -38.938 -12.902 -1.622 1.00 23.84 160 LEU B O 1
ATOM 3144 N N . ALA B 1 163 ? -37.940 -14.919 -1.554 1.00 23.82 161 ALA B N 1
ATOM 3145 C CA . ALA B 1 163 ? -39.062 -15.639 -2.169 1.00 23.93 161 ALA B CA 1
ATOM 3146 C C . ALA B 1 163 ? -40.328 -15.619 -1.303 1.00 24.37 161 ALA B C 1
ATOM 3147 O O . ALA B 1 163 ? -41.437 -15.454 -1.819 1.00 23.97 161 ALA B O 1
ATOM 3149 N N . THR B 1 164 ? -40.153 -15.757 0.010 1.00 24.75 162 THR B N 1
ATOM 3150 C CA . THR B 1 164 ? -41.284 -15.921 0.933 1.00 25.22 162 THR B CA 1
ATOM 3151 C C . THR B 1 164 ? -41.861 -14.592 1.420 1.00 25.02 162 THR B C 1
ATOM 3152 O O . THR B 1 164 ? -43.070 -14.372 1.334 1.00 25.22 162 THR B O 1
ATOM 3156 N N . ASN B 1 165 ? -40.998 -13.706 1.914 1.00 24.64 163 ASN B N 1
ATOM 3157 C CA . ASN B 1 165 ? -41.440 -12.484 2.578 1.00 24.39 163 ASN B CA 1
ATOM 3158 C C . ASN B 1 165 ? -41.537 -11.261 1.667 1.00 23.73 163 ASN B C 1
ATOM 3159 O O . ASN B 1 165 ? -42.220 -10.295 1.998 1.00 23.74 163 ASN B O 1
ATOM 3164 N N . VAL B 1 166 ? -40.855 -11.305 0.528 1.00 22.76 164 VAL B N 1
ATOM 3165 C CA . VAL B 1 166 ? -40.714 -10.119 -0.308 1.00 22.20 164 VAL B CA 1
ATOM 3166 C C . VAL B 1 166 ? -41.372 -10.250 -1.685 1.00 21.55 164 VAL B C 1
ATOM 3167 O O . VAL B 1 166 ? -42.202 -9.419 -2.050 1.00 21.25 164 VAL B O 1
ATOM 3171 N N . TYR B 1 167 ? -41.006 -11.293 -2.428 1.00 21.16 165 TYR B N 1
ATOM 3172 C CA . TYR B 1 167 ? -41.397 -11.438 -3.836 1.00 21.13 165 TYR B CA 1
ATOM 3173 C C . TYR B 1 167 ? -42.510 -12.461 -4.095 1.00 21.38 165 TYR B C 1
ATOM 3174 O O . TYR B 1 167 ? -42.697 -12.899 -5.235 1.00 20.88 165 TYR B O 1
ATOM 3183 N N . HIS B 1 168 ? -43.255 -12.827 -3.056 1.00 21.91 166 HIS B N 1
ATOM 3184 C CA . HIS B 1 168 ? -44.185 -13.962 -3.159 1.00 22.75 166 HIS B CA 1
ATOM 3185 C C . HIS B 1 168 ? -45.352 -13.797 -4.152 1.00 22.28 166 HIS B C 1
ATOM 3186 O O . HIS B 1 168 ? -45.932 -14.786 -4.582 1.00 22.76 166 HIS B O 1
ATOM 3193 N N . LEU B 1 169 ? -45.673 -12.563 -4.531 1.00 21.66 167 LEU B N 1
ATOM 3194 C CA . LEU B 1 169 ? -46.747 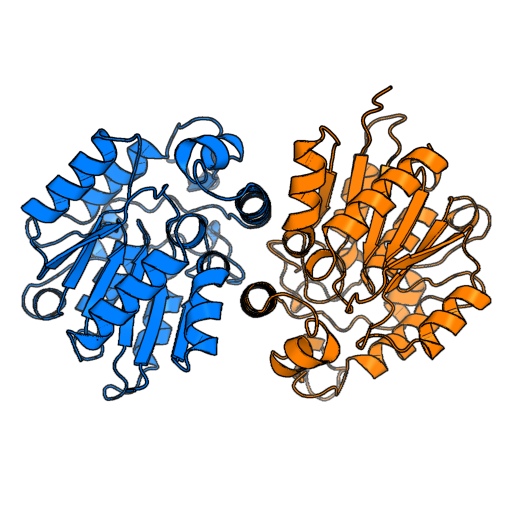-12.313 -5.509 1.00 21.38 167 LEU B CA 1
ATOM 3195 C C . LEU B 1 169 ? -46.209 -11.722 -6.817 1.00 21.22 167 LEU B C 1
ATOM 3196 O O . LEU B 1 169 ? -46.966 -11.223 -7.660 1.00 21.11 167 LEU B O 1
ATOM 3201 N N . SER B 1 170 ? -44.891 -11.787 -6.971 1.00 20.91 168 SER B N 1
ATOM 3202 C CA . SER B 1 170 ? -44.210 -11.262 -8.148 1.00 20.92 168 SER B CA 1
ATOM 3203 C C . SER B 1 170 ? -43.901 -12.377 -9.153 1.00 20.95 168 SER B C 1
ATOM 3204 O O . SER B 1 170 ? -43.812 -13.545 -8.773 1.00 20.68 168 SER B O 1
ATOM 3207 N N . PRO B 1 171 ? -43.755 -12.021 -10.447 1.00 21.28 169 PRO B N 1
ATOM 3208 C CA . PRO B 1 171 ? -43.308 -13.001 -11.434 1.00 21.48 169 PRO B CA 1
ATOM 3209 C C . PRO B 1 171 ? -42.007 -13.664 -10.975 1.00 21.64 169 PRO B C 1
ATOM 3210 O O . PRO B 1 171 ? -41.155 -13.001 -10.371 1.00 21.30 169 PRO B O 1
ATOM 3214 N N . ILE B 1 172 ? -41.858 -14.960 -11.241 1.00 21.52 170 ILE B N 1
ATOM 3215 C CA . ILE B 1 172 ? -40.660 -15.683 -10.800 1.00 21.74 170 ILE B CA 1
ATOM 3216 C C . ILE B 1 172 ? -39.358 -15.133 -11.397 1.00 21.42 170 ILE B C 1
ATOM 3217 O O . ILE B 1 172 ? -38.297 -15.252 -10.779 1.00 21.10 170 ILE B O 1
ATOM 3222 N N . GLU B 1 173 ? -39.435 -14.525 -12.583 1.00 21.29 171 GLU B N 1
ATOM 3223 C CA . GLU B 1 173 ? -38.246 -13.915 -13.187 1.00 21.25 171 GLU B CA 1
ATOM 3224 C C . GLU B 1 173 ? -37.737 -12.713 -12.377 1.00 20.77 171 GLU B C 1
ATOM 3225 O O . GLU B 1 173 ? -36.533 -12.457 -12.328 1.00 20.33 171 GLU B O 1
ATOM 3231 N N . ASP B 1 174 ? -38.650 -11.996 -11.723 1.00 20.42 172 ASP B N 1
ATOM 3232 C CA . ASP B 1 174 ? -38.258 -1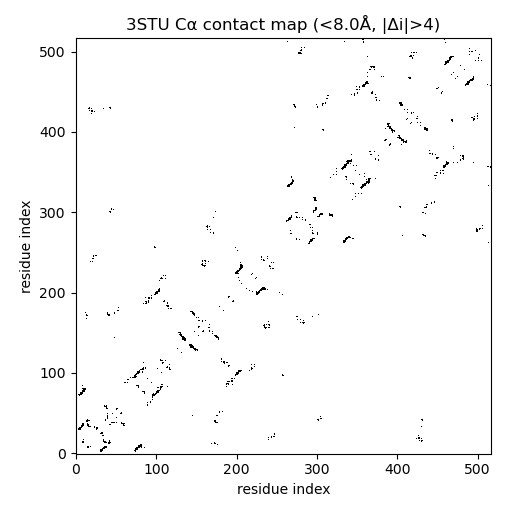0.874 -10.863 1.00 20.29 172 ASP B CA 1
ATOM 3233 C C . ASP B 1 174 ? -37.539 -11.337 -9.601 1.00 19.77 172 ASP B C 1
ATOM 3234 O O . ASP B 1 174 ? -36.626 -10.673 -9.124 1.00 18.67 172 ASP B O 1
ATOM 3239 N N . LEU B 1 175 ? -37.949 -12.484 -9.070 1.00 19.41 173 LEU B N 1
ATOM 3240 C CA . LEU B 1 175 ? -37.204 -13.106 -7.976 1.00 19.58 173 LEU B CA 1
ATOM 3241 C C . LEU B 1 175 ? -35.798 -13.488 -8.450 1.00 19.12 173 LEU B C 1
ATOM 3242 O O . LEU B 1 175 ? -34.813 -13.200 -7.773 1.00 19.05 173 LEU B O 1
ATOM 3247 N N . ALA B 1 176 ? -35.712 -14.125 -9.618 1.00 18.38 174 ALA B N 1
ATOM 3248 C CA . ALA B 1 176 ? -34.418 -14.465 -10.218 1.00 17.42 174 ALA B CA 1
ATOM 3249 C C . ALA B 1 176 ? -33.543 -13.224 -10.410 1.00 17.01 174 ALA B C 1
ATOM 3250 O O . ALA B 1 176 ? -32.345 -13.244 -10.092 1.00 16.54 174 ALA B O 1
ATOM 3252 N N . LEU B 1 177 ? -34.140 -12.144 -10.910 1.00 16.18 175 LEU B N 1
ATOM 3253 C CA . LEU B 1 177 ? -33.409 -10.883 -11.086 1.00 15.99 175 LEU B CA 1
ATOM 3254 C C . LEU B 1 177 ? -32.852 -10.382 -9.747 1.00 16.44 175 LEU B C 1
ATOM 3255 O O . LEU B 1 177 ? -31.661 -10.064 -9.639 1.00 16.64 175 LEU B O 1
ATOM 3260 N N . ALA B 1 178 ? -33.711 -10.349 -8.728 1.00 16.46 176 ALA B N 1
ATOM 3261 C CA . ALA B 1 178 ? -33.326 -9.917 -7.384 1.00 17.17 176 ALA B CA 1
ATOM 3262 C C . ALA B 1 178 ? -32.167 -10.725 -6.797 1.00 17.52 176 ALA B C 1
ATOM 3263 O O . ALA B 1 178 ? -31.234 -10.157 -6.222 1.00 17.09 176 ALA B O 1
ATOM 3265 N N . THR B 1 179 ? -32.214 -12.044 -6.951 1.00 17.77 177 THR B N 1
ATOM 3266 C CA . THR B 1 179 ? -31.180 -12.889 -6.358 1.00 18.66 177 THR B CA 1
ATOM 3267 C C . THR B 1 179 ? -29.809 -12.661 -7.007 1.00 18.12 177 THR B C 1
ATOM 3268 O O . THR B 1 179 ? -28.780 -12.804 -6.349 1.00 18.32 177 THR B O 1
ATOM 3272 N N . ALA B 1 180 ? -29.800 -12.272 -8.281 1.00 17.64 178 ALA B N 1
ATOM 3273 C CA . ALA B 1 180 ? -28.559 -11.883 -8.946 1.00 16.98 178 ALA B CA 1
ATOM 3274 C C . ALA B 1 180 ? -28.096 -10.446 -8.646 1.00 16.49 178 ALA B C 1
ATOM 3275 O O . ALA B 1 180 ? -26.996 -10.072 -9.053 1.00 16.05 178 ALA B O 1
ATOM 3277 N N . LEU B 1 181 ? -28.918 -9.650 -7.954 1.00 15.70 179 LEU B N 1
ATOM 3278 C CA . LEU B 1 181 ? -28.607 -8.217 -7.763 1.00 15.57 179 LEU B CA 1
ATOM 3279 C C . LEU B 1 181 ? -28.570 -7.671 -6.330 1.00 15.93 179 LEU B C 1
ATOM 3280 O O . LEU B 1 181 ? -27.958 -6.621 -6.076 1.00 15.90 179 LEU B O 1
ATOM 3285 N N . VAL B 1 182 ? -29.250 -8.334 -5.400 1.00 15.98 180 VAL B N 1
ATOM 3286 C CA . VAL B 1 182 ? -29.287 -7.830 -4.026 1.00 16.47 180 VAL B CA 1
ATOM 3287 C C . VAL B 1 182 ? -27.886 -7.784 -3.420 1.00 16.94 180 VAL B C 1
ATOM 3288 O O . VAL B 1 182 ? -27.073 -8.684 -3.638 1.00 16.95 180 VAL B O 1
ATOM 3292 N N . ARG B 1 183 ? -27.608 -6.708 -2.691 1.00 17.39 181 ARG B N 1
ATOM 3293 C CA . ARG B 1 183 ? -26.303 -6.508 -2.062 1.00 18.13 181 ARG B CA 1
ATOM 3294 C C . ARG B 1 183 ? -26.478 -6.370 -0.549 1.00 18.42 181 ARG B C 1
ATOM 3295 O O . ARG B 1 183 ? -27.576 -6.060 -0.095 1.00 18.41 181 ARG B O 1
ATOM 3303 N N . PRO B 1 184 ? -25.403 -6.613 0.233 1.00 19.06 182 PRO B N 1
ATOM 3304 C CA . PRO B 1 184 ? -25.479 -6.480 1.695 1.00 19.45 182 PRO B CA 1
ATOM 3305 C C . PRO B 1 184 ? -25.826 -5.063 2.130 1.00 19.82 182 PRO B C 1
ATOM 3306 O O . PRO B 1 184 ? -25.545 -4.110 1.400 1.00 19.88 182 PRO B O 1
ATOM 3310 N N . LEU B 1 185 ? -26.453 -4.941 3.300 1.00 20.06 183 LEU B N 1
ATOM 3311 C CA . LEU B 1 185 ? -26.710 -3.656 3.933 1.00 20.59 183 LEU B CA 1
ATOM 3312 C C . LEU B 1 185 ? -25.826 -3.558 5.174 1.00 20.94 183 LEU B C 1
ATOM 3313 O O . LEU B 1 185 ? -25.766 -4.507 5.958 1.00 20.78 183 LEU B O 1
ATOM 3318 N N . TYR B 1 186 ? -25.124 -2.436 5.338 1.00 21.65 184 TYR B N 1
ATOM 3319 C CA . TYR B 1 186 ? -24.396 -2.185 6.584 1.00 22.36 184 TYR B CA 1
ATOM 3320 C C . TYR B 1 186 ? -25.424 -2.012 7.688 1.00 22.49 184 TYR B C 1
ATOM 3321 O O . TYR B 1 186 ? -26.449 -1.363 7.487 1.00 22.34 184 TYR B O 1
ATOM 3330 N N . LEU B 1 187 ? -25.163 -2.608 8.843 1.00 23.10 185 LEU B N 1
ATOM 3331 C CA . LEU B 1 187 ? -26.083 -2.489 9.960 1.00 23.85 185 LEU B CA 1
ATOM 3332 C C . LEU B 1 187 ? -25.794 -1.193 10.686 1.00 24.27 185 LEU B C 1
ATOM 3333 O O . LEU B 1 187 ? -24.993 -1.162 11.618 1.00 24.35 185 LEU B O 1
ATOM 3338 N N . TYR B 1 188 ? -26.431 -0.121 10.222 1.00 24.95 186 TYR B N 1
ATOM 3339 C CA . TYR B 1 188 ? -26.212 1.212 10.773 1.00 26.14 186 TYR B CA 1
ATOM 3340 C C . TYR B 1 188 ? -26.684 1.291 12.220 1.00 27.04 186 TYR B C 1
ATOM 3341 O O . TYR B 1 188 ? -27.711 0.719 12.573 1.00 27.23 186 TYR B O 1
ATOM 3350 N N . LEU B 1 189 ? -25.891 1.958 13.052 1.00 28.55 187 LEU B N 1
ATOM 3351 C CA . LEU B 1 189 ? -26.188 2.094 14.479 1.00 29.89 187 LEU B CA 1
ATOM 3352 C C . LEU B 1 189 ? -27.388 2.997 14.692 1.00 30.51 187 LEU B C 1
ATOM 3353 O O . LEU B 1 189 ? -27.555 4.002 13.986 1.00 30.41 187 LEU B O 1
ATOM 3358 N N . ALA B 1 190 ? -28.219 2.626 15.665 1.00 31.57 188 ALA B N 1
ATOM 3359 C CA . ALA B 1 190 ? -29.411 3.390 16.032 1.00 32.56 188 ALA B CA 1
ATOM 3360 C C . ALA B 1 190 ? -29.056 4.849 16.315 1.00 33.14 188 ALA B C 1
ATOM 3361 O O . ALA B 1 190 ? -29.720 5.768 15.835 1.00 33.43 188 ALA B O 1
ATOM 3363 N N . GLU B 1 191 ? -27.984 5.037 17.082 1.00 33.88 189 GLU B N 1
ATOM 3364 C CA . GLU B 1 191 ? -27.445 6.347 17.431 1.00 34.55 189 GLU B CA 1
ATOM 3365 C C . GLU B 1 191 ? -27.097 7.198 16.193 1.00 34.24 189 GLU B C 1
ATOM 3366 O O . GLU B 1 191 ? -27.382 8.400 16.157 1.00 34.16 189 GLU B O 1
ATOM 3372 N N . ASP B 1 192 ? -26.492 6.561 15.189 1.00 33.56 190 ASP B N 1
ATOM 3373 C CA . ASP B 1 192 ? -26.117 7.221 13.935 1.00 33.15 190 ASP B CA 1
ATOM 3374 C C . ASP B 1 192 ? -27.356 7.669 13.148 1.00 32.87 190 ASP B C 1
ATOM 3375 O O . ASP B 1 192 ? -27.416 8.804 12.665 1.00 32.76 190 ASP B O 1
ATOM 3380 N N . ILE B 1 193 ? -28.343 6.784 13.028 1.00 32.87 191 ILE B N 1
ATOM 3381 C CA . ILE B 1 193 ? -29.574 7.097 12.299 1.00 33.10 191 ILE B CA 1
ATOM 3382 C C . ILE B 1 193 ? -30.331 8.235 12.987 1.00 33.38 191 ILE B C 1
ATOM 3383 O O . ILE B 1 193 ? -30.814 9.156 12.322 1.00 33.37 191 ILE B O 1
ATOM 3388 N N . SER B 1 194 ? -30.397 8.165 14.318 1.00 33.83 192 SER B N 1
ATOM 3389 C CA . SER B 1 194 ? -31.044 9.179 15.161 1.00 34.39 192 SER B CA 1
ATOM 3390 C C . SER B 1 194 ? -30.509 10.578 14.909 1.00 34.34 192 SER B C 1
ATOM 3391 O O . SER B 1 194 ? -31.278 11.537 14.852 1.00 34.68 192 SER B O 1
ATOM 3394 N N . LYS B 1 195 ? -29.191 10.684 14.761 1.00 34.23 193 LYS B N 1
ATOM 3395 C CA . LYS B 1 195 ? -28.544 11.964 14.511 1.00 34.31 193 LYS B CA 1
ATOM 3396 C C . LYS B 1 195 ? -28.742 12.466 13.082 1.00 34.04 193 LYS B C 1
ATOM 3397 O O . LYS B 1 195 ? -28.774 13.674 12.850 1.00 33.96 193 LYS B O 1
ATOM 3403 N N . GLU B 1 196 ? -28.873 11.538 12.134 1.00 33.81 194 GLU B N 1
ATOM 3404 C CA . GLU B 1 196 ? -29.006 11.892 10.718 1.00 33.32 194 GLU B CA 1
ATOM 3405 C C . GLU B 1 196 ? -30.431 12.253 10.301 1.00 32.94 194 GLU B C 1
ATOM 3406 O O . GLU B 1 196 ? -30.638 13.181 9.518 1.00 32.57 194 GLU B O 1
ATOM 3412 N N . VAL B 1 197 ? -31.405 11.510 10.816 1.00 32.66 195 VAL B N 1
ATOM 3413 C CA . VAL B 1 197 ? -32.800 11.726 10.451 1.00 32.67 195 VAL B CA 1
ATOM 3414 C C . VAL B 1 197 ? -33.549 12.334 11.633 1.00 32.94 195 VAL B C 1
ATOM 3415 O O . VAL B 1 197 ? -34.030 11.614 12.507 1.00 32.88 195 VAL B O 1
ATOM 3419 N N . VAL B 1 198 ? -33.610 13.663 11.667 1.00 33.31 196 VAL B N 1
ATOM 3420 C CA . VAL B 1 198 ? -34.387 14.380 12.677 1.00 33.60 196 VAL B CA 1
ATOM 3421 C C . VAL B 1 198 ? -35.375 15.266 11.942 1.00 33.79 196 VAL B C 1
ATOM 3422 O O . VAL B 1 198 ? -34.996 16.026 11.050 1.00 33.71 196 VAL B O 1
ATOM 3426 N N . LEU B 1 199 ? -36.646 15.161 12.315 1.00 34.10 197 LEU B N 1
ATOM 3427 C CA . LEU B 1 199 ? -37.711 15.774 11.532 1.00 34.61 197 LEU B CA 1
ATOM 3428 C C . LEU B 1 199 ? -38.486 16.810 12.330 1.00 34.91 197 LEU B C 1
ATOM 3429 O O . LEU B 1 199 ? -38.853 16.567 13.478 1.00 34.99 197 LEU B O 1
ATOM 3434 N N . SER B 1 200 ? -38.720 17.964 11.710 1.00 35.14 198 SER B N 1
ATOM 3435 C CA . SER B 1 200 ? -39.486 19.029 12.335 1.00 35.71 198 SER B CA 1
ATOM 3436 C C . SER B 1 200 ? -40.800 19.292 11.602 1.00 35.98 198 SER B C 1
ATOM 3437 O O . SER B 1 200 ? -40.927 19.036 10.395 1.00 35.94 198 SER B O 1
ATOM 3440 N N . SER B 1 201 ? -41.769 19.807 12.351 1.00 36.04 199 SER B N 1
ATOM 3441 C CA . SER B 1 201 ? -43.124 20.018 11.860 1.00 36.30 199 SER B CA 1
ATOM 3442 C C . SER B 1 201 ? -43.196 21.095 10.780 1.00 36.14 199 SER B C 1
ATOM 3443 O O . SER B 1 201 ? -43.992 20.990 9.848 1.00 36.47 199 SER B O 1
ATOM 3446 N N . LYS B 1 202 ? -42.359 22.121 10.899 1.00 35.87 200 LYS B N 1
ATOM 3447 C CA . LYS B 1 202 ? -42.383 23.237 9.953 1.00 35.65 200 LYS B CA 1
ATOM 3448 C C . LYS B 1 202 ? -41.643 22.929 8.644 1.00 34.94 200 LYS B C 1
ATOM 3449 O O . LYS B 1 202 ? -41.859 23.599 7.633 1.00 35.11 200 LYS B O 1
ATOM 3455 N N . ARG B 1 203 ? -40.778 21.918 8.657 1.00 33.93 201 ARG B N 1
ATOM 3456 C CA . ARG B 1 203 ? -40.026 21.566 7.454 1.00 32.72 201 ARG B CA 1
ATOM 3457 C C . ARG B 1 203 ? -40.540 20.252 6.860 1.00 32.30 201 ARG B C 1
ATOM 3458 O O . ARG B 1 203 ? -41.305 20.273 5.893 1.00 32.28 201 ARG B O 1
ATOM 3466 N N . TYR B 1 204 ? -40.151 19.126 7.455 1.00 31.28 202 TYR B N 1
ATOM 3467 C CA . TYR B 1 204 ? -40.699 17.818 7.085 1.00 30.84 202 TYR B CA 1
ATOM 3468 C C . TYR B 1 204 ? -42.227 17.834 7.024 1.00 30.72 202 TYR B C 1
ATOM 3469 O O . TYR B 1 204 ? -42.814 17.340 6.065 1.00 30.47 202 TYR B O 1
ATOM 3478 N N . GLY B 1 205 ? -42.858 18.406 8.053 1.00 30.45 203 GLY B N 1
ATOM 3479 C CA . GLY B 1 205 ? -44.317 18.409 8.180 1.00 30.05 203 GLY B CA 1
ATOM 3480 C C . GLY B 1 205 ? -45.065 19.277 7.183 1.00 29.69 203 GLY B C 1
ATOM 3481 O O . GLY B 1 205 ? -46.263 19.083 6.969 1.00 29.82 203 GLY B O 1
ATOM 3482 N N . SER B 1 206 ? -44.364 20.224 6.564 1.00 29.39 204 SER B N 1
ATOM 3483 C CA . SER B 1 206 ? -44.959 21.111 5.559 1.00 28.98 204 SER B CA 1
ATOM 3484 C C . SER B 1 206 ? -45.042 20.489 4.160 1.00 28.55 204 SER B C 1
ATOM 3485 O O . SER B 1 206 ? -45.661 21.060 3.264 1.00 28.31 204 SER B O 1
ATOM 3488 N N . VAL B 1 207 ? -44.394 19.342 3.966 1.00 28.04 205 VAL B N 1
ATOM 3489 C CA . VAL B 1 207 ? -44.383 18.682 2.655 1.00 27.27 205 VAL B CA 1
ATOM 3490 C C . VAL B 1 207 ? -45.587 17.752 2.533 1.00 26.97 205 VAL B C 1
ATOM 3491 O O . VAL B 1 207 ? -45.834 16.932 3.421 1.00 26.79 205 VAL B O 1
ATOM 3495 N N . LYS B 1 208 ? -46.332 17.885 1.437 1.00 26.94 206 LYS B N 1
ATOM 3496 C CA . LYS B 1 208 ? -47.468 16.997 1.167 1.00 27.06 206 LYS B CA 1
ATOM 3497 C C . LYS B 1 208 ? -46.980 15.550 1.152 1.00 26.72 206 LYS B C 1
ATOM 3498 O O . LYS B 1 208 ? -45.914 15.260 0.611 1.00 26.89 206 LYS B O 1
ATOM 3504 N N . ARG B 1 209 ? -47.751 14.656 1.762 1.00 26.51 207 ARG B N 1
ATOM 3505 C CA . ARG B 1 209 ? -47.293 13.299 2.048 1.00 26.02 207 ARG B CA 1
ATOM 3506 C C . ARG B 1 209 ? -48.394 12.243 1.867 1.00 25.91 207 ARG B C 1
ATOM 3507 O O . ARG B 1 209 ? -49.482 12.342 2.452 1.00 25.94 207 ARG B O 1
ATOM 3515 N N . VAL B 1 210 ? -48.096 11.232 1.054 1.00 25.50 208 VAL B N 1
ATOM 3516 C CA . VAL B 1 210 ? -49.031 10.147 0.777 1.00 24.86 208 VAL B CA 1
ATOM 3517 C C . VAL B 1 210 ? -48.383 8.818 1.137 1.00 24.89 208 VAL B C 1
ATOM 3518 O O . VAL B 1 210 ? -47.220 8.574 0.810 1.00 24.65 208 VAL B O 1
ATOM 3522 N N . PHE B 1 211 ? -49.140 7.965 1.817 1.00 24.50 209 PHE B N 1
ATOM 3523 C CA . PHE B 1 211 ? -48.687 6.626 2.129 1.00 24.43 209 PHE B CA 1
ATOM 3524 C C . PHE B 1 211 ? -49.444 5.624 1.258 1.00 24.55 209 PHE B C 1
ATOM 3525 O O . PHE B 1 211 ? -50.672 5.662 1.181 1.00 24.46 209 PHE B O 1
ATOM 3533 N N . ILE B 1 212 ? -48.708 4.734 0.599 1.00 24.59 210 ILE B N 1
ATOM 3534 C CA . ILE B 1 212 ? -49.325 3.658 -0.177 1.00 24.78 210 ILE B CA 1
ATOM 3535 C C . ILE B 1 212 ? -49.134 2.312 0.519 1.00 25.38 210 ILE B C 1
ATOM 3536 O O . ILE B 1 212 ? -48.003 1.845 0.681 1.00 25.29 210 ILE B O 1
ATOM 3541 N N . VAL B 1 213 ? -50.249 1.698 0.916 1.00 25.83 211 VAL B N 1
ATOM 3542 C CA . VAL B 1 213 ? -50.255 0.375 1.540 1.00 26.24 211 VAL B CA 1
ATOM 3543 C C . VAL B 1 213 ? -50.269 -0.725 0.478 1.00 26.55 211 VAL B C 1
ATOM 3544 O O . VAL B 1 213 ? -51.063 -0.673 -0.460 1.00 26.75 211 VAL B O 1
ATOM 3548 N N . ALA B 1 214 ? -49.382 -1.705 0.621 1.00 27.12 212 ALA B N 1
ATOM 3549 C CA . ALA B 1 214 ? -49.483 -2.951 -0.133 1.00 27.79 212 ALA B CA 1
ATOM 3550 C C . ALA B 1 214 ? -50.276 -3.950 0.713 1.00 28.66 212 ALA B C 1
ATOM 3551 O O . ALA B 1 214 ? -49.821 -4.358 1.781 1.00 28.23 212 ALA B O 1
ATOM 3553 N N . THR B 1 215 ? -51.458 -4.337 0.230 1.00 29.92 213 THR B N 1
ATOM 3554 C CA . THR B 1 215 ? -52.421 -5.120 1.022 1.00 31.29 213 THR B CA 1
ATOM 3555 C C . THR B 1 215 ? -51.928 -6.510 1.448 1.00 31.96 213 THR B C 1
ATOM 3556 O O . THR B 1 215 ? -52.310 -7.001 2.512 1.00 32.27 213 THR B O 1
ATOM 3560 N N . GLU B 1 216 ? -51.082 -7.138 0.633 1.00 32.56 214 GLU B N 1
ATOM 3561 C CA . GLU B 1 216 ? -50.554 -8.465 0.961 1.00 33.49 214 GLU B CA 1
ATOM 3562 C C . GLU B 1 216 ? -49.066 -8.451 1.323 1.00 33.72 214 GLU B C 1
ATOM 3563 O O . GLU B 1 216 ? -48.345 -9.412 1.049 1.00 33.70 214 GLU B O 1
ATOM 3569 N N . ASN B 1 217 ? -48.618 -7.361 1.942 1.00 34.36 215 ASN B N 1
ATOM 3570 C CA . ASN B 1 217 ? -47.230 -7.220 2.376 1.00 35.11 215 ASN B CA 1
ATOM 3571 C C . ASN B 1 217 ? -46.888 -8.227 3.473 1.00 36.01 215 ASN B C 1
ATOM 3572 O O . ASN B 1 217 ? -47.482 -8.200 4.552 1.00 36.28 215 ASN B O 1
ATOM 3577 N N . ASP B 1 218 ? -45.943 -9.120 3.186 1.00 37.13 216 ASP B N 1
ATOM 3578 C CA . ASP B 1 218 ? -45.498 -10.122 4.159 1.00 38.20 216 ASP B CA 1
ATOM 3579 C C . ASP B 1 218 ? -44.092 -9.851 4.703 1.00 39.09 216 ASP B C 1
ATOM 3580 O O . ASP B 1 218 ? -43.514 -10.700 5.389 1.00 38.98 216 ASP B O 1
ATOM 3585 N N . ALA B 1 219 ? -43.554 -8.670 4.399 1.00 40.23 217 ALA B N 1
ATOM 3586 C CA . ALA B 1 219 ? -42.264 -8.242 4.943 1.00 41.59 217 ALA B CA 1
ATOM 3587 C C . ALA B 1 219 ? -42.456 -7.314 6.140 1.00 42.61 217 ALA B C 1
ATOM 3588 O O . ALA B 1 219 ? -41.831 -7.504 7.182 1.00 42.74 217 ALA B O 1
ATOM 3590 N N . LEU B 1 220 ? -43.323 -6.318 5.983 1.00 43.82 218 LEU B N 1
ATOM 3591 C CA . LEU B 1 220 ? -43.674 -5.416 7.073 1.00 45.17 218 LEU B CA 1
ATOM 3592 C C . LEU B 1 220 ? -45.125 -5.625 7.496 1.00 46.00 218 LEU B C 1
ATOM 3593 O O . LEU B 1 220 ? -46.052 -5.357 6.724 1.00 46.23 218 LEU B O 1
ATOM 3598 N N . LYS B 1 221 ? -45.303 -6.104 8.727 1.00 47.09 219 LYS B N 1
ATOM 3599 C CA . LYS B 1 221 ? -46.623 -6.417 9.286 1.00 47.98 219 LYS B CA 1
ATOM 3600 C C . LYS B 1 221 ? -47.525 -5.189 9.341 1.00 48.37 219 LYS B C 1
ATOM 3601 O O . LYS B 1 221 ? -47.051 -4.073 9.567 1.00 48.35 219 LYS B O 1
ATOM 3607 N N . LYS B 1 222 ? -48.824 -5.404 9.135 1.00 49.01 220 LYS B N 1
ATOM 3608 C CA . LYS B 1 222 ? -49.792 -4.302 9.078 1.00 49.48 220 LYS B CA 1
ATOM 3609 C C . LYS B 1 222 ? -49.931 -3.546 10.406 1.00 49.57 220 LYS B C 1
ATOM 3610 O O . LYS B 1 222 ? -50.253 -2.359 10.409 1.00 49.68 220 LYS B O 1
ATOM 3616 N N . GLU B 1 223 ? -49.668 -4.238 11.514 1.00 49.74 221 GLU B N 1
ATOM 3617 C CA . GLU B 1 223 ? -49.740 -3.660 12.860 1.00 49.94 221 GLU B CA 1
ATOM 3618 C C . GLU B 1 223 ? -48.682 -2.571 13.079 1.00 49.63 221 GLU B C 1
ATOM 3619 O O . GLU B 1 223 ? -48.939 -1.575 13.758 1.00 49.55 221 GLU B O 1
ATOM 3625 N N . PHE B 1 224 ? -47.503 -2.772 12.493 1.00 49.26 222 PHE B N 1
ATOM 3626 C CA . PHE B 1 224 ? -46.414 -1.795 12.524 1.00 48.93 222 PHE B CA 1
ATOM 3627 C C . PHE B 1 224 ? -46.727 -0.612 11.599 1.00 48.70 222 PHE B C 1
ATOM 3628 O O . PHE B 1 224 ? -46.487 0.545 11.958 1.00 48.41 222 PHE B O 1
ATOM 3636 N N . LEU B 1 225 ? -47.281 -0.909 10.424 1.00 48.46 223 LEU B N 1
ATOM 3637 C CA . LEU B 1 225 ? -47.668 0.121 9.458 1.00 48.46 223 LEU B CA 1
ATOM 3638 C C . LEU B 1 225 ? -48.837 0.975 9.962 1.00 48.17 223 LEU B C 1
ATOM 3639 O O . LEU B 1 225 ? -48.892 2.175 9.684 1.00 48.08 223 LEU B O 1
ATOM 3644 N N . LYS B 1 226 ? -49.755 0.352 10.704 1.00 47.86 224 LYS B N 1
ATOM 3645 C CA . LYS B 1 226 ? -50.869 1.055 11.360 1.00 47.61 224 LYS B CA 1
ATOM 3646 C C . LYS B 1 226 ? -50.384 2.000 12.461 1.00 47.12 224 LYS B C 1
ATOM 3647 O O . LYS B 1 226 ? -50.982 3.053 12.693 1.00 47.15 224 LYS B O 1
ATOM 3653 N N . LEU B 1 227 ? -49.308 1.607 13.140 1.00 46.54 225 LEU B N 1
ATOM 3654 C CA . LEU B 1 227 ? -48.707 2.412 14.199 1.00 45.99 225 LEU B CA 1
ATOM 3655 C C . LEU B 1 227 ? -48.073 3.688 13.639 1.00 45.55 225 LEU B C 1
ATOM 3656 O O . LEU B 1 227 ? -48.225 4.769 14.214 1.00 45.48 225 LEU B O 1
ATOM 3661 N N . MET B 1 228 ? -47.367 3.554 12.516 1.00 44.88 226 MET B N 1
ATOM 3662 C CA . MET B 1 228 ? -46.697 4.692 11.882 1.00 44.32 226 MET B CA 1
ATOM 3663 C C . MET B 1 228 ? -47.699 5.677 11.281 1.00 43.94 226 MET B C 1
ATOM 3664 O O . MET B 1 228 ? -47.527 6.892 11.397 1.00 43.91 226 MET B O 1
ATOM 3669 N N . ILE B 1 229 ? -48.742 5.143 10.647 1.00 43.51 227 ILE B N 1
ATOM 3670 C CA . ILE B 1 229 ? -49.795 5.960 10.037 1.00 43.20 227 ILE B CA 1
ATOM 3671 C C . ILE B 1 229 ? -50.575 6.769 11.085 1.00 43.01 227 ILE B C 1
ATOM 3672 O O . ILE B 1 229 ? -50.904 7.933 10.856 1.00 42.74 227 ILE B O 1
ATOM 3677 N N . GLU B 1 230 ? -50.847 6.158 12.235 1.00 43.04 228 GLU B N 1
ATOM 3678 C CA . GLU B 1 230 ? -51.575 6.843 13.302 1.00 43.11 228 GLU B CA 1
ATOM 3679 C C . GLU B 1 230 ? -50.729 7.906 14.010 1.00 42.74 228 GLU B C 1
ATOM 3680 O O . GLU B 1 230 ? -51.188 9.033 14.205 1.00 42.83 228 GLU B O 1
ATOM 3686 N N . LYS B 1 231 ? -49.502 7.550 14.387 1.00 42.14 229 LYS B N 1
ATOM 3687 C CA . LYS B 1 231 ? -48.640 8.469 15.134 1.00 41.60 229 LYS B CA 1
ATOM 3688 C C . LYS B 1 231 ? -47.937 9.511 14.268 1.00 40.92 229 LYS B C 1
ATOM 3689 O O . LYS B 1 231 ? -47.410 10.498 14.788 1.00 40.80 229 LYS B O 1
ATOM 3695 N N . ASN B 1 232 ? -47.940 9.297 12.952 1.00 39.97 230 ASN B N 1
ATOM 3696 C CA . ASN B 1 232 ? -47.448 10.298 12.006 1.00 39.00 230 ASN B CA 1
ATOM 3697 C C . ASN B 1 232 ? -48.360 10.391 10.776 1.00 38.71 230 ASN B C 1
ATOM 3698 O O . ASN B 1 232 ? -48.004 9.905 9.697 1.00 38.56 230 ASN B O 1
ATOM 3703 N N . PRO B 1 233 ? -49.539 11.029 10.934 1.00 38.35 231 PRO B N 1
ATOM 3704 C CA . PRO B 1 233 ? -50.583 11.009 9.900 1.00 37.98 231 PRO B CA 1
ATOM 3705 C C . PRO B 1 233 ? -50.166 11.677 8.589 1.00 37.48 231 PRO B C 1
ATOM 3706 O O . PRO B 1 233 ? -49.675 12.812 8.604 1.00 37.49 231 PRO B O 1
ATOM 3710 N N . PRO B 1 234 ? -50.346 10.972 7.456 1.00 36.91 232 PRO B N 1
ATOM 3711 C CA . PRO B 1 234 ? -50.086 11.598 6.167 1.00 36.51 232 PRO B CA 1
ATOM 3712 C C . PRO B 1 234 ? -51.323 12.356 5.695 1.00 36.15 232 PRO B C 1
ATOM 3713 O O . PRO B 1 234 ? -52.379 12.247 6.317 1.00 36.03 232 PRO B O 1
ATOM 3717 N N . ASP B 1 235 ? -51.191 13.112 4.610 1.00 35.72 233 ASP B N 1
ATOM 3718 C CA . ASP B 1 235 ? -52.324 13.809 4.005 1.00 35.48 233 ASP B CA 1
ATOM 3719 C C . ASP B 1 235 ? -53.334 12.842 3.396 1.00 35.33 233 ASP B C 1
ATOM 3720 O O . ASP B 1 235 ? -54.523 13.151 3.321 1.00 35.25 233 ASP B O 1
ATOM 3725 N N . GLU B 1 236 ? -52.853 11.674 2.972 1.00 34.94 234 GLU B N 1
ATOM 3726 C CA . GLU B 1 236 ? -53.687 10.673 2.313 1.00 34.61 234 GLU B CA 1
ATOM 3727 C C . GLU B 1 236 ? -53.056 9.285 2.405 1.00 33.94 234 GLU B C 1
ATOM 3728 O O . GLU B 1 236 ? -51.833 9.141 2.381 1.00 33.61 234 GLU B O 1
ATOM 3734 N N . VAL B 1 237 ? -53.904 8.270 2.524 1.00 33.10 235 VAL B N 1
ATOM 3735 C CA . VAL B 1 237 ? -53.465 6.880 2.476 1.00 32.59 235 VAL B CA 1
ATOM 3736 C C . VAL B 1 237 ? -54.126 6.213 1.275 1.00 32.42 235 VAL B C 1
ATOM 3737 O O . VAL B 1 237 ? -55.344 6.292 1.101 1.00 32.20 235 VAL B O 1
ATOM 3741 N N . LYS B 1 238 ? -53.307 5.594 0.433 1.00 31.92 236 LYS B N 1
ATOM 3742 C CA . LYS B 1 238 ? -53.795 4.868 -0.726 1.00 31.70 236 LYS B CA 1
ATOM 3743 C C . LYS B 1 238 ? -53.445 3.399 -0.579 1.00 31.31 236 LYS B C 1
ATOM 3744 O O . LYS B 1 238 ? -52.616 3.022 0.250 1.00 31.25 236 LYS B O 1
ATOM 3750 N N . GLU B 1 239 ? -54.089 2.572 -1.386 1.00 30.82 237 GLU B N 1
ATOM 3751 C CA . GLU B 1 239 ? -54.010 1.138 -1.230 1.00 30.77 237 GLU B CA 1
ATOM 3752 C C . GLU B 1 239 ? -53.849 0.491 -2.595 1.00 30.01 237 GLU B C 1
ATOM 3753 O O . GLU B 1 239 ? -54.543 0.850 -3.545 1.00 29.88 237 GLU B O 1
ATOM 3759 N N . ILE B 1 240 ? -52.914 -0.446 -2.691 1.00 28.93 238 ILE B N 1
ATOM 3760 C CA . ILE B 1 240 ? -52.794 -1.281 -3.877 1.00 28.03 238 ILE B CA 1
ATOM 3761 C C . ILE B 1 240 ? -53.018 -2.731 -3.461 1.00 27.65 238 ILE B C 1
ATOM 3762 O O . ILE B 1 240 ? -52.204 -3.328 -2.740 1.00 27.03 238 ILE B O 1
ATOM 3767 N N . GLU B 1 241 ? -54.143 -3.278 -3.913 1.00 27.23 239 GLU B N 1
ATOM 3768 C CA . GLU B 1 241 ? -54.556 -4.632 -3.558 1.00 27.13 239 GLU B CA 1
ATOM 3769 C C . GLU B 1 241 ? -53.728 -5.699 -4.255 1.00 26.44 239 GLU B C 1
ATOM 3770 O O . GLU B 1 241 ? -53.323 -5.530 -5.410 1.00 25.90 239 GLU B O 1
ATOM 3776 N N . GLY B 1 242 ? -53.472 -6.793 -3.535 1.00 25.61 240 GLY B N 1
ATOM 3777 C CA . GLY B 1 242 ? -52.766 -7.954 -4.083 1.00 24.93 240 GLY B CA 1
ATOM 3778 C C . GLY B 1 242 ? -51.283 -7.719 -4.302 1.00 24.18 240 GLY B C 1
ATOM 3779 O O . GLY B 1 242 ? -50.618 -8.494 -4.986 1.00 24.28 240 GLY B O 1
ATOM 3780 N N . SER B 1 243 ? -50.764 -6.644 -3.726 1.00 23.84 241 SER B N 1
ATOM 3781 C CA . SER B 1 243 ? -49.345 -6.339 -3.845 1.00 23.56 241 SER B CA 1
ATOM 3782 C C . SER B 1 243 ? -48.574 -6.991 -2.708 1.00 23.35 241 SER B C 1
ATOM 3783 O O . SER B 1 243 ? -48.999 -6.939 -1.550 1.00 23.21 241 SER B O 1
ATOM 3786 N N . ASP B 1 244 ? -47.454 -7.627 -3.045 1.00 23.19 242 ASP B N 1
ATOM 3787 C CA . ASP B 1 244 ? -46.482 -8.024 -2.032 1.00 22.77 242 ASP B CA 1
ATOM 3788 C C . ASP B 1 244 ? -45.651 -6.800 -1.672 1.00 22.74 242 ASP B C 1
ATOM 3789 O O . ASP B 1 244 ? -45.986 -5.682 -2.074 1.00 22.83 242 ASP B O 1
ATOM 3794 N N . HIS B 1 245 ? -44.573 -7.010 -0.924 1.00 22.54 243 HIS B N 1
ATOM 3795 C CA . HIS B 1 245 ? -43.709 -5.912 -0.482 1.00 22.63 243 HIS B CA 1
ATOM 3796 C C . HIS B 1 245 ? -43.171 -5.085 -1.663 1.00 21.88 243 HIS B C 1
ATOM 3797 O O . HIS B 1 245 ? -43.169 -3.853 -1.610 1.00 22.21 243 HIS B O 1
ATOM 3804 N N . VAL B 1 246 ? -42.757 -5.761 -2.734 1.00 21.15 244 VAL B N 1
ATOM 3805 C CA . VAL B 1 246 ? -42.222 -5.081 -3.921 1.00 20.36 244 VAL B CA 1
ATOM 3806 C C . VAL B 1 246 ? -43.317 -4.741 -4.949 1.00 19.95 244 VAL B C 1
ATOM 3807 O O . VAL B 1 246 ? -43.405 -5.358 -6.014 1.00 20.51 244 VAL B O 1
ATOM 3811 N N . THR B 1 247 ? -44.138 -3.748 -4.616 1.00 19.32 245 THR B N 1
ATOM 3812 C CA . THR B 1 247 ? -45.233 -3.277 -5.475 1.00 18.82 245 THR B CA 1
ATOM 3813 C C . THR B 1 247 ? -44.782 -2.998 -6.914 1.00 18.51 245 THR B C 1
ATOM 3814 O O . THR B 1 247 ? -45.502 -3.316 -7.859 1.00 18.26 245 THR B O 1
ATOM 3818 N N . MET B 1 248 ? -43.585 -2.431 -7.072 1.00 17.97 246 MET B N 1
ATOM 3819 C CA . MET B 1 248 ? -43.043 -2.109 -8.402 1.00 18.12 246 MET B CA 1
ATOM 3820 C C . MET B 1 248 ? -42.744 -3.356 -9.256 1.00 17.96 246 MET B C 1
ATOM 3821 O O . MET B 1 248 ? -42.556 -3.250 -10.475 1.00 17.63 246 MET B O 1
ATOM 3826 N N . MET B 1 249 ? -42.708 -4.526 -8.615 1.00 18.44 247 MET B N 1
ATOM 3827 C CA . MET B 1 249 ? -42.595 -5.816 -9.313 1.00 19.01 247 MET B CA 1
ATOM 3828 C C . MET B 1 249 ? -43.954 -6.496 -9.545 1.00 18.95 247 MET B C 1
ATOM 3829 O O . MET B 1 249 ? -44.260 -6.914 -10.664 1.00 18.90 247 MET B O 1
ATOM 3834 N N . SER B 1 250 ? -44.750 -6.609 -8.481 1.00 18.81 248 SER B N 1
ATOM 3835 C CA . SER B 1 250 ? -45.990 -7.386 -8.498 1.00 19.00 248 SER B CA 1
ATOM 3836 C C . SER B 1 250 ? -47.190 -6.621 -9.038 1.00 18.71 248 SER B C 1
ATOM 3837 O O . SER B 1 250 ? -48.075 -7.224 -9.637 1.00 19.00 248 SER B O 1
ATOM 3840 N N . LYS B 1 251 ? -47.229 -5.303 -8.829 1.00 18.59 249 LYS B N 1
ATOM 3841 C CA . LYS B 1 251 ? -48.339 -4.483 -9.329 1.00 18.46 249 LYS B CA 1
ATOM 3842 C C . LYS B 1 251 ? -47.853 -3.206 -10.030 1.00 18.29 249 LYS B C 1
ATOM 3843 O O . LYS B 1 251 ? -48.254 -2.106 -9.661 1.00 17.70 249 LYS B O 1
ATOM 3849 N N . PRO B 1 252 ? -46.998 -3.348 -11.059 1.00 18.40 250 PRO B N 1
ATOM 3850 C CA . PRO B 1 252 ? -46.357 -2.165 -11.640 1.00 18.20 250 PRO B CA 1
ATOM 3851 C C . PRO B 1 252 ? -47.306 -1.162 -12.301 1.00 18.27 250 PRO B C 1
ATOM 3852 O O . PRO B 1 252 ? -47.115 0.039 -12.150 1.00 17.61 250 PRO B O 1
ATOM 3856 N N . GLN B 1 253 ? -48.315 -1.647 -13.021 1.00 18.43 251 GLN B N 1
ATOM 3857 C CA . GLN B 1 253 ? -49.210 -0.748 -13.754 1.00 19.40 251 GLN B CA 1
ATOM 3858 C C . GLN B 1 253 ? -50.098 0.037 -12.778 1.00 18.97 251 GLN B C 1
ATOM 3859 O O . GLN B 1 253 ? -50.313 1.238 -12.951 1.00 18.53 251 GLN B O 1
ATOM 3865 N N . GLN B 1 254 ? -50.572 -0.648 -11.739 1.00 18.70 252 GLN B N 1
ATOM 3866 C CA . GLN B 1 254 ? -51.391 -0.029 -10.695 1.00 18.75 252 GLN B CA 1
ATOM 3867 C C . GLN B 1 254 ? -50.587 1.020 -9.922 1.00 18.33 252 GLN B C 1
ATOM 3868 O O . GLN B 1 254 ? -51.084 2.116 -9.658 1.00 17.90 252 GLN B O 1
ATOM 3874 N N . LEU B 1 255 ? -49.338 0.699 -9.587 1.00 18.05 253 LEU B N 1
ATOM 3875 C CA . LEU B 1 255 ? -48.472 1.675 -8.930 1.00 17.98 253 LEU B CA 1
ATOM 3876 C C . LEU B 1 255 ? -48.278 2.913 -9.801 1.00 18.17 253 LEU B C 1
ATOM 3877 O O . LEU B 1 255 ? -48.348 4.034 -9.307 1.00 18.08 253 LEU B O 1
ATOM 3882 N N . PHE B 1 256 ? -48.057 2.695 -11.094 1.00 18.66 254 PHE B N 1
ATOM 3883 C CA . PHE B 1 256 ? -47.845 3.776 -12.054 1.00 19.49 254 PHE B CA 1
ATOM 3884 C C . PHE B 1 256 ? -49.028 4.747 -12.131 1.00 19.81 254 PHE B C 1
ATOM 3885 O O . PHE B 1 256 ? -48.856 5.961 -11.991 1.00 19.47 254 PHE B O 1
ATOM 3893 N N . THR B 1 257 ? -50.230 4.212 -12.341 1.00 20.39 255 THR B N 1
ATOM 3894 C CA . THR B 1 257 ? -51.428 5.051 -12.431 1.00 20.91 255 THR B CA 1
ATOM 3895 C C . THR B 1 257 ? -51.685 5.808 -11.119 1.00 20.95 255 THR B C 1
ATOM 3896 O O . THR B 1 257 ? -52.097 6.967 -11.138 1.00 20.62 255 THR B O 1
ATOM 3900 N N . THR B 1 258 ? -51.409 5.158 -9.991 1.00 20.73 256 THR B N 1
ATOM 3901 C CA . THR B 1 258 ? -51.522 5.795 -8.680 1.00 21.18 256 THR B CA 1
ATOM 3902 C C . THR B 1 258 ? -50.529 6.956 -8.539 1.00 21.08 256 THR B C 1
ATOM 3903 O O . THR B 1 258 ? -50.891 8.032 -8.041 1.00 19.76 256 THR B O 1
ATOM 3907 N N . LEU B 1 259 ? -49.286 6.735 -8.971 1.00 21.28 257 LEU B N 1
ATOM 3908 C CA . LEU B 1 259 ? -48.277 7.794 -8.901 1.00 21.97 257 LEU B CA 1
ATOM 3909 C C . LEU B 1 259 ? -48.659 8.998 -9.755 1.00 22.73 257 LEU B C 1
ATOM 3910 O O . LEU B 1 259 ? -48.509 10.145 -9.319 1.00 22.90 257 LEU B O 1
ATOM 3915 N N . LEU B 1 260 ? -49.178 8.742 -10.954 1.00 23.15 258 LEU B N 1
ATOM 3916 C CA . LEU B 1 260 ? -49.636 9.829 -11.833 1.00 23.87 258 LEU B CA 1
ATOM 3917 C C . LEU B 1 260 ? -50.774 10.635 -11.202 1.00 23.95 258 LEU B C 1
ATOM 3918 O O . LEU B 1 260 ? -50.797 11.865 -11.277 1.00 23.73 258 LEU B O 1
ATOM 3923 N N . SER B 1 261 ? -51.711 9.916 -10.593 1.00 24.43 259 SER B N 1
ATOM 3924 C CA . SER B 1 261 ? -52.843 10.494 -9.875 1.00 25.04 259 SER B CA 1
ATOM 3925 C C . SER B 1 261 ? -52.394 11.378 -8.704 1.00 25.25 259 SER B C 1
ATOM 3926 O O . SER B 1 261 ? -52.885 12.505 -8.547 1.00 24.94 259 SER B O 1
ATOM 3929 N N . ILE B 1 262 ? -51.470 10.857 -7.892 1.00 25.30 260 ILE B N 1
ATOM 3930 C CA . ILE B 1 262 ? -50.862 11.605 -6.784 1.00 25.84 260 ILE B CA 1
ATOM 3931 C C . ILE B 1 262 ? -50.181 12.878 -7.303 1.00 26.67 260 ILE B C 1
ATOM 3932 O O . ILE B 1 262 ? -50.386 13.971 -6.762 1.00 27.00 260 ILE B O 1
ATOM 3937 N N . ALA B 1 263 ? -49.392 12.726 -8.363 1.00 27.49 261 ALA B N 1
ATOM 3938 C CA . ALA B 1 263 ? -48.697 13.838 -8.996 1.00 28.76 261 ALA B CA 1
ATOM 3939 C C . ALA B 1 263 ? -49.659 14.915 -9.507 1.00 29.96 261 ALA B C 1
ATOM 3940 O O . ALA B 1 263 ? -49.394 16.108 -9.357 1.00 29.70 261 ALA B O 1
ATOM 3942 N N . ASN B 1 264 ? -50.774 14.492 -10.098 1.00 31.24 262 ASN B N 1
ATOM 3943 C CA . ASN B 1 264 ? -51.777 15.436 -10.589 1.00 33.03 262 ASN B CA 1
ATOM 3944 C C . ASN B 1 264 ? -52.525 16.158 -9.478 1.00 33.73 262 ASN B C 1
ATOM 3945 O O . ASN B 1 264 ? -52.856 17.335 -9.616 1.00 33.88 262 ASN B O 1
ATOM 3950 N N . LYS B 1 265 ? -52.778 15.448 -8.382 1.00 34.84 263 LYS B N 1
ATOM 3951 C CA . LYS B 1 265 ? -53.524 15.996 -7.251 1.00 35.82 263 LYS B CA 1
ATOM 3952 C C . LYS B 1 265 ? -52.737 17.082 -6.507 1.00 36.56 263 LYS B C 1
ATOM 3953 O O . LYS B 1 265 ? -53.299 18.114 -6.134 1.00 36.69 263 LYS B O 1
ATOM 3959 N N . TYR B 1 266 ? -51.438 16.863 -6.321 1.00 37.26 264 TYR B N 1
ATOM 3960 C CA . TYR B 1 266 ? -50.622 17.785 -5.525 1.00 38.17 264 TYR B CA 1
ATOM 3961 C C . TYR B 1 266 ? -49.682 18.684 -6.333 1.00 38.88 264 TYR B C 1
ATOM 3962 O O . TYR B 1 266 ? -48.797 19.324 -5.759 1.00 39.23 264 TYR B O 1
ATOM 3971 N N . LYS B 1 267 ? -49.877 18.756 -7.649 1.00 39.62 265 LYS B N 1
ATOM 3972 C CA . LYS B 1 267 ? -49.053 19.635 -8.483 1.00 40.45 265 LYS B CA 1
ATOM 3973 C C . LYS B 1 267 ? -49.382 21.117 -8.264 1.00 40.68 265 LYS B C 1
ATOM 3974 O O . LYS B 1 267 ? -48.508 21.973 -8.384 1.00 40.92 265 LYS B O 1
#

InterPro domains:
  IPR000073 Alpha/beta hydrolase fold-1 [PF12697] (13-253)
  IPR029058 Alpha/Beta hydrolase fold [G3DSA:3.40.50.1820] (1-265)
  IPR029058 Alpha/Beta hydrolase fold [SSF53474] (11-263)
  IPR045889 Methylesterase/Alpha-hydroxynitrile lyase [PTHR10992] (10-262)

Nearest PDB structures (foldseek):
  3sty-assembly1_A  TM=1.003E+00  e=2.703E-54  Solanum habrochaites
  3stw-assembly1_A  TM=1.003E+00  e=3.702E-54  Solanum habrochaites
  3stx-assembly1_A  TM=1.000E+00  e=1.040E-52  Solanum habrochaites
  3stx-assembly1_B  TM=9.950E-01  e=1.094E-50  Solanum habrochaites
  3rks-assembly1_C  TM=9.138E-01  e=3.756E-24  Manihot esculenta

Organism: Solanum habrochaites (NCBI:txid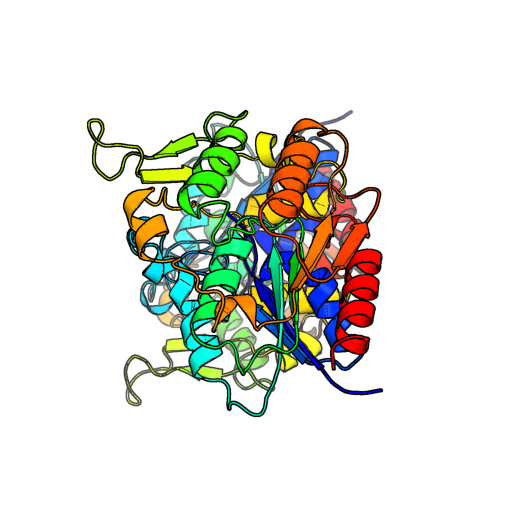62890)

B-factor: mean 29.16, std 8.95, range [12.88, 62.72]

Sequence (517 aa):
FVKKHFVLVHTAFHGAWCWYKIVALMRSSGHNVTALDLGASGINPKQALQIPNFSDYLSPLMEFMASLPANEKIILVGHALGGLAISKAMETFPEEKISVAVFLSGLMPGPNIDATTVCTKAGSAVLGQLDNCVTYENGPTNPPTTLIAGPKFLATNVYHLSPIEDLALATALVRPLYLYLAEDISKEVVLSSKRYGSVKRVFIVATENDALKKEFLKLMIEKNPPDEVKEIEGSDHVTMMSKPQQLFTTLLSIANKYKPFVKKHFVLVHTAFHGAWCWYKIVALMRSSGHNNVTALDLGASGINPKQALQIPNFSDYLSPLMEFMASLPANEKIILVGHALGGLAISKAMETFPEKISVAVFLSGLMPGPNIDATTVCTKAGSAVLGQLDNCVTYENGPTNPPTTLIAGPKFLATNVYHLSPIEDLALATALVRPLYLYLAEDISKEVVLSSKRYGSVKRVFIVATENDALKKEFLKLMIEKNPPDEVKEIEGSDHVTMMSKPQQLFTTLLSIANKYK

Solvent-accessible surface area: 21066 Å² total; per-residue (Å²): 179,78,140,21,28,0,0,0,0,0,8,14,17,3,0,5,1,0,0,6,30,0,8,6,48,0,123,79,44,34,11,67,9,31,26,24,23,0,2,4,6,1,52,25,82,102,47,11,89,101,6,54,78,2,48,48,7,2,39,27,0,37,120,36,0,64,83,15,66,60,117,88,100,0,9,0,0,0,1,6,29,0,0,0,1,0,0,44,0,0,24,48,39,12,120,24,9,25,0,0,0,0,0,5,0,5,0,0,7,91,121,11,71,6,38,68,0,22,98,98,24,23,79,54,33,75,73,66,91,49,16,64,49,35,105,91,73,23,123,136,69,83,42,2,4,6,64,6,5,84,141,10,1,38,78,50,8,6,68,77,17,55,96,59,1,42,4,0,0,42,25,0,21,19,52,24,28,36,28,112,54,108,27,11,37,157,41,7,96,26,44,85,178,106,2,41,69,7,107,19,0,0,0,10,2,18,61,130,67,80,149,47,82,87,14,1,105,58,0,32,122,87,10,93,23,80,40,65,54,114,11,144,27,0,1,41,0,1,0,1,16,57,31,93,83,0,19,77,19,0,40,50,1,2,69,135,32,159,179,131,71,142,22,18,0,0,0,0,0,10,14,17,4,0,6,1,0,0,6,32,0,7,7,45,0,121,82,49,35,14,64,11,33,28,25,25,1,2,4,6,2,51,27,76,103,48,11,88,109,3,60,82,3,50,64,6,1,34,28,0,31,120,36,0,63,86,16,81,98,157,52,114,0,7,0,0,0,0,4,30,1,0,0,0,0,0,41,0,0,29,57,32,23,107,36,7,19,0,0,0,0,0,0,0,4,0,0,2,82,128,7,72,4,39,52,0,21,92,91,14,20,85,25,31,76,72,61,107,50,13,67,50,33,115,100,86,22,133,123,62,81,41,3,7,7,65,8,4,86,141,6,2,37,77,15,6,6,69,80,15,52,97,60,0,42,6,0,0,42,26,0,22,23,55,24,25,32,26,88,51,104,27,12,42,149,44,6,100,20,45,90,181,103,2,40,72,7,102,17,0,0,0,31,3,60,85,18,83,11,10,164,144,133,17,7,129,52,0,38,128,104,8,91,22,85,44,70,59,109,7,129,28,0,0,12,0,0,0,1,16,56,32,90,83,0,16,72,19,0,43,54,4,1,70,135,37,154